Protein AF-0000000070208301 (afdb_homodimer)

Foldseek 3Di:
DDAAEEEEFADFDPLLVVVVVVCVVRHDYHYDYHRDGDDPVVLLQRLDCHQEYEEEPVDAADPSSDVSNDLNHFEYFYLAQDPPRHPVVNCVVSNHWYHADNPLLLLLLLVVQVVLQVCLQQLVLQVVVCVVVVNVVVQDDDPCGSHGDQQAQFEEEEADCDSSNLSNVVVCVVSNYAEYEYEDPQAQDDDPDPPPCCCVVPPHYYGYHRDLLRRQQRGLEYEYADADDPVQFQVAALVSLQRHQLRHEYEYLYEARSHDVVRVLVSLVVSSYRAYGYAYHPPPPPDDCVHSQSVRSSYDYHPNCSRVDPSSSSVSSNLSSQQRVCSSVVHDRPGIDDD/DDAAEEEEFADFDPLLVVVVVVCVVRHDYHYDYHRDGDDPVVLLQRLDCHQEYEEEPVDAADPSSDVSNDLNHFEYFYLAQDPPRHPPVNCVVSNHWYHADNPLLLLLLLVVQVVLQVCLQQLVLQVVVCVVVVNVVVQDDDPCGSHGDQQAQFEEEEADCDSSNLSNVVVCVVSNYAEYEYEDPQAFDDDPDPPPCCCVVPPHYYGYHNDLLRRQQRGLEYEYADADDPVQFQVAALVSLQRHQLRHEYEYLYEARSHDVVRVLVSLVVSSYRAYGYAYHPPPPPDDCVHSQSVRSSYDYHPNCSRVDPSSSSVSSNLSSQQRVCSSVVHDRPGIDDD

InterPro domains:
  IPR006139 D-isomer specific 2-hydroxyacid dehydrogenase, catalytic domain [PF00389] (6-336)
  IPR006140 D-isomer specific 2-hydroxyacid dehydrogenase, NAD-binding domain [PF02826] (114-306)
  IPR036291 NAD(P)-binding domain superfamily [SSF51735] (108-306)
  IPR050223 D-isomer specific 2-hydroxyacid dehydrogenase [PTHR10996] (5-333)

Structure (mmCIF, N/CA/C/O backbone):
data_AF-0000000070208301-model_v1
#
loop_
_entity.id
_entity.type
_entity.pdbx_description
1 polymer 'Glyoxylate reductase'
#
loop_
_atom_site.group_PDB
_atom_site.id
_atom_site.type_symbol
_atom_site.label_atom_id
_atom_site.label_alt_id
_atom_site.label_comp_id
_atom_site.label_asym_id
_atom_site.label_entity_id
_atom_site.label_seq_id
_atom_site.pdbx_PDB_ins_code
_atom_site.Cartn_x
_atom_site.Cartn_y
_atom_site.Cartn_z
_atom_site.occupancy
_atom_site.B_iso_or_equiv
_atom_site.auth_seq_id
_atom_site.auth_comp_id
_atom_site.auth_asym_id
_atom_site.auth_atom_id
_atom_site.pdbx_PDB_model_num
ATOM 1 N N . MET A 1 1 ? 17.641 -48.469 -20.031 1 59.97 1 MET A N 1
ATOM 2 C CA . MET A 1 1 ? 16.188 -48.469 -19.938 1 59.97 1 MET A CA 1
ATOM 3 C C . MET A 1 1 ? 15.594 -47.25 -20.641 1 59.97 1 MET A C 1
ATOM 5 O O . MET A 1 1 ? 16.266 -46.219 -20.766 1 59.97 1 MET A O 1
ATOM 9 N N . ALA A 1 2 ? 14.477 -47.25 -21.203 1 83.38 2 ALA A N 1
ATOM 10 C CA . ALA A 1 2 ? 13.906 -46.156 -22 1 83.38 2 ALA A CA 1
ATOM 11 C C . ALA A 1 2 ? 13.547 -44.969 -21.109 1 83.38 2 ALA A C 1
ATOM 13 O O . ALA A 1 2 ? 13.023 -45.156 -20.016 1 83.38 2 ALA A O 1
ATOM 14 N N . LYS A 1 3 ? 14.07 -43.875 -21.375 1 92.94 3 LYS A N 1
ATOM 15 C CA . LYS A 1 3 ? 13.82 -42.656 -20.609 1 92.94 3 LYS A CA 1
ATOM 16 C C . LYS A 1 3 ? 12.328 -42.344 -20.578 1 92.94 3 LYS A C 1
ATOM 18 O O . LYS A 1 3 ? 11.602 -42.625 -21.531 1 92.94 3 LYS A O 1
ATOM 23 N N . THR A 1 4 ? 11.953 -41.938 -19.438 1 96.88 4 THR A N 1
ATOM 24 C CA . THR A 1 4 ? 10.57 -41.5 -19.266 1 96.88 4 THR A CA 1
ATOM 25 C C . THR A 1 4 ? 10.375 -40.125 -19.906 1 96.88 4 THR A C 1
ATOM 27 O O . THR A 1 4 ? 11.094 -39.188 -19.578 1 96.88 4 THR A O 1
ATOM 30 N N . LYS A 1 5 ? 9.398 -39.969 -20.75 1 98.25 5 LYS A N 1
ATOM 31 C CA . LYS A 1 5 ? 9.172 -38.719 -21.469 1 98.25 5 LYS A CA 1
ATOM 32 C C . LYS A 1 5 ? 8.336 -37.75 -20.656 1 98.25 5 LYS A C 1
ATOM 34 O O . LYS A 1 5 ? 7.273 -38.125 -20.141 1 98.25 5 LYS A O 1
ATOM 39 N N . VAL A 1 6 ? 8.859 -36.531 -20.516 1 98.69 6 VAL A N 1
ATOM 40 C CA . VAL A 1 6 ? 8.086 -35.469 -19.891 1 98.69 6 VAL A CA 1
ATOM 41 C C . VAL A 1 6 ? 8.062 -34.25 -20.781 1 98.69 6 VAL A C 1
ATOM 43 O O . VAL A 1 6 ? 9.023 -34 -21.516 1 98.69 6 VAL A O 1
ATOM 46 N N . VAL A 1 7 ? 6.961 -33.5 -20.734 1 98.81 7 VAL A N 1
ATOM 47 C CA . VAL A 1 7 ? 6.797 -32.312 -21.516 1 98.81 7 VAL A CA 1
ATOM 48 C C . VAL A 1 7 ? 6.676 -31.094 -20.594 1 98.81 7 VAL A C 1
ATOM 50 O O . VAL A 1 7 ? 5.938 -31.125 -19.609 1 98.81 7 VAL A O 1
ATOM 53 N N . VAL A 1 8 ? 7.41 -30.078 -20.828 1 98.69 8 VAL A N 1
ATOM 54 C CA . VAL A 1 8 ? 7.355 -28.812 -20.109 1 98.69 8 VAL A CA 1
ATOM 55 C C . VAL A 1 8 ? 6.98 -27.688 -21.078 1 98.69 8 VAL A C 1
ATOM 57 O O . VAL A 1 8 ? 7.699 -27.422 -22.047 1 98.69 8 VAL A O 1
ATOM 60 N N . THR A 1 9 ? 5.961 -26.938 -20.734 1 98.31 9 THR A N 1
ATOM 61 C CA . THR A 1 9 ? 5.312 -26.125 -21.75 1 98.31 9 THR A CA 1
ATOM 62 C C . THR A 1 9 ? 5.898 -24.719 -21.766 1 98.31 9 THR A C 1
ATOM 64 O O . THR A 1 9 ? 5.402 -23.844 -22.484 1 98.31 9 THR A O 1
ATOM 67 N N . ARG A 1 10 ? 6.922 -24.484 -20.969 1 97.44 10 ARG A N 1
ATOM 68 C CA . ARG A 1 10 ? 7.496 -23.156 -20.844 1 97.44 10 ARG A CA 1
ATOM 69 C C . ARG A 1 10 ? 8.977 -23.219 -20.484 1 97.44 10 ARG A C 1
ATOM 71 O O . ARG A 1 10 ? 9.453 -24.234 -19.969 1 97.44 10 ARG A O 1
ATOM 78 N N . GLN A 1 11 ? 9.594 -22.172 -20.844 1 96.06 11 GLN A N 1
ATOM 79 C CA . GLN A 1 11 ? 10.891 -21.969 -20.203 1 96.06 11 GLN A CA 1
ATOM 80 C C . GLN A 1 11 ? 10.742 -21.812 -18.688 1 96.06 11 GLN A C 1
ATOM 82 O O . GLN A 1 11 ? 9.883 -21.062 -18.219 1 96.06 11 GLN A O 1
ATOM 87 N N . LEU A 1 12 ? 11.555 -22.547 -17.938 1 95.94 12 LEU A N 1
ATOM 88 C CA . LEU A 1 12 ? 11.461 -22.516 -16.469 1 95.94 12 LEU A CA 1
ATOM 89 C C . LEU A 1 12 ? 12.453 -21.516 -15.891 1 95.94 12 LEU A C 1
ATOM 91 O O . LEU A 1 12 ? 13.422 -21.141 -16.547 1 95.94 12 LEU A O 1
ATOM 95 N N . ILE A 1 13 ? 12.133 -21.094 -14.719 1 95.88 13 ILE A N 1
ATOM 96 C CA . ILE A 1 13 ? 13.109 -20.344 -13.93 1 95.88 13 ILE A CA 1
ATOM 97 C C . ILE A 1 13 ? 14.312 -21.234 -13.625 1 95.88 13 ILE A C 1
ATOM 99 O O . ILE A 1 13 ? 14.164 -22.453 -13.477 1 95.88 13 ILE A O 1
ATOM 103 N N . ASP A 1 14 ? 15.422 -20.641 -13.5 1 95.94 14 ASP A N 1
ATOM 104 C CA . ASP A 1 14 ? 16.688 -21.359 -13.406 1 95.94 14 ASP A CA 1
ATOM 105 C C . ASP A 1 14 ? 16.641 -22.375 -12.266 1 95.94 14 ASP A C 1
ATOM 107 O O . ASP A 1 14 ? 17.109 -23.516 -12.422 1 95.94 14 ASP A O 1
ATOM 111 N N . GLU A 1 15 ? 16.109 -22 -11.188 1 96.25 15 GLU A N 1
ATOM 112 C CA . GLU A 1 15 ? 16.062 -22.875 -10.016 1 96.25 15 GLU A CA 1
ATOM 113 C C . GLU A 1 15 ? 15.273 -24.141 -10.297 1 96.25 15 GLU A C 1
ATOM 115 O O . GLU A 1 15 ? 15.688 -25.25 -9.922 1 96.25 15 GLU A O 1
ATOM 120 N N . ALA A 1 16 ? 14.195 -23.984 -10.93 1 97.62 16 ALA A N 1
ATOM 121 C CA . ALA A 1 16 ? 13.344 -25.125 -11.281 1 97.62 16 ALA A CA 1
ATOM 122 C C . ALA A 1 16 ? 13.977 -25.953 -12.391 1 97.62 16 ALA A C 1
ATOM 124 O O . ALA A 1 16 ? 13.914 -27.188 -12.359 1 97.62 16 ALA A O 1
ATOM 125 N N . GLN A 1 17 ? 14.57 -25.281 -13.359 1 97.56 17 GLN A N 1
ATOM 126 C CA . GLN A 1 17 ? 15.219 -25.984 -14.469 1 97.56 17 GLN A CA 1
ATOM 127 C C . GLN A 1 17 ? 16.344 -26.891 -13.977 1 97.56 17 GLN A C 1
ATOM 129 O O . GLN A 1 17 ? 16.516 -28 -14.492 1 97.56 17 GLN A O 1
ATOM 134 N N . ARG A 1 18 ? 17.078 -26.469 -13.016 1 97.75 18 ARG A N 1
ATOM 135 C CA . ARG A 1 18 ? 18.172 -27.25 -12.453 1 97.75 18 ARG A CA 1
ATOM 136 C C . ARG A 1 18 ? 17.672 -28.562 -11.859 1 97.75 18 ARG A C 1
ATOM 138 O O . ARG A 1 18 ? 18.328 -29.594 -11.969 1 97.75 18 ARG A O 1
ATOM 145 N N . ILE A 1 19 ? 16.516 -28.469 -11.203 1 97.94 19 ILE A N 1
ATOM 146 C CA . ILE A 1 19 ? 15.922 -29.656 -10.609 1 97.94 19 ILE A CA 1
ATOM 147 C C . ILE A 1 19 ? 15.562 -30.656 -11.711 1 97.94 19 ILE A C 1
ATOM 149 O O . ILE A 1 19 ? 15.844 -31.859 -11.594 1 97.94 19 ILE A O 1
ATOM 153 N N . LEU A 1 20 ? 15.023 -30.156 -12.773 1 97.06 20 LEU A N 1
ATOM 154 C CA . LEU A 1 20 ? 14.641 -31 -13.898 1 97.06 20 LEU A CA 1
ATOM 155 C C . LEU A 1 20 ? 15.875 -31.578 -14.586 1 97.06 20 LEU A C 1
ATOM 157 O O . LEU A 1 20 ? 15.898 -32.781 -14.914 1 97.06 20 LEU A O 1
ATOM 161 N N . ASP A 1 21 ? 16.859 -30.781 -14.711 1 97 21 ASP A N 1
ATOM 162 C CA . ASP A 1 21 ? 18.094 -31.188 -15.391 1 97 21 ASP A CA 1
ATOM 163 C C . ASP A 1 21 ? 18.828 -32.281 -14.602 1 97 21 ASP A C 1
ATOM 165 O O . ASP A 1 21 ? 19.516 -33.094 -15.188 1 97 21 ASP A O 1
ATOM 169 N N . ALA A 1 22 ? 18.672 -32.219 -13.367 1 97.06 22 ALA A N 1
ATOM 170 C CA . ALA A 1 22 ? 19.312 -33.219 -12.516 1 97.06 22 ALA A CA 1
ATOM 171 C C . ALA A 1 22 ? 18.781 -34.625 -12.789 1 97.06 22 ALA A C 1
ATOM 173 O O . ALA A 1 22 ? 19.391 -35.625 -12.391 1 97.06 22 ALA A O 1
ATOM 174 N N . LYS A 1 23 ? 17.672 -34.719 -13.453 1 96.38 23 LYS A N 1
ATOM 175 C CA . LYS A 1 23 ? 17.062 -36 -13.742 1 96.38 23 LYS A CA 1
ATOM 176 C C . LYS A 1 23 ? 17.203 -36.375 -15.219 1 96.38 23 LYS A C 1
ATOM 178 O O . LYS A 1 23 ? 16.453 -37.188 -15.734 1 96.38 23 LYS A O 1
ATOM 183 N N . LYS A 1 24 ? 18.156 -35.812 -15.914 1 92.56 24 LYS A N 1
ATOM 184 C CA . LYS A 1 24 ? 18.312 -35.938 -17.359 1 92.56 24 LYS A CA 1
ATOM 185 C C . LYS A 1 24 ? 18.641 -37.375 -17.766 1 92.56 24 LYS A C 1
ATOM 187 O O . LYS A 1 24 ? 18.391 -37.781 -18.906 1 92.56 24 LYS A O 1
ATOM 192 N N . GLU A 1 25 ? 19.188 -38.125 -16.922 1 94.25 25 GLU A N 1
ATOM 193 C CA . GLU A 1 25 ? 19.531 -39.5 -17.234 1 94.25 25 GLU A CA 1
ATOM 194 C C . GLU A 1 25 ? 18.297 -40.375 -17.25 1 94.25 25 GLU A C 1
ATOM 196 O O . GLU A 1 25 ? 18.281 -41.406 -17.922 1 94.25 25 GLU A O 1
ATOM 201 N N . ASP A 1 26 ? 17.328 -39.938 -16.547 1 95.06 26 ASP A N 1
ATOM 202 C CA . ASP A 1 26 ? 16.141 -40.781 -16.406 1 95.06 26 ASP A CA 1
ATOM 203 C C . ASP A 1 26 ? 14.992 -40.25 -17.266 1 95.06 26 ASP A C 1
ATOM 205 O O . ASP A 1 26 ? 14.047 -40.969 -17.562 1 95.06 26 ASP A O 1
ATOM 209 N N . LEU A 1 27 ? 15.188 -38.969 -17.703 1 97.31 27 LEU A N 1
ATOM 210 C CA . LEU A 1 27 ? 14.047 -38.344 -18.359 1 97.31 27 LEU A CA 1
ATOM 211 C C . LEU A 1 27 ? 14.414 -37.906 -19.766 1 97.31 27 LEU A C 1
ATOM 213 O O . LEU A 1 27 ? 15.547 -37.469 -20.031 1 97.31 27 LEU A O 1
ATOM 217 N N . GLU A 1 28 ? 13.492 -38.062 -20.656 1 97.94 28 GLU A N 1
ATOM 218 C CA . GLU A 1 28 ? 13.461 -37.312 -21.906 1 97.94 28 GLU A CA 1
ATOM 219 C C . GLU A 1 28 ? 12.602 -36.062 -21.812 1 97.94 28 GLU A C 1
ATOM 221 O O . GLU A 1 28 ? 11.367 -36.156 -21.906 1 97.94 28 GLU A O 1
ATOM 226 N N . VAL A 1 29 ? 13.266 -35 -21.672 1 98 29 VAL A N 1
ATOM 227 C CA . VAL A 1 29 ? 12.547 -33.75 -21.438 1 98 29 VAL A CA 1
ATOM 228 C C . VAL A 1 29 ? 12.328 -33.031 -22.766 1 98 29 VAL A C 1
ATOM 230 O O . VAL A 1 29 ? 13.289 -32.656 -23.453 1 98 29 VAL A O 1
ATOM 233 N N . VAL A 1 30 ? 11.117 -32.906 -23.156 1 98.44 30 VAL A N 1
ATOM 234 C CA . VAL A 1 30 ? 10.727 -32.062 -24.266 1 98.44 30 VAL A CA 1
ATOM 235 C C . VAL A 1 30 ? 10.188 -30.734 -23.719 1 98.44 30 VAL A C 1
ATOM 237 O O . VAL A 1 30 ? 9.117 -30.688 -23.109 1 98.44 30 VAL A O 1
ATOM 240 N N . GLN A 1 31 ? 10.852 -29.672 -23.938 1 98.38 31 GLN A N 1
ATOM 241 C CA . GLN A 1 31 ? 10.523 -28.406 -23.297 1 98.38 31 GLN A CA 1
ATOM 242 C C . GLN A 1 31 ? 10.375 -27.281 -24.312 1 98.38 31 GLN A C 1
ATOM 244 O O . GLN A 1 31 ? 11.188 -27.172 -25.234 1 98.38 31 GLN A O 1
ATOM 249 N N . TRP A 1 32 ? 9.32 -26.531 -24.172 1 97.94 32 TRP A N 1
ATOM 250 C CA . TRP A 1 32 ? 9.164 -25.297 -24.938 1 97.94 32 TRP A CA 1
ATOM 251 C C . TRP A 1 32 ? 10.141 -24.219 -24.453 1 97.94 32 TRP A C 1
ATOM 253 O O . TRP A 1 32 ? 10.133 -23.844 -23.281 1 97.94 32 TRP A O 1
ATOM 263 N N . GLN A 1 33 ? 10.984 -23.719 -25.328 1 95.44 33 GLN A N 1
ATOM 264 C CA . GLN A 1 33 ? 12.078 -22.828 -24.938 1 95.44 33 GLN A CA 1
ATOM 265 C C . GLN A 1 33 ? 11.695 -21.359 -25.156 1 95.44 33 GLN A C 1
ATOM 267 O O . GLN A 1 33 ? 12.367 -20.641 -25.906 1 95.44 33 GLN A O 1
ATOM 272 N N . SER A 1 34 ? 10.602 -20.969 -24.531 1 95.56 34 SER A N 1
ATOM 273 C CA . SER A 1 34 ? 10.133 -19.594 -24.625 1 95.56 34 SER A CA 1
ATOM 274 C C . SER A 1 34 ? 9.344 -19.188 -23.375 1 95.56 34 SER A C 1
ATOM 276 O O . SER A 1 34 ? 8.711 -20.031 -22.75 1 95.56 34 SER A O 1
ATOM 278 N N . GLU A 1 35 ? 9.414 -17.906 -23.031 1 91.31 35 GLU A N 1
ATOM 279 C CA . GLU A 1 35 ? 8.602 -17.391 -21.938 1 91.31 35 GLU A CA 1
ATOM 280 C C . GLU A 1 35 ? 7.141 -17.25 -22.359 1 91.31 35 GLU A C 1
ATOM 282 O O . GLU A 1 35 ? 6.258 -17.141 -21.5 1 91.31 35 GLU A O 1
ATOM 287 N N . LYS A 1 36 ? 6.945 -17.203 -23.609 1 92.06 36 LYS A N 1
ATOM 288 C CA . LYS A 1 36 ? 5.59 -17.125 -24.141 1 92.06 36 LYS A CA 1
ATOM 289 C C . LYS A 1 36 ? 4.934 -18.5 -24.188 1 92.06 36 LYS A C 1
ATOM 291 O O . LYS A 1 36 ? 5.625 -19.516 -24.234 1 92.06 36 LYS A O 1
ATOM 296 N N . PRO A 1 37 ? 3.668 -18.516 -24.172 1 94.19 37 PRO A N 1
ATOM 297 C CA . PRO A 1 37 ? 2.986 -19.812 -24.219 1 94.19 37 PRO A CA 1
ATOM 298 C C . PRO A 1 37 ? 3.279 -20.594 -25.5 1 94.19 37 PRO A C 1
ATOM 300 O O . PRO A 1 37 ? 3.375 -20 -26.578 1 94.19 37 PRO A O 1
ATOM 303 N N . CYS A 1 38 ? 3.451 -21.906 -25.359 1 96.25 38 CYS A N 1
ATOM 304 C CA . CYS A 1 38 ? 3.582 -22.75 -26.547 1 96.25 38 CYS A CA 1
ATOM 305 C C . CYS A 1 38 ? 2.252 -22.859 -27.281 1 96.25 38 CYS A C 1
ATOM 307 O O . CYS A 1 38 ? 1.188 -22.797 -26.672 1 96.25 38 CYS A O 1
ATOM 309 N N . PRO A 1 39 ? 2.322 -23.016 -28.578 1 96.81 39 PRO A N 1
ATOM 310 C CA . PRO A 1 39 ? 1.08 -23.266 -29.312 1 96.81 39 PRO A CA 1
ATOM 311 C C . PRO A 1 39 ? 0.408 -24.578 -28.906 1 96.81 39 PRO A C 1
ATOM 313 O O . PRO A 1 39 ? 1.092 -25.562 -28.609 1 96.81 39 PRO A O 1
ATOM 316 N N . ARG A 1 40 ? -0.898 -24.578 -28.984 1 98.12 40 ARG A N 1
ATOM 317 C CA . ARG A 1 40 ? -1.662 -25.781 -28.672 1 98.12 40 ARG A CA 1
ATOM 318 C C . ARG A 1 40 ? -1.198 -26.953 -29.531 1 98.12 40 ARG A C 1
ATOM 320 O O . ARG A 1 40 ? -1.095 -28.078 -29.031 1 98.12 40 ARG A O 1
ATOM 327 N N . SER A 1 41 ? -0.93 -26.688 -30.828 1 98.44 41 SER A N 1
ATOM 328 C CA . SER A 1 41 ? -0.482 -27.734 -31.734 1 98.44 41 SER A CA 1
ATOM 329 C C . SER A 1 41 ? 0.841 -28.328 -31.281 1 98.44 41 SER A C 1
ATOM 331 O O . SER A 1 41 ? 1.039 -29.547 -31.359 1 98.44 41 SER A O 1
ATOM 333 N N . TRP A 1 42 ? 1.706 -27.5 -30.812 1 98.62 42 TRP A N 1
ATOM 334 C CA . TRP A 1 42 ? 2.979 -28 -30.297 1 98.62 42 TRP A CA 1
ATOM 335 C C . TRP A 1 42 ? 2.762 -28.906 -29.094 1 98.62 42 TRP A C 1
ATOM 337 O O . TRP A 1 42 ? 3.381 -29.969 -29 1 98.62 42 TRP A O 1
ATOM 347 N N . LEU A 1 43 ? 1.925 -28.469 -28.172 1 98.75 43 LEU A N 1
ATOM 348 C CA . LEU A 1 43 ? 1.653 -29.234 -26.953 1 98.75 43 LEU A CA 1
ATOM 349 C C . LEU A 1 43 ? 1.051 -30.594 -27.297 1 98.75 43 LEU A C 1
ATOM 351 O O . LEU A 1 43 ? 1.493 -31.625 -26.766 1 98.75 43 LEU A O 1
ATOM 355 N N . LEU A 1 44 ? 0.09 -30.609 -28.203 1 98.69 44 LEU A N 1
ATOM 356 C CA . LEU A 1 44 ? -0.58 -31.844 -28.578 1 98.69 44 LEU A CA 1
ATOM 357 C C . LEU A 1 44 ? 0.396 -32.812 -29.25 1 98.69 44 LEU A C 1
ATOM 359 O O . LEU A 1 44 ? 0.383 -34 -28.969 1 98.69 44 LEU A O 1
ATOM 363 N N . GLU A 1 45 ? 1.2 -32.281 -30.109 1 98.69 45 GLU A N 1
ATOM 364 C CA . GLU A 1 45 ? 2.166 -33.094 -30.828 1 98.69 45 GLU A CA 1
ATOM 365 C C . GLU A 1 45 ? 3.195 -33.719 -29.875 1 98.69 45 GLU A C 1
ATOM 367 O O . GLU A 1 45 ? 3.518 -34.906 -29.984 1 98.69 45 GLU A O 1
ATOM 372 N N . ASN A 1 46 ? 3.691 -32.969 -28.938 1 98.69 46 ASN A N 1
ATOM 373 C CA . ASN A 1 46 ? 4.793 -33.406 -28.094 1 98.69 46 ASN A CA 1
ATOM 374 C C . ASN A 1 46 ? 4.289 -34.188 -26.875 1 98.69 46 ASN A C 1
ATOM 376 O O . ASN A 1 46 ? 5.059 -34.875 -26.203 1 98.69 46 ASN A O 1
ATOM 380 N N . ALA A 1 47 ? 3.014 -34.062 -26.594 1 98.75 47 ALA A N 1
ATOM 381 C CA . ALA A 1 47 ? 2.422 -34.781 -25.453 1 98.75 47 ALA A CA 1
ATOM 382 C C . ALA A 1 47 ? 2.355 -36.281 -25.719 1 98.75 47 ALA A C 1
ATOM 384 O O . ALA A 1 47 ? 2.213 -37.062 -24.797 1 98.75 47 ALA A O 1
ATOM 385 N N . LYS A 1 48 ? 2.389 -36.656 -27.016 1 98.62 48 LYS A N 1
ATOM 386 C CA . LYS A 1 48 ? 2.26 -38.062 -27.375 1 98.62 48 LYS A CA 1
ATOM 387 C C . LYS A 1 48 ? 3.316 -38.938 -26.688 1 98.62 48 LYS A C 1
ATOM 389 O O . LYS A 1 48 ? 4.516 -38.688 -26.844 1 98.62 48 LYS A O 1
ATOM 394 N N . GLY A 1 49 ? 2.82 -39.844 -25.906 1 98.25 49 GLY A N 1
ATOM 395 C CA . GLY A 1 49 ? 3.721 -40.781 -25.25 1 98.25 49 GLY A CA 1
ATOM 396 C C . GLY A 1 49 ? 4.297 -40.25 -23.953 1 98.25 49 GLY A C 1
ATOM 397 O O . GLY A 1 49 ? 5.113 -40.938 -23.312 1 98.25 49 GLY A O 1
ATOM 398 N N . ALA A 1 50 ? 3.895 -39.094 -23.531 1 98.62 50 ALA A N 1
ATOM 399 C CA . ALA A 1 50 ? 4.434 -38.5 -22.312 1 98.62 50 ALA A CA 1
ATOM 400 C C . ALA A 1 50 ? 3.881 -39.188 -21.078 1 98.62 50 ALA A C 1
ATOM 402 O O . ALA A 1 50 ? 2.705 -39.531 -21.031 1 98.62 50 ALA A O 1
ATOM 403 N N . SER A 1 51 ? 4.699 -39.312 -20.109 1 98.56 51 SER A N 1
ATOM 404 C CA . SER A 1 51 ? 4.277 -39.844 -18.812 1 98.56 51 SER A CA 1
ATOM 405 C C . SER A 1 51 ? 3.91 -38.719 -17.844 1 98.56 51 SER A C 1
ATOM 407 O O . SER A 1 51 ? 3.215 -38.938 -16.859 1 98.56 51 SER A O 1
ATOM 409 N N . GLY A 1 52 ? 4.422 -37.5 -18.062 1 98.75 52 GLY A N 1
ATOM 410 C CA . GLY A 1 52 ? 4.129 -36.344 -17.281 1 98.75 52 GLY A CA 1
ATOM 411 C C . GLY A 1 52 ? 4.18 -35.031 -18.094 1 98.75 52 GLY A C 1
ATOM 412 O O . GLY A 1 52 ? 4.945 -34.938 -19.047 1 98.75 52 GLY A O 1
ATOM 413 N N . ILE A 1 53 ? 3.441 -34.094 -17.719 1 98.88 53 ILE A N 1
ATOM 414 C CA . ILE A 1 53 ? 3.422 -32.781 -18.375 1 98.88 53 ILE A CA 1
ATOM 415 C C . ILE A 1 53 ? 3.379 -31.672 -17.328 1 98.88 53 ILE A C 1
ATOM 417 O O . ILE A 1 53 ? 2.582 -31.734 -16.391 1 98.88 53 ILE A O 1
ATOM 421 N N . LEU A 1 54 ? 4.246 -30.75 -17.406 1 98.75 54 LEU A N 1
ATOM 422 C CA . LEU A 1 54 ? 4.215 -29.531 -16.609 1 98.75 54 LEU A CA 1
ATOM 423 C C . LEU A 1 54 ? 3.605 -28.391 -17.406 1 98.75 54 LEU A C 1
ATOM 425 O O . LEU A 1 54 ? 4.137 -28 -18.453 1 98.75 54 LEU A O 1
ATOM 429 N N . VAL A 1 55 ? 2.516 -27.844 -16.906 1 98.31 55 VAL A N 1
ATOM 430 C CA . VAL A 1 55 ? 1.757 -26.844 -17.656 1 98.31 55 VAL A CA 1
ATOM 431 C C . VAL A 1 55 ? 1.708 -25.531 -16.875 1 98.31 55 VAL A C 1
ATOM 433 O O . VAL A 1 55 ? 1.997 -25.516 -15.672 1 98.31 55 VAL A O 1
ATOM 436 N N . MET A 1 56 ? 1.397 -24.453 -17.562 1 96.25 56 MET A N 1
ATOM 437 C CA . MET A 1 56 ? 1.074 -23.156 -17 1 96.25 56 MET A CA 1
ATOM 438 C C . MET A 1 56 ? -0.431 -22.906 -17.016 1 96.25 56 MET A C 1
ATOM 440 O O . MET A 1 56 ? -1.185 -23.703 -17.594 1 96.25 56 MET A O 1
ATOM 444 N N . LEU A 1 57 ? -0.805 -21.781 -16.391 1 91.75 57 LEU A N 1
ATOM 445 C CA . LEU A 1 57 ? -2.221 -21.453 -16.281 1 91.75 57 LEU A CA 1
ATOM 446 C C . LEU A 1 57 ? -2.838 -21.266 -17.672 1 91.75 57 LEU A C 1
ATOM 448 O O . LEU A 1 57 ? -4.031 -21.5 -17.859 1 91.75 57 LEU A O 1
ATOM 452 N N . THR A 1 58 ? -2.031 -20.984 -18.625 1 91.38 58 THR A N 1
ATOM 453 C CA . THR A 1 58 ? -2.518 -20.688 -19.969 1 91.38 58 THR A CA 1
ATOM 454 C C . THR A 1 58 ? -2.705 -21.969 -20.766 1 91.38 58 THR A C 1
ATOM 456 O O . THR A 1 58 ? -3.32 -21.969 -21.844 1 91.38 58 THR A O 1
ATOM 459 N N . ASP A 1 59 ? -2.182 -23.078 -20.312 1 96 59 ASP A N 1
ATOM 460 C CA . ASP A 1 59 ? -2.279 -24.359 -20.984 1 96 59 ASP A CA 1
ATOM 461 C C . ASP A 1 59 ? -3.553 -25.094 -20.578 1 96 59 ASP A C 1
ATOM 463 O O . ASP A 1 59 ? -3.73 -25.438 -19.422 1 96 59 ASP A O 1
ATOM 467 N N . LYS A 1 60 ? -4.344 -25.406 -21.594 1 97.31 60 LYS A N 1
ATOM 468 C CA . LYS A 1 60 ? -5.598 -26.109 -21.312 1 97.31 60 LYS A CA 1
ATOM 469 C C . LYS A 1 60 ? -5.375 -27.609 -21.203 1 97.31 60 LYS A C 1
ATOM 471 O O . LYS A 1 60 ? -4.824 -28.234 -22.109 1 97.31 60 LYS A O 1
ATOM 476 N N . VAL A 1 61 ? -5.73 -28.172 -20.109 1 98.5 61 VAL A N 1
ATOM 477 C CA . VAL A 1 61 ? -5.695 -29.625 -19.906 1 98.5 61 VAL A CA 1
ATOM 478 C C . VAL A 1 61 ? -7.102 -30.203 -20.047 1 98.5 61 VAL A C 1
ATOM 480 O O . VAL A 1 61 ? -7.859 -30.234 -19.062 1 98.5 61 VAL A O 1
ATOM 483 N N . ASP A 1 62 ? -7.367 -30.625 -21.203 1 98.44 62 ASP A N 1
ATOM 484 C CA . ASP A 1 62 ? -8.695 -31.141 -21.531 1 98.44 62 ASP A CA 1
ATOM 485 C C . ASP A 1 62 ? -8.609 -32.531 -22.125 1 98.44 62 ASP A C 1
ATOM 487 O O . ASP A 1 62 ? -7.531 -33.156 -22.172 1 98.44 62 ASP A O 1
ATOM 491 N N . GLU A 1 63 ? -9.742 -33.062 -22.562 1 98.25 63 GLU A N 1
ATOM 492 C CA . GLU A 1 63 ? -9.82 -34.406 -23.156 1 98.25 63 GLU A CA 1
ATOM 493 C C . GLU A 1 63 ? -8.891 -34.531 -24.359 1 98.25 63 GLU A C 1
ATOM 495 O O . GLU A 1 63 ? -8.25 -35.562 -24.547 1 98.25 63 GLU A O 1
ATOM 500 N N . GLU A 1 64 ? -8.852 -33.5 -25.125 1 98.56 64 GLU A N 1
ATOM 501 C CA . GLU A 1 64 ? -8.031 -33.5 -26.328 1 98.56 64 GLU A CA 1
ATOM 502 C C . GLU A 1 64 ? -6.562 -33.75 -25.984 1 98.56 64 GLU A C 1
ATOM 504 O O . GLU A 1 64 ? -5.902 -34.594 -26.609 1 98.56 64 GLU A O 1
ATOM 509 N N . LEU A 1 65 ? -6.043 -33.031 -25 1 98.75 65 LEU A N 1
ATOM 510 C CA . LEU A 1 65 ? -4.652 -33.188 -24.594 1 98.75 65 LEU A CA 1
ATOM 511 C C . LEU A 1 65 ? -4.406 -34.562 -23.984 1 98.75 65 LEU A C 1
ATOM 513 O O . LEU A 1 65 ? -3.385 -35.188 -24.266 1 98.75 65 LEU A O 1
ATOM 517 N N . LEU A 1 66 ? -5.297 -35 -23.172 1 98.69 66 LEU A N 1
ATOM 518 C CA . LEU A 1 66 ? -5.133 -36.281 -22.469 1 98.69 66 LEU A CA 1
ATOM 519 C C . LEU A 1 66 ? -5.172 -37.438 -23.438 1 98.69 66 LEU A C 1
ATOM 521 O O . LEU A 1 66 ? -4.434 -38.406 -23.281 1 98.69 66 LEU A O 1
ATOM 525 N N . GLU A 1 67 ? -6.043 -37.312 -24.422 1 98.31 67 GLU A N 1
ATOM 526 C CA . GLU A 1 67 ? -6.086 -38.312 -25.469 1 98.31 67 GLU A CA 1
ATOM 527 C C . GLU A 1 67 ? -4.789 -38.344 -26.266 1 98.31 67 GLU A C 1
ATOM 529 O O . GLU A 1 67 ? -4.27 -39.406 -26.594 1 98.31 67 GLU A O 1
ATOM 534 N N . ALA A 1 68 ? -4.359 -37.188 -26.578 1 98.44 68 ALA A N 1
ATOM 535 C CA . ALA A 1 68 ? -3.117 -37.094 -27.344 1 98.44 68 ALA A CA 1
ATOM 536 C C . ALA A 1 68 ? -1.951 -37.688 -26.578 1 98.44 68 ALA A C 1
ATOM 538 O O . ALA A 1 68 ? -1.081 -38.344 -27.172 1 98.44 68 ALA A O 1
ATOM 539 N N . ALA A 1 69 ? -1.853 -37.5 -25.297 1 98.31 69 ALA A N 1
ATOM 540 C CA . ALA A 1 69 ? -0.762 -38 -24.484 1 98.31 69 ALA A CA 1
ATOM 541 C C . ALA A 1 69 ? -0.768 -39.531 -24.438 1 98.31 69 ALA A C 1
ATOM 543 O O . ALA A 1 69 ? 0.278 -40.156 -24.594 1 98.31 69 ALA A O 1
ATOM 544 N N . GLY A 1 70 ? -1.979 -40.094 -24.25 1 97.88 70 GLY A N 1
ATOM 545 C CA . GLY A 1 70 ? -2.086 -41.562 -24.188 1 97.88 70 GLY A CA 1
ATOM 546 C C . GLY A 1 70 ? -2.256 -42.094 -22.781 1 97.88 70 GLY A C 1
ATOM 547 O O . GLY A 1 70 ? -2.207 -41.344 -21.812 1 97.88 70 GLY A O 1
ATOM 548 N N . SER A 1 71 ? -2.379 -43.375 -22.656 1 97.62 71 SER A N 1
ATOM 549 C CA . SER A 1 71 ? -2.785 -44 -21.406 1 97.62 71 SER A CA 1
ATOM 550 C C . SER A 1 71 ? -1.616 -44.125 -20.438 1 97.62 71 SER A C 1
ATOM 552 O O . SER A 1 71 ? -1.811 -44.438 -19.25 1 97.62 71 SER A O 1
ATOM 554 N N . GLN A 1 72 ? -0.463 -43.875 -20.953 1 97.12 72 GLN A N 1
ATOM 555 C CA . GLN A 1 72 ? 0.703 -44 -20.078 1 97.12 72 GLN A CA 1
ATOM 556 C C . GLN A 1 72 ? 0.9 -42.75 -19.234 1 97.12 72 GLN A C 1
ATOM 558 O O . GLN A 1 72 ? 1.726 -42.75 -18.312 1 97.12 72 GLN A O 1
ATOM 563 N N . LEU A 1 73 ? 0.168 -41.656 -19.531 1 98.56 73 LEU A N 1
ATOM 564 C CA . LEU A 1 73 ? 0.284 -40.438 -18.766 1 98.56 73 LEU A CA 1
ATOM 565 C C . LEU A 1 73 ? -0.041 -40.656 -17.297 1 98.56 73 LEU A C 1
ATOM 567 O O . LEU A 1 73 ? -1.099 -41.219 -16.969 1 98.56 73 LEU A O 1
ATOM 571 N N . LYS A 1 74 ? 0.838 -40.156 -16.438 1 98.44 74 LYS A N 1
ATOM 572 C CA . LYS A 1 74 ? 0.682 -40.438 -15.008 1 98.44 74 LYS A CA 1
ATOM 573 C C . LYS A 1 74 ? 0.359 -39.156 -14.234 1 98.44 74 LYS A C 1
ATOM 575 O O . LYS A 1 74 ? -0.334 -39.219 -13.219 1 98.44 74 LYS A O 1
ATOM 580 N N . ALA A 1 75 ? 0.925 -38.031 -14.711 1 98.62 75 ALA A N 1
ATOM 581 C CA . ALA A 1 75 ? 0.84 -36.875 -13.844 1 98.62 75 ALA A CA 1
ATOM 582 C C . ALA A 1 75 ? 0.803 -35.594 -14.664 1 98.62 75 ALA A C 1
ATOM 584 O O . ALA A 1 75 ? 1.471 -35.469 -15.703 1 98.62 75 ALA A O 1
ATOM 585 N N . ILE A 1 76 ? 0.042 -34.656 -14.227 1 98.81 76 ILE A N 1
ATOM 586 C CA . ILE A 1 76 ? 0.061 -33.25 -14.625 1 98.81 76 ILE A CA 1
ATOM 587 C C . ILE A 1 76 ? 0.511 -32.375 -13.445 1 98.81 76 ILE A C 1
ATOM 589 O O . ILE A 1 76 ? 0.012 -32.531 -12.328 1 98.81 76 ILE A O 1
ATOM 593 N N . ALA A 1 77 ? 1.493 -31.594 -13.617 1 98.69 77 ALA A N 1
ATOM 594 C CA . ALA A 1 77 ? 1.867 -30.562 -12.648 1 98.69 77 ALA A CA 1
ATOM 595 C C . ALA A 1 77 ? 1.564 -29.172 -13.195 1 98.69 77 ALA A C 1
ATOM 597 O O . ALA A 1 77 ? 1.967 -28.844 -14.312 1 98.69 77 ALA A O 1
ATOM 598 N N . SER A 1 78 ? 0.867 -28.422 -12.445 1 98.06 78 SER A N 1
ATOM 599 C CA . SER A 1 78 ? 0.488 -27.078 -12.891 1 98.06 78 SER A CA 1
ATOM 600 C C . SER A 1 78 ? 1.188 -26 -12.062 1 98.06 78 SER A C 1
ATOM 602 O O . SER A 1 78 ? 1.146 -26.031 -10.828 1 98.06 78 SER A O 1
ATOM 604 N N . PHE A 1 79 ? 1.85 -25.062 -12.75 1 97 79 PHE A N 1
ATOM 605 C CA . PHE A 1 79 ? 2.379 -23.844 -12.164 1 97 79 PHE A CA 1
ATOM 606 C C . PHE A 1 79 ? 1.263 -22.828 -11.914 1 97 79 PHE A C 1
ATOM 608 O O . PHE A 1 79 ? 1.198 -21.797 -12.586 1 97 79 PHE A O 1
ATOM 615 N N . SER A 1 80 ? 0.328 -23.172 -10.969 1 93.94 80 SER A N 1
ATOM 616 C CA . SER A 1 80 ? -0.82 -22.312 -10.68 1 93.94 80 SER A CA 1
ATOM 617 C C . SER A 1 80 ? -1.527 -22.75 -9.406 1 93.94 80 SER A C 1
ATOM 619 O O . SER A 1 80 ? -1.393 -23.906 -8.977 1 93.94 80 SER A O 1
ATOM 621 N N . VAL A 1 81 ? -2.18 -21.812 -8.781 1 91.38 81 VAL A N 1
ATOM 622 C CA . VAL A 1 81 ? -3.066 -22.125 -7.668 1 91.38 81 VAL A CA 1
ATOM 623 C C . VAL A 1 81 ? -4.434 -22.547 -8.195 1 91.38 81 VAL A C 1
ATOM 625 O O . VAL A 1 81 ? -4.98 -23.562 -7.773 1 91.38 81 VAL A O 1
ATOM 628 N N . GLY A 1 82 ? -4.957 -21.688 -9.078 1 88.44 82 GLY A N 1
ATOM 629 C CA . GLY A 1 82 ? -6.195 -22.062 -9.742 1 88.44 82 GLY A CA 1
ATOM 630 C C . GLY A 1 82 ? -6.043 -23.234 -10.68 1 88.44 82 GLY A C 1
ATOM 631 O O . GLY A 1 82 ? -4.98 -23.438 -11.266 1 88.44 82 GLY A O 1
ATOM 632 N N . THR A 1 83 ? -7.098 -24.031 -10.797 1 92.38 83 THR A N 1
ATOM 633 C CA . THR A 1 83 ? -7.066 -25.203 -11.68 1 92.38 83 THR A CA 1
ATOM 634 C C . THR A 1 83 ? -8.219 -25.141 -12.68 1 92.38 83 THR A C 1
ATOM 636 O O . THR A 1 83 ? -8.703 -26.188 -13.133 1 92.38 83 THR A O 1
ATOM 639 N N . ASP A 1 84 ? -8.633 -23.906 -12.938 1 88.75 84 ASP A N 1
ATOM 640 C CA . ASP A 1 84 ? -9.758 -23.688 -13.844 1 88.75 84 ASP A CA 1
ATOM 641 C C . ASP A 1 84 ? -9.43 -24.188 -15.25 1 88.75 84 ASP A C 1
ATOM 643 O O . ASP A 1 84 ? -10.328 -24.594 -15.992 1 88.75 84 ASP A O 1
ATOM 647 N N . HIS A 1 85 ? -8.195 -24.312 -15.633 1 93.56 85 HIS A N 1
ATOM 648 C CA . HIS A 1 85 ? -7.762 -24.703 -16.969 1 93.56 85 HIS A CA 1
ATOM 649 C C . HIS A 1 85 ? -7.582 -26.203 -17.078 1 93.56 85 HIS A C 1
ATOM 651 O O . HIS A 1 85 ? -7.203 -26.719 -18.125 1 93.56 85 HIS A O 1
ATOM 657 N N . VAL A 1 86 ? -7.902 -26.938 -16.031 1 97.62 86 VAL A N 1
ATOM 658 C CA . VAL A 1 86 ? -7.699 -28.391 -15.977 1 97.62 86 VAL A CA 1
ATOM 659 C C . VAL A 1 86 ? -9.047 -29.094 -15.844 1 97.62 86 VAL A C 1
ATOM 661 O O . VAL A 1 86 ? -9.836 -28.781 -14.953 1 97.62 86 VAL A O 1
ATOM 664 N N . ASP A 1 87 ? -9.328 -29.984 -16.734 1 97.88 87 ASP A N 1
ATOM 665 C CA . ASP A 1 87 ? -10.492 -30.859 -16.609 1 97.88 87 ASP A CA 1
ATOM 666 C C . ASP A 1 87 ? -10.242 -31.938 -15.555 1 97.88 87 ASP A C 1
ATOM 668 O O . ASP A 1 87 ? -9.797 -33.031 -15.883 1 97.88 87 ASP A O 1
ATOM 672 N N . ARG A 1 88 ? -10.609 -31.641 -14.375 1 97.44 88 ARG A N 1
ATOM 673 C CA . ARG A 1 88 ? -10.305 -32.5 -13.242 1 97.44 88 ARG A CA 1
ATOM 674 C C . ARG A 1 88 ? -11.023 -33.844 -13.359 1 97.44 88 ARG A C 1
ATOM 676 O O . ARG A 1 88 ? -10.484 -34.875 -12.969 1 97.44 88 ARG A O 1
ATOM 683 N N . ASN A 1 89 ? -12.188 -33.844 -13.859 1 97.44 89 ASN A N 1
ATOM 684 C CA . ASN A 1 89 ? -12.93 -35.094 -14.055 1 97.44 89 ASN A CA 1
ATOM 685 C C . ASN A 1 89 ? -12.227 -36 -15.062 1 97.44 89 ASN A C 1
ATOM 687 O O . ASN A 1 89 ? -12.141 -37.188 -14.852 1 97.44 89 ASN A O 1
ATOM 691 N N . ALA A 1 90 ? -11.781 -35.438 -16.094 1 98.06 90 ALA A N 1
ATOM 692 C CA . ALA A 1 90 ? -11.062 -36.219 -17.094 1 98.06 90 ALA A CA 1
ATOM 693 C C . ALA A 1 90 ? -9.797 -36.844 -16.516 1 98.06 90 ALA A C 1
ATOM 695 O O . ALA A 1 90 ? -9.445 -37.969 -16.859 1 98.06 90 ALA A O 1
ATOM 696 N N . LEU A 1 91 ? -9.086 -36.125 -15.68 1 98.56 91 LEU A N 1
ATOM 697 C CA . LEU A 1 91 ? -7.906 -36.656 -15.008 1 98.56 91 LEU A CA 1
ATOM 698 C C . LEU A 1 91 ? -8.281 -37.812 -14.109 1 98.56 91 LEU A C 1
ATOM 700 O O . LEU A 1 91 ? -7.605 -38.875 -14.109 1 98.56 91 LEU A O 1
ATOM 704 N N . LYS A 1 92 ? -9.305 -37.625 -13.352 1 98 92 LYS A N 1
ATOM 705 C CA . LYS A 1 92 ? -9.773 -38.656 -12.43 1 98 92 LYS A CA 1
ATOM 706 C C . LYS A 1 92 ? -10.102 -39.938 -13.164 1 98 92 LYS A C 1
ATOM 708 O O . LYS A 1 92 ? -9.703 -41.031 -12.742 1 98 92 LYS A O 1
ATOM 713 N N . GLU A 1 93 ? -10.789 -39.812 -14.242 1 97.69 93 GLU A N 1
ATOM 714 C CA . GLU A 1 93 ? -11.219 -40.938 -15.031 1 97.69 93 GLU A CA 1
ATOM 715 C C . GLU A 1 93 ? -10.023 -41.719 -15.578 1 97.69 93 GLU A C 1
ATOM 717 O O . GLU A 1 93 ? -10.102 -42.938 -15.781 1 97.69 93 GLU A O 1
ATOM 722 N N . ARG A 1 94 ? -8.977 -41.094 -15.773 1 97.81 94 ARG A N 1
ATOM 723 C CA . ARG A 1 94 ? -7.793 -41.688 -16.375 1 97.81 94 ARG A CA 1
ATOM 724 C C . ARG A 1 94 ? -6.754 -42.031 -15.32 1 97.81 94 ARG A C 1
ATOM 726 O O . ARG A 1 94 ? -5.684 -42.562 -15.641 1 97.81 94 ARG A O 1
ATOM 733 N N . ASN A 1 95 ? -7.055 -41.688 -14.086 1 97.62 95 ASN A N 1
ATOM 734 C CA . ASN A 1 95 ? -6.152 -41.906 -12.961 1 97.62 95 ASN A CA 1
ATOM 735 C C . ASN A 1 95 ? -4.84 -41.156 -13.133 1 97.62 95 ASN A C 1
ATOM 737 O O . ASN A 1 95 ? -3.76 -41.719 -12.953 1 97.62 95 ASN A O 1
ATOM 741 N N . VAL A 1 96 ? -4.93 -40 -13.641 1 98.5 96 VAL A N 1
ATOM 742 C CA . VAL A 1 96 ? -3.797 -39.094 -13.766 1 98.5 96 VAL A CA 1
ATOM 743 C C . VAL A 1 96 ? -3.734 -38.156 -12.555 1 98.5 96 VAL A C 1
ATOM 745 O O . VAL A 1 96 ? -4.73 -37.531 -12.195 1 98.5 96 VAL A O 1
ATOM 748 N N . ARG A 1 97 ? -2.596 -38.031 -11.922 1 98.5 97 ARG A N 1
ATOM 749 C CA . ARG A 1 97 ? -2.416 -37.219 -10.719 1 98.5 97 ARG A CA 1
ATOM 750 C C . ARG A 1 97 ? -2.199 -35.75 -11.078 1 98.5 97 ARG A C 1
ATOM 752 O O . ARG A 1 97 ? -1.614 -35.438 -12.117 1 98.5 97 ARG A O 1
ATOM 759 N N . LEU A 1 98 ? -2.707 -34.875 -10.273 1 98.69 98 LEU A N 1
ATOM 760 C CA . LEU A 1 98 ? -2.562 -33.438 -10.508 1 98.69 98 LEU A CA 1
ATOM 761 C C . LEU A 1 98 ? -1.847 -32.75 -9.344 1 98.69 98 LEU A C 1
ATOM 763 O O . LEU A 1 98 ? -2.334 -32.781 -8.211 1 98.69 98 LEU A O 1
ATOM 767 N N . GLY A 1 99 ? -0.662 -32.281 -9.57 1 98.38 99 GLY A N 1
ATOM 768 C CA . GLY A 1 99 ? 0.019 -31.406 -8.641 1 98.38 99 GLY A CA 1
ATOM 769 C C . GLY A 1 99 ? -0.176 -29.938 -8.969 1 98.38 99 GLY A C 1
ATOM 770 O O . GLY A 1 99 ? -0.229 -29.562 -10.141 1 98.38 99 GLY A O 1
ATOM 771 N N . TYR A 1 100 ? -0.31 -29.047 -7.961 1 97.62 100 TYR A N 1
ATOM 772 C CA . TYR A 1 100 ? -0.454 -27.609 -8.133 1 97.62 100 TYR A CA 1
ATOM 773 C C . TYR A 1 100 ? 0.215 -26.859 -6.988 1 97.62 100 TYR A C 1
ATOM 775 O O . TYR A 1 100 ? 0.95 -27.453 -6.191 1 97.62 100 TYR A O 1
ATOM 783 N N . THR A 1 101 ? 0.146 -25.516 -6.949 1 96.31 101 THR A N 1
ATOM 784 C CA . THR A 1 101 ? 0.971 -24.734 -6.039 1 96.31 101 THR A CA 1
ATOM 785 C C . THR A 1 101 ? 0.105 -23.828 -5.168 1 96.31 101 THR A C 1
ATOM 787 O O . THR A 1 101 ? 0.239 -22.594 -5.211 1 96.31 101 THR A O 1
ATOM 790 N N . PRO A 1 102 ? -0.685 -24.328 -4.234 1 93.31 102 PRO A N 1
ATOM 791 C CA . PRO A 1 102 ? -1.733 -23.578 -3.535 1 93.31 102 PRO A CA 1
ATOM 792 C C . PRO A 1 102 ? -1.196 -22.766 -2.357 1 93.31 102 PRO A C 1
ATOM 794 O O . PRO A 1 102 ? -1.842 -21.812 -1.911 1 93.31 102 PRO A O 1
ATOM 797 N N . THR A 1 103 ? -0.016 -22.953 -1.771 1 92.94 103 THR A N 1
ATOM 798 C CA . THR A 1 103 ? 0.317 -22.391 -0.465 1 92.94 103 THR A CA 1
ATOM 799 C C . THR A 1 103 ? 1.455 -21.391 -0.581 1 92.94 103 THR A C 1
ATOM 801 O O . THR A 1 103 ? 1.562 -20.469 0.233 1 92.94 103 THR A O 1
ATOM 804 N N . CYS A 1 104 ? 2.234 -21.516 -1.566 1 94.56 104 CYS A N 1
ATOM 805 C CA . CYS A 1 104 ? 3.488 -20.781 -1.608 1 94.56 104 CYS A CA 1
ATOM 806 C C . CYS A 1 104 ? 3.238 -19.297 -1.898 1 94.56 104 CYS A C 1
ATOM 808 O O . CYS A 1 104 ? 4.121 -18.469 -1.691 1 94.56 104 CYS A O 1
ATOM 810 N N . LEU A 1 105 ? 2 -18.953 -2.35 1 96.81 105 LEU A N 1
ATOM 811 C CA . LEU A 1 105 ? 1.754 -17.562 -2.748 1 96.81 105 LEU A CA 1
ATOM 812 C C . LEU A 1 105 ? 1.028 -16.797 -1.646 1 96.81 105 LEU A C 1
ATOM 814 O O . LEU A 1 105 ? 0.661 -15.641 -1.829 1 96.81 105 LEU A O 1
ATOM 818 N N . THR A 1 106 ? 0.826 -17.406 -0.507 1 97.25 106 THR A N 1
ATOM 819 C CA . THR A 1 106 ? 0.003 -16.844 0.556 1 97.25 106 THR A CA 1
ATOM 820 C C . THR A 1 106 ? 0.529 -15.469 0.974 1 97.25 106 THR A C 1
ATOM 822 O O . THR A 1 106 ? -0.223 -14.492 1.001 1 97.25 106 THR A O 1
ATOM 825 N N . ASP A 1 107 ? 1.812 -15.367 1.242 1 98.12 107 ASP A N 1
ATOM 826 C CA . ASP A 1 107 ? 2.393 -14.117 1.716 1 98.12 107 ASP A CA 1
ATOM 827 C C . ASP A 1 107 ? 2.293 -13.023 0.651 1 98.12 107 ASP A C 1
ATOM 829 O O . ASP A 1 107 ? 1.938 -11.883 0.955 1 98.12 107 ASP A O 1
ATOM 833 N N . ALA A 1 108 ? 2.6 -13.414 -0.565 1 98.56 108 ALA A N 1
ATOM 834 C CA . ALA A 1 108 ? 2.578 -12.438 -1.655 1 98.56 108 ALA A CA 1
ATOM 835 C C . ALA A 1 108 ? 1.19 -11.828 -1.817 1 98.56 108 ALA A C 1
ATOM 837 O O . ALA A 1 108 ? 1.053 -10.609 -1.94 1 98.56 108 ALA A O 1
ATOM 838 N N . VAL A 1 109 ? 0.176 -12.625 -1.793 1 98.62 109 VAL A N 1
ATOM 839 C CA . VAL A 1 109 ? -1.183 -12.148 -2.02 1 98.62 109 VAL A CA 1
ATOM 840 C C . VAL A 1 109 ? -1.663 -11.359 -0.802 1 98.62 109 VAL A C 1
ATOM 842 O O . VAL A 1 109 ? -2.385 -10.367 -0.939 1 98.62 109 VAL A O 1
ATOM 845 N N . ALA A 1 110 ? -1.271 -11.789 0.408 1 98.81 110 ALA A N 1
ATOM 846 C CA . ALA A 1 110 ? -1.631 -11.07 1.626 1 98.81 110 ALA A CA 1
ATOM 847 C C . ALA A 1 110 ? -1.037 -9.664 1.628 1 98.81 110 ALA A C 1
ATOM 849 O O . ALA A 1 110 ? -1.723 -8.695 1.96 1 98.81 110 ALA A O 1
ATOM 850 N N . ASP A 1 111 ? 0.262 -9.594 1.261 1 98.88 111 ASP A N 1
ATOM 851 C CA . ASP A 1 111 ? 0.91 -8.289 1.141 1 98.88 111 ASP A CA 1
ATOM 852 C C . ASP A 1 111 ? 0.163 -7.395 0.156 1 98.88 111 ASP A C 1
ATOM 854 O O . ASP A 1 111 ? -0.086 -6.223 0.443 1 98.88 111 ASP A O 1
ATOM 858 N N . LEU A 1 112 ? -0.219 -7.941 -0.958 1 98.88 112 LEU A N 1
ATOM 859 C CA . LEU A 1 112 ? -0.92 -7.199 -1.999 1 98.88 112 LEU A CA 1
ATOM 860 C C . LEU A 1 112 ? -2.291 -6.742 -1.512 1 98.88 112 LEU A C 1
ATOM 862 O O . LEU A 1 112 ? -2.746 -5.652 -1.861 1 98.88 112 LEU A O 1
ATOM 866 N N . THR A 1 113 ? -2.918 -7.551 -0.704 1 98.94 113 THR A N 1
ATOM 867 C CA . THR A 1 113 ? -4.223 -7.199 -0.155 1 98.94 113 THR A CA 1
ATOM 868 C C . THR A 1 113 ? -4.137 -5.918 0.67 1 98.94 113 THR A C 1
ATOM 870 O O . THR A 1 113 ? -4.93 -4.996 0.48 1 98.94 113 THR A O 1
ATOM 873 N N . VAL A 1 114 ? -3.125 -5.855 1.542 1 98.94 114 VAL A N 1
ATOM 874 C CA . VAL A 1 114 ? -2.912 -4.664 2.355 1 98.94 114 VAL A CA 1
ATOM 875 C C . VAL A 1 114 ? -2.617 -3.467 1.45 1 98.94 114 VAL A C 1
ATOM 877 O O . VAL A 1 114 ? -3.168 -2.383 1.647 1 98.94 114 VAL A O 1
ATOM 880 N N . MET A 1 115 ? -1.807 -3.693 0.451 1 98.94 115 MET A N 1
ATOM 881 C CA . MET A 1 115 ? -1.437 -2.652 -0.504 1 98.94 115 MET A CA 1
ATOM 882 C C . MET A 1 115 ? -2.672 -2.08 -1.192 1 98.94 115 MET A C 1
ATOM 884 O O . MET A 1 115 ? -2.855 -0.863 -1.234 1 98.94 115 MET A O 1
ATOM 888 N N . LEU A 1 116 ? -3.557 -2.949 -1.665 1 98.94 116 LEU A N 1
ATOM 889 C CA . LEU A 1 116 ? -4.734 -2.529 -2.414 1 98.94 116 LEU A CA 1
ATOM 890 C C . LEU A 1 116 ? -5.707 -1.767 -1.519 1 98.94 116 LEU A C 1
ATOM 892 O O . LEU A 1 116 ? -6.328 -0.794 -1.954 1 98.94 116 LEU A O 1
ATOM 896 N N . ILE A 1 117 ? -5.855 -2.205 -0.275 1 98.94 117 ILE A N 1
ATOM 897 C CA . ILE A 1 117 ? -6.715 -1.51 0.677 1 98.94 117 ILE A CA 1
ATOM 898 C C . ILE A 1 117 ? -6.23 -0.073 0.854 1 98.94 117 ILE A C 1
ATOM 900 O O . ILE A 1 117 ? -7.004 0.874 0.701 1 98.94 117 ILE A O 1
ATOM 904 N N . LEU A 1 118 ? -4.961 0.069 1.095 1 98.94 118 LEU A N 1
ATOM 905 C CA . LEU A 1 118 ? -4.395 1.387 1.358 1 98.94 118 LEU A CA 1
ATOM 906 C C . LEU A 1 118 ? -4.441 2.26 0.109 1 98.94 118 LEU A C 1
ATOM 908 O O . LEU A 1 118 ? -4.738 3.453 0.192 1 98.94 118 LEU A O 1
ATOM 912 N N . MET A 1 119 ? -4.16 1.662 -1.034 1 98.88 119 MET A N 1
ATOM 913 C CA . MET A 1 119 ? -4.207 2.41 -2.287 1 98.88 119 MET A CA 1
ATOM 914 C C . MET A 1 119 ? -5.605 2.965 -2.539 1 98.88 119 MET A C 1
ATOM 916 O O . MET A 1 119 ? -5.758 4.105 -2.975 1 98.88 119 MET A O 1
ATOM 920 N N . ALA A 1 120 ? -6.605 2.154 -2.295 1 98.88 120 ALA A N 1
ATOM 921 C CA . ALA A 1 120 ? -7.984 2.588 -2.49 1 98.88 120 ALA A CA 1
ATOM 922 C C . ALA A 1 120 ? -8.352 3.701 -1.512 1 98.88 120 ALA A C 1
ATOM 924 O O . ALA A 1 120 ? -8.945 4.707 -1.903 1 98.88 120 ALA A O 1
ATOM 925 N N . GLN A 1 121 ? -7.973 3.559 -0.288 1 98.81 121 GLN A N 1
ATOM 926 C CA . GLN A 1 121 ? -8.312 4.52 0.756 1 98.81 121 GLN A CA 1
ATOM 927 C C . GLN A 1 121 ? -7.574 5.84 0.546 1 98.81 121 GLN A C 1
ATOM 929 O O . GLN A 1 121 ? -8.102 6.91 0.862 1 98.81 121 GLN A O 1
ATOM 934 N N . ARG A 1 122 ? -6.367 5.758 -0.056 1 98.69 122 ARG A N 1
ATOM 935 C CA . ARG A 1 122 ? -5.52 6.938 -0.16 1 98.69 122 ARG A CA 1
ATOM 936 C C . ARG A 1 122 ? -5.613 7.562 -1.549 1 98.69 122 ARG A C 1
ATOM 938 O O . ARG A 1 122 ? -4.77 8.375 -1.93 1 98.69 122 ARG A O 1
ATOM 945 N N . ARG A 1 123 ? -6.594 7.121 -2.342 1 98.25 123 ARG A N 1
ATOM 946 C CA . ARG A 1 123 ? -6.891 7.711 -3.643 1 98.25 123 ARG A CA 1
ATOM 947 C C . ARG A 1 123 ? -5.672 7.652 -4.559 1 98.25 123 ARG A C 1
ATOM 949 O O . ARG A 1 123 ? -5.395 8.609 -5.289 1 98.25 123 ARG A O 1
ATOM 956 N N . VAL A 1 124 ? -4.953 6.555 -4.5 1 98.12 124 VAL A N 1
ATOM 957 C CA . VAL A 1 124 ? -3.693 6.43 -5.227 1 98.12 124 VAL A CA 1
ATOM 958 C C . VAL A 1 124 ? -3.943 6.582 -6.727 1 98.12 124 VAL A C 1
ATOM 960 O O . VAL A 1 124 ? -3.16 7.223 -7.43 1 98.12 124 VAL A O 1
ATOM 963 N N . GLY A 1 125 ? -5.039 6 -7.246 1 96.69 125 GLY A N 1
ATOM 964 C CA . GLY A 1 125 ? -5.344 6.137 -8.664 1 96.69 125 GLY A CA 1
ATOM 965 C C . GLY A 1 125 ? -5.406 7.582 -9.117 1 96.69 125 GLY A C 1
ATOM 966 O O . GLY A 1 125 ? -4.727 7.965 -10.078 1 96.69 125 GLY A O 1
ATOM 967 N N . GLU A 1 126 ? -6.156 8.375 -8.414 1 97.12 126 GLU A N 1
ATOM 968 C CA . GLU A 1 126 ? -6.328 9.789 -8.742 1 97.12 126 GLU A CA 1
ATOM 969 C C . GLU A 1 126 ? -5.031 10.562 -8.531 1 97.12 126 GLU A C 1
ATOM 971 O O . GLU A 1 126 ? -4.633 11.359 -9.391 1 97.12 126 GLU A O 1
ATOM 976 N N . SER A 1 127 ? -4.398 10.352 -7.43 1 96.94 127 SER A N 1
ATOM 977 C CA . SER A 1 127 ? -3.217 11.117 -7.051 1 96.94 127 SER A CA 1
ATOM 978 C C . SER A 1 127 ? -2.068 10.883 -8.031 1 96.94 127 SER A C 1
ATOM 980 O O . SER A 1 127 ? -1.472 11.844 -8.531 1 96.94 127 SER A O 1
ATOM 982 N N . MET A 1 128 ? -1.791 9.633 -8.312 1 96.56 128 MET A N 1
ATOM 983 C CA . MET A 1 128 ? -0.695 9.312 -9.227 1 96.56 128 MET A CA 1
ATOM 984 C C . MET A 1 128 ? -0.994 9.82 -10.633 1 96.56 128 MET A C 1
ATOM 986 O O . MET A 1 128 ? -0.089 10.258 -11.344 1 96.56 128 MET A O 1
ATOM 990 N N . THR A 1 129 ? -2.26 9.734 -11.055 1 95.75 129 THR A N 1
ATOM 991 C CA . THR A 1 129 ? -2.654 10.211 -12.375 1 95.75 129 THR A CA 1
ATOM 992 C C . THR A 1 129 ? -2.426 11.719 -12.5 1 95.75 129 THR A C 1
ATOM 994 O O . THR A 1 129 ? -1.885 12.188 -13.5 1 95.75 129 THR A O 1
ATOM 997 N N . LYS A 1 130 ? -2.818 12.484 -11.484 1 96.69 130 LYS A N 1
ATOM 998 C CA . LYS A 1 130 ? -2.637 13.938 -11.5 1 96.69 130 LYS A CA 1
ATOM 999 C C . LYS A 1 130 ? -1.157 14.305 -11.562 1 96.69 130 LYS A C 1
ATOM 1001 O O . LYS A 1 130 ? -0.77 15.227 -12.289 1 96.69 130 LYS A O 1
ATOM 1006 N N . VAL A 1 131 ? -0.336 13.586 -10.828 1 97.12 131 VAL A N 1
ATOM 1007 C CA . VAL A 1 131 ? 1.103 13.828 -10.836 1 97.12 131 VAL A CA 1
ATOM 1008 C C . VAL A 1 131 ? 1.674 13.5 -12.211 1 97.12 131 VAL A C 1
ATOM 1010 O O . VAL A 1 131 ? 2.447 14.281 -12.773 1 97.12 131 VAL A O 1
ATOM 1013 N N . ALA A 1 132 ? 1.277 12.336 -12.758 1 95.19 132 ALA A N 1
ATOM 1014 C CA . ALA A 1 132 ? 1.776 11.891 -14.055 1 95.19 132 ALA A CA 1
ATOM 1015 C C . ALA A 1 132 ? 1.419 12.883 -15.156 1 95.19 132 ALA A C 1
ATOM 1017 O O . ALA A 1 132 ? 2.188 13.07 -16.094 1 95.19 132 ALA A O 1
ATOM 1018 N N . LYS A 1 133 ? 0.302 13.562 -15.016 1 95.38 133 LYS A N 1
ATOM 1019 C CA . LYS A 1 133 ? -0.176 14.516 -16.016 1 95.38 133 LYS A CA 1
ATOM 1020 C C . LYS A 1 133 ? 0.442 15.891 -15.797 1 95.38 133 LYS A C 1
ATOM 1022 O O . LYS A 1 133 ? 0.175 16.828 -16.562 1 95.38 133 LYS A O 1
ATOM 1027 N N . GLY A 1 134 ? 1.264 16.062 -14.719 1 96.75 134 GLY A N 1
ATOM 1028 C CA . GLY A 1 134 ? 1.883 17.344 -14.422 1 96.75 134 GLY A CA 1
ATOM 1029 C C . GLY A 1 134 ? 0.933 18.328 -13.766 1 96.75 134 GLY A C 1
ATOM 1030 O O . GLY A 1 134 ? 1.133 19.547 -13.844 1 96.75 134 GLY A O 1
ATOM 1031 N N . GLU A 1 135 ? -0.108 17.844 -13.102 1 97.19 135 GLU A N 1
ATOM 1032 C CA . GLU A 1 135 ? -1.146 18.719 -12.555 1 97.19 135 GLU A CA 1
ATOM 1033 C C . GLU A 1 135 ? -0.888 19.016 -11.078 1 97.19 135 GLU A C 1
ATOM 1035 O O . GLU A 1 135 ? -1.659 19.75 -10.445 1 97.19 135 GLU A O 1
ATOM 1040 N N . TRP A 1 136 ? 0.167 18.531 -10.539 1 96.81 136 TRP A N 1
ATOM 1041 C CA . TRP A 1 136 ? 0.473 18.703 -9.125 1 96.81 136 TRP A CA 1
ATOM 1042 C C . TRP A 1 136 ? 0.491 20.172 -8.742 1 96.81 136 TRP A C 1
ATOM 1044 O O . TRP A 1 136 ? -0.075 20.578 -7.719 1 96.81 136 TRP A O 1
ATOM 1054 N N . PRO A 1 137 ? 1.05 21.094 -9.547 1 94.62 137 PRO A N 1
ATOM 1055 C CA . PRO A 1 137 ? 1.054 22.516 -9.195 1 94.62 137 PRO A CA 1
ATOM 1056 C C . PRO A 1 137 ? -0.349 23.109 -9.156 1 94.62 137 PRO A C 1
ATOM 1058 O O . PRO A 1 137 ? -0.552 24.172 -8.562 1 94.62 137 PRO A O 1
ATOM 1061 N N . GLN A 1 138 ? -1.277 22.469 -9.773 1 94.25 138 GLN A N 1
ATOM 1062 C CA . GLN A 1 138 ? -2.637 22.984 -9.867 1 94.25 138 GLN A CA 1
ATOM 1063 C C . GLN A 1 138 ? -3.496 22.5 -8.711 1 94.25 138 GLN A C 1
ATOM 1065 O O . GLN A 1 138 ? -4.703 22.75 -8.68 1 94.25 138 GLN A O 1
ATOM 1070 N N . MET A 1 139 ? -2.891 21.844 -7.777 1 93.06 139 MET A N 1
ATOM 1071 C CA . MET A 1 139 ? -3.584 21.328 -6.602 1 93.06 139 MET A CA 1
ATOM 1072 C C . MET A 1 139 ? -3.117 22.047 -5.34 1 93.06 139 MET A C 1
ATOM 1074 O O . MET A 1 139 ? -2.443 21.453 -4.496 1 93.06 139 MET A O 1
ATOM 1078 N N . PRO A 1 140 ? -3.564 23.234 -5.234 1 87.88 140 PRO A N 1
ATOM 1079 C CA . PRO A 1 140 ? -3.16 23.938 -4.016 1 87.88 140 PRO A CA 1
ATOM 1080 C C . PRO A 1 140 ? -3.605 23.219 -2.742 1 87.88 140 PRO A C 1
ATOM 1082 O O . PRO A 1 140 ? -4.723 22.703 -2.682 1 87.88 140 PRO A O 1
ATOM 1085 N N . TRP A 1 141 ? -2.729 23.234 -1.836 1 88.5 141 TRP A N 1
ATOM 1086 C CA . TRP A 1 141 ? -2.986 22.547 -0.58 1 88.5 141 TRP A CA 1
ATOM 1087 C C . TRP A 1 141 ? -4.199 23.141 0.131 1 88.5 141 TRP A C 1
ATOM 1089 O O . TRP A 1 141 ? -4.363 24.359 0.173 1 88.5 141 TRP A O 1
ATOM 1099 N N . HIS A 1 142 ? -5.043 22.328 0.66 1 91.62 142 HIS A N 1
ATOM 1100 C CA . HIS A 1 142 ? -6.129 22.672 1.571 1 91.62 142 HIS A CA 1
ATOM 1101 C C . HIS A 1 142 ? -6.43 21.531 2.529 1 91.62 142 HIS A C 1
ATOM 1103 O O . HIS A 1 142 ? -6.035 20.391 2.281 1 91.62 142 HIS A O 1
ATOM 1109 N N . PRO A 1 143 ? -7.094 21.75 3.588 1 92.94 143 PRO A N 1
ATOM 1110 C CA . PRO A 1 143 ? -7.238 20.766 4.672 1 92.94 143 PRO A CA 1
ATOM 1111 C C . PRO A 1 143 ? -7.828 19.453 4.199 1 92.94 143 PRO A C 1
ATOM 1113 O O . PRO A 1 143 ? -7.465 18.391 4.715 1 92.94 143 PRO A O 1
ATOM 1116 N N . LEU A 1 144 ? -8.633 19.5 3.17 1 94.69 144 LEU A N 1
ATOM 1117 C CA . LEU A 1 144 ? -9.297 18.266 2.768 1 94.69 144 LEU A CA 1
ATOM 1118 C C . LEU A 1 144 ? -8.773 17.781 1.418 1 94.69 144 LEU A C 1
ATOM 1120 O O . LEU A 1 144 ? -9.352 16.875 0.81 1 94.69 144 LEU A O 1
ATOM 1124 N N . LEU A 1 145 ? -7.711 18.344 0.976 1 94.62 145 LEU A N 1
ATOM 1125 C CA . LEU A 1 145 ? -7.148 17.969 -0.316 1 94.62 145 LEU A CA 1
ATOM 1126 C C . LEU A 1 145 ? -6.77 16.5 -0.332 1 94.62 145 LEU A C 1
ATOM 1128 O O . LEU A 1 145 ? -6 16.031 0.517 1 94.62 145 LEU A O 1
ATOM 1132 N N . MET A 1 146 ? -7.375 15.672 -1.224 1 96.75 146 MET A N 1
ATOM 1133 C CA . MET A 1 146 ? -7.047 14.289 -1.569 1 96.75 146 MET A CA 1
ATOM 1134 C C . MET A 1 146 ? -7.207 13.375 -0.361 1 96.75 146 MET A C 1
ATOM 1136 O O . MET A 1 146 ? -6.512 12.367 -0.245 1 96.75 146 MET A O 1
ATOM 1140 N N . THR A 1 147 ? -8.055 13.711 0.585 1 97.75 147 THR A N 1
ATOM 1141 C CA . THR A 1 147 ? -8.242 12.891 1.78 1 97.75 147 THR A CA 1
ATOM 1142 C C . THR A 1 147 ? -9.07 11.648 1.465 1 97.75 147 THR A C 1
ATOM 1144 O O . THR A 1 147 ? -9.922 11.68 0.574 1 97.75 147 THR A O 1
ATOM 1147 N N . GLY A 1 148 ? -8.797 10.57 2.115 1 98.44 148 GLY A N 1
ATOM 1148 C CA . GLY A 1 148 ? -9.594 9.352 2.156 1 98.44 148 GLY A CA 1
ATOM 1149 C C . GLY A 1 148 ? -9.766 8.797 3.557 1 98.44 148 GLY A C 1
ATOM 1150 O O . GLY A 1 148 ? -9.203 9.328 4.516 1 98.44 148 GLY A O 1
ATOM 1151 N N . PRO A 1 149 ? -10.57 7.789 3.711 1 98.56 149 PRO A N 1
ATOM 1152 C CA . PRO A 1 149 ? -10.805 7.227 5.043 1 98.56 149 PRO A CA 1
ATOM 1153 C C . PRO A 1 149 ? -9.562 6.543 5.617 1 98.56 149 PRO A C 1
ATOM 1155 O O . PRO A 1 149 ? -8.781 5.949 4.871 1 98.56 149 PRO A O 1
ATOM 1158 N N . GLN A 1 150 ? -9.398 6.641 6.867 1 97.88 150 GLN A N 1
ATOM 1159 C CA . GLN A 1 150 ? -8.297 5.984 7.57 1 97.88 150 GLN A CA 1
ATOM 1160 C C . GLN A 1 150 ? -8.664 4.555 7.953 1 97.88 150 GLN A C 1
ATOM 1162 O O . GLN A 1 150 ? -9.812 4.273 8.312 1 97.88 150 GLN A O 1
ATOM 1167 N N . ILE A 1 151 ? -7.719 3.646 7.965 1 98.56 151 ILE A N 1
ATOM 1168 C CA . ILE A 1 151 ? -7.953 2.24 8.266 1 98.56 151 ILE A CA 1
ATOM 1169 C C . ILE A 1 151 ? -8.109 2.059 9.773 1 98.56 151 ILE A C 1
ATOM 1171 O O . ILE A 1 151 ? -8.836 1.167 10.227 1 98.56 151 ILE A O 1
ATOM 1175 N N . ARG A 1 152 ? -7.41 2.887 10.617 1 98 152 ARG A N 1
ATOM 1176 C CA . ARG A 1 152 ? -7.547 2.807 12.07 1 98 152 ARG A CA 1
ATOM 1177 C C . ARG A 1 152 ? -9.008 2.871 12.484 1 98 152 ARG A C 1
ATOM 1179 O O . ARG A 1 152 ? -9.766 3.707 11.984 1 98 152 ARG A O 1
ATOM 1186 N N . GLY A 1 153 ? -9.398 1.962 13.32 1 98.19 153 GLY A N 1
ATOM 1187 C CA . GLY A 1 153 ? -10.758 1.952 13.844 1 98.19 153 GLY A CA 1
ATOM 1188 C C . GLY A 1 153 ? -11.758 1.33 12.891 1 98.19 153 GLY A C 1
ATOM 1189 O O . GLY A 1 153 ? -12.961 1.32 13.172 1 98.19 153 GLY A O 1
ATOM 1190 N N . SER A 1 154 ? -11.32 0.771 11.797 1 98.69 154 SER A N 1
ATOM 1191 C CA . SER A 1 154 ? -12.219 0.249 10.773 1 98.69 154 SER A CA 1
ATOM 1192 C C . SER A 1 154 ? -12.656 -1.174 11.094 1 98.69 154 SER A C 1
ATOM 1194 O O . SER A 1 154 ? -11.984 -1.884 11.844 1 98.69 154 SER A O 1
ATOM 1196 N N . THR A 1 155 ? -13.781 -1.528 10.594 1 98.88 155 THR A N 1
ATOM 1197 C CA . THR A 1 155 ? -14.234 -2.912 10.516 1 98.88 155 THR A CA 1
ATOM 1198 C C . THR A 1 155 ? -13.859 -3.529 9.172 1 98.88 155 THR A C 1
ATOM 1200 O O . THR A 1 155 ? -14.234 -3.014 8.117 1 98.88 155 THR A O 1
ATOM 1203 N N . ILE A 1 156 ? -13.156 -4.621 9.258 1 98.94 156 ILE A N 1
ATOM 1204 C CA . ILE A 1 156 ? -12.758 -5.312 8.039 1 98.94 156 ILE A CA 1
ATOM 1205 C C . ILE A 1 156 ? -13.664 -6.523 7.809 1 98.94 156 ILE A C 1
ATOM 1207 O O . ILE A 1 156 ? -13.797 -7.379 8.688 1 98.94 156 ILE A O 1
ATOM 1211 N N . GLY A 1 157 ? -14.312 -6.555 6.672 1 98.94 157 GLY A N 1
ATOM 1212 C CA . GLY A 1 157 ? -15.125 -7.688 6.258 1 98.94 157 GLY A CA 1
ATOM 1213 C C . GLY A 1 157 ? -14.445 -8.555 5.215 1 98.94 157 GLY A C 1
ATOM 1214 O O . GLY A 1 157 ? -13.953 -8.055 4.203 1 98.94 157 GLY A O 1
ATOM 1215 N N . PHE A 1 158 ? -14.414 -9.875 5.477 1 98.88 158 PHE A N 1
ATOM 1216 C CA . PHE A 1 158 ? -13.844 -10.82 4.527 1 98.88 158 PHE A CA 1
ATOM 1217 C C . PHE A 1 158 ? -14.922 -11.703 3.916 1 98.88 158 PHE A C 1
ATOM 1219 O O . PHE A 1 158 ? -15.641 -12.406 4.633 1 98.88 158 PHE A O 1
ATOM 1226 N N . LEU A 1 159 ? -15.109 -11.609 2.586 1 98.56 159 LEU A N 1
ATOM 1227 C CA . LEU A 1 159 ? -15.844 -12.625 1.848 1 98.56 159 LEU A CA 1
ATOM 1228 C C . LEU A 1 159 ? -14.953 -13.82 1.521 1 98.56 159 LEU A C 1
ATOM 1230 O O . LEU A 1 159 ? -14.312 -13.852 0.467 1 98.56 159 LEU A O 1
ATOM 1234 N N . GLY A 1 160 ? -15 -14.812 2.279 1 97.5 160 GLY A N 1
ATOM 1235 C CA . GLY A 1 160 ? -13.992 -15.859 2.322 1 97.5 160 GLY A CA 1
ATOM 1236 C C . GLY A 1 160 ? -12.922 -15.609 3.365 1 97.5 160 GLY A C 1
ATOM 1237 O O . GLY A 1 160 ? -12.297 -14.547 3.381 1 97.5 160 GLY A O 1
ATOM 1238 N N . PHE A 1 161 ? -12.711 -16.547 4.246 1 97.81 161 PHE A N 1
ATOM 1239 C CA . PHE A 1 161 ? -11.766 -16.359 5.344 1 97.81 161 PHE A CA 1
ATOM 1240 C C . PHE A 1 161 ? -10.805 -17.531 5.441 1 97.81 161 PHE A C 1
ATOM 1242 O O . PHE A 1 161 ? -10.648 -18.125 6.512 1 97.81 161 PHE A O 1
ATOM 1249 N N . GLY A 1 162 ? -10.25 -17.875 4.289 1 95.94 162 GLY A N 1
ATOM 1250 C CA . GLY A 1 162 ? -9.242 -18.922 4.215 1 95.94 162 GLY A CA 1
ATOM 1251 C C . GLY A 1 162 ? -7.852 -18.438 4.566 1 95.94 162 GLY A C 1
ATOM 1252 O O . GLY A 1 162 ? -7.695 -17.438 5.281 1 95.94 162 GLY A O 1
ATOM 1253 N N . ARG A 1 163 ? -6.836 -19.156 4.184 1 95.56 163 ARG A N 1
ATOM 1254 C CA . ARG A 1 163 ? -5.438 -18.938 4.547 1 95.56 163 ARG A CA 1
ATOM 1255 C C . ARG A 1 163 ? -4.98 -17.547 4.16 1 95.56 163 ARG A C 1
ATOM 1257 O O . ARG A 1 163 ? -4.371 -16.844 4.969 1 95.56 163 ARG A O 1
ATOM 1264 N N . ILE A 1 164 ? -5.254 -17.078 2.916 1 97.5 164 ILE A N 1
ATOM 1265 C CA . ILE A 1 164 ? -4.809 -15.773 2.424 1 97.5 164 ILE A CA 1
ATOM 1266 C C . ILE A 1 164 ? -5.5 -14.664 3.211 1 97.5 164 ILE A C 1
ATOM 1268 O O . ILE A 1 164 ? -4.859 -13.68 3.602 1 97.5 164 ILE A O 1
ATOM 1272 N N . ALA A 1 165 ? -6.805 -14.781 3.453 1 98.31 165 ALA A N 1
ATOM 1273 C CA . ALA A 1 165 ? -7.539 -13.789 4.234 1 98.31 165 ALA A CA 1
ATOM 1274 C C . ALA A 1 165 ? -6.961 -13.656 5.641 1 98.31 165 ALA A C 1
ATOM 1276 O O . ALA A 1 165 ? -6.777 -12.547 6.145 1 98.31 165 ALA A O 1
ATOM 1277 N N . GLN A 1 166 ? -6.703 -14.781 6.246 1 98.31 166 GLN A N 1
ATOM 1278 C CA . GLN A 1 166 ? -6.164 -14.773 7.602 1 98.31 166 GLN A CA 1
ATOM 1279 C C . GLN A 1 166 ? -4.754 -14.195 7.629 1 98.31 166 GLN A C 1
ATOM 1281 O O . GLN A 1 166 ? -4.395 -13.469 8.555 1 98.31 166 GLN A O 1
ATOM 1286 N N . ALA A 1 167 ? -3.939 -14.539 6.617 1 98.5 167 ALA A N 1
ATOM 1287 C CA . ALA A 1 167 ? -2.613 -13.938 6.512 1 98.5 167 ALA A CA 1
ATOM 1288 C C . ALA A 1 167 ? -2.713 -12.422 6.332 1 98.5 167 ALA A C 1
ATOM 1290 O O . ALA A 1 167 ? -1.9 -11.672 6.879 1 98.5 167 ALA A O 1
ATOM 1291 N N . SER A 1 168 ? -3.684 -11.969 5.555 1 98.81 168 SER A N 1
ATOM 1292 C CA . SER A 1 168 ? -3.922 -10.539 5.379 1 98.81 168 SER A CA 1
ATOM 1293 C C . SER A 1 168 ? -4.312 -9.875 6.695 1 98.81 168 SER A C 1
ATOM 1295 O O . SER A 1 168 ? -3.838 -8.781 7.012 1 98.81 168 SER A O 1
ATOM 1297 N N . LEU A 1 169 ? -5.18 -10.57 7.441 1 98.81 169 LEU A N 1
ATOM 1298 C CA . LEU A 1 169 ? -5.605 -10.055 8.734 1 98.81 169 LEU A CA 1
ATOM 1299 C C . LEU A 1 169 ? -4.418 -9.898 9.68 1 98.81 169 LEU A C 1
ATOM 1301 O O . LEU A 1 169 ? -4.305 -8.898 10.383 1 98.81 169 LEU A O 1
ATOM 1305 N N . GLN A 1 170 ? -3.533 -10.891 9.688 1 98.44 170 GLN A N 1
ATOM 1306 C CA . GLN A 1 170 ? -2.326 -10.805 10.5 1 98.44 170 GLN A CA 1
ATOM 1307 C C . GLN A 1 170 ? -1.574 -9.5 10.234 1 98.44 170 GLN A C 1
ATOM 1309 O O . GLN A 1 170 ? -1.087 -8.859 11.164 1 98.44 170 GLN A O 1
ATOM 1314 N N . ARG A 1 171 ? -1.481 -9.109 9.039 1 98.69 171 ARG A N 1
ATOM 1315 C CA . ARG A 1 171 ? -0.763 -7.914 8.617 1 98.69 171 ARG A CA 1
ATOM 1316 C C . ARG A 1 171 ? -1.552 -6.652 8.953 1 98.69 171 ARG A C 1
ATOM 1318 O O . ARG A 1 171 ? -0.968 -5.59 9.164 1 98.69 171 ARG A O 1
ATOM 1325 N N . LEU A 1 172 ? -2.873 -6.754 9.031 1 98.81 172 LEU A N 1
ATOM 1326 C CA . LEU A 1 172 ? -3.734 -5.59 9.203 1 98.8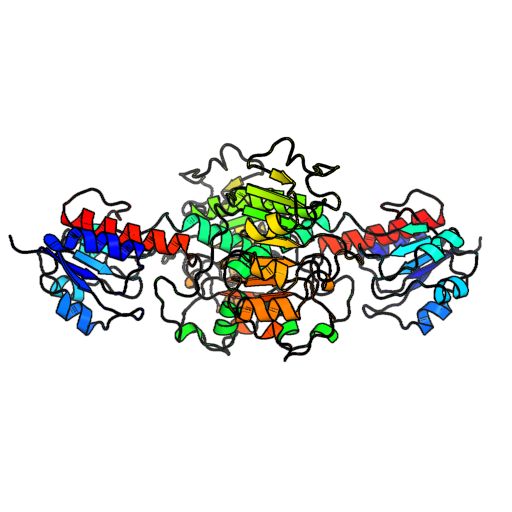1 172 LEU A CA 1
ATOM 1327 C C . LEU A 1 172 ? -3.887 -5.238 10.68 1 98.81 172 LEU A C 1
ATOM 1329 O O . LEU A 1 172 ? -4.258 -4.113 11.023 1 98.81 172 LEU A O 1
ATOM 1333 N N . LEU A 1 173 ? -3.621 -6.164 11.586 1 98.44 173 LEU A N 1
ATOM 1334 C CA . LEU A 1 173 ? -3.883 -5.988 13.008 1 98.44 173 LEU A CA 1
ATOM 1335 C C . LEU A 1 173 ? -3.111 -4.793 13.555 1 98.44 173 LEU A C 1
ATOM 1337 O O . LEU A 1 173 ? -3.678 -3.957 14.266 1 98.44 173 LEU A O 1
ATOM 1341 N N . PRO A 1 174 ? -1.833 -4.531 13.133 1 98.12 174 PRO A N 1
ATOM 1342 C CA . PRO A 1 174 ? -1.093 -3.404 13.703 1 98.12 174 PRO A CA 1
ATOM 1343 C C . PRO A 1 174 ? -1.562 -2.055 13.164 1 98.12 174 PRO A C 1
ATOM 1345 O O . PRO A 1 174 ? -1.061 -1.01 13.586 1 98.12 174 PRO A O 1
ATOM 1348 N N . PHE A 1 175 ? -2.488 -2.045 12.258 1 98.62 175 PHE A N 1
ATOM 1349 C CA . PHE A 1 175 ? -3.047 -0.797 11.75 1 98.62 175 PHE A CA 1
ATOM 1350 C C . PHE A 1 175 ? -4.168 -0.297 12.656 1 98.62 175 PHE A C 1
ATOM 1352 O O . PHE A 1 175 ? -4.836 0.687 12.336 1 98.62 175 PHE A O 1
ATOM 1359 N N . SER A 1 176 ? -4.438 -0.978 13.75 1 98 176 SER A N 1
ATOM 1360 C CA . SER A 1 176 ? -5.398 -0.604 14.789 1 98 176 SER A CA 1
ATOM 1361 C C . SER A 1 176 ? -6.828 -0.681 14.266 1 98 176 SER A C 1
ATOM 1363 O O . SER A 1 176 ? -7.613 0.249 14.453 1 98 176 SER A O 1
ATOM 1365 N N . ILE A 1 177 ? -7.141 -1.716 13.555 1 98.62 177 ILE A N 1
ATOM 1366 C CA . ILE A 1 177 ? -8.516 -1.961 13.125 1 98.62 177 ILE A CA 1
ATOM 1367 C C . ILE A 1 177 ? -9.391 -2.271 14.336 1 98.62 177 ILE A C 1
ATOM 1369 O O . ILE A 1 177 ? -8.875 -2.615 15.406 1 98.62 177 ILE A O 1
ATOM 1373 N N . LYS A 1 178 ? -10.68 -2.139 14.172 1 98.5 178 LYS A N 1
ATOM 1374 C CA . LYS A 1 178 ? -11.602 -2.244 15.297 1 98.5 178 LYS A CA 1
ATOM 1375 C C . LYS A 1 178 ? -12.148 -3.664 15.438 1 98.5 178 LYS A C 1
ATOM 1377 O O . LYS A 1 178 ? -12.273 -4.18 16.547 1 98.5 178 LYS A O 1
ATOM 1382 N N . LYS A 1 179 ? -12.547 -4.188 14.328 1 98.38 179 LYS A N 1
ATOM 1383 C CA . LYS A 1 179 ? -13.266 -5.457 14.336 1 98.38 179 LYS A CA 1
ATOM 1384 C C . LYS A 1 179 ? -13.164 -6.156 12.977 1 98.38 179 LYS A C 1
ATOM 1386 O O . LYS A 1 179 ? -12.875 -5.516 11.969 1 98.38 179 LYS A O 1
ATOM 1391 N N . VAL A 1 180 ? -13.305 -7.504 13.023 1 98.81 180 VAL A N 1
ATOM 1392 C CA . VAL A 1 180 ? -13.328 -8.312 11.805 1 98.81 180 VAL A CA 1
ATOM 1393 C C . VAL A 1 180 ? -14.633 -9.102 11.734 1 98.81 180 VAL A C 1
ATOM 1395 O O . VAL A 1 180 ? -15.078 -9.664 12.742 1 98.81 180 VAL A O 1
ATOM 1398 N N . ILE A 1 181 ? -15.27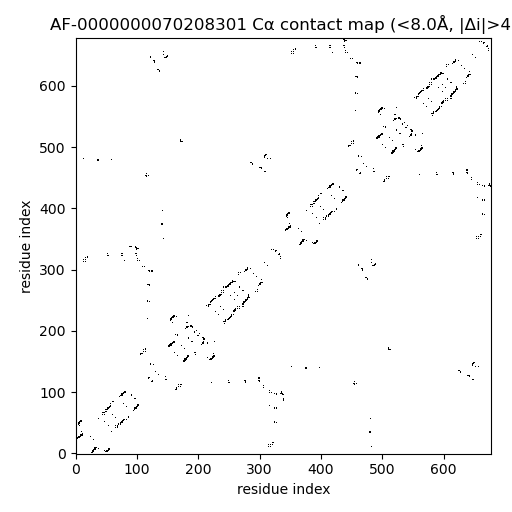3 -9.086 10.656 1 98.69 181 ILE A N 1
ATOM 1399 C CA . ILE A 1 181 ? -16.391 -9.984 10.352 1 98.69 181 ILE A CA 1
ATOM 1400 C C . ILE A 1 181 ? -16.109 -10.742 9.062 1 98.69 181 ILE A C 1
ATOM 1402 O O . ILE A 1 181 ? -15.453 -10.219 8.156 1 98.69 181 ILE A O 1
ATOM 1406 N N . TYR A 1 182 ? -16.484 -11.977 9.016 1 98.69 182 TYR A N 1
ATOM 1407 C CA . TYR A 1 182 ? -16.172 -12.766 7.828 1 98.69 182 TYR A CA 1
ATOM 1408 C C . TYR A 1 182 ? -17.344 -13.688 7.477 1 98.69 182 TYR A C 1
ATOM 1410 O O . TYR A 1 182 ? -18.156 -14.016 8.336 1 98.69 182 TYR A O 1
ATOM 1418 N N . LEU A 1 183 ? -17.406 -13.977 6.234 1 97.69 183 LEU A N 1
ATOM 1419 C CA . LEU A 1 183 ? -18.391 -14.914 5.711 1 97.69 183 LEU A CA 1
ATOM 1420 C C . LEU A 1 183 ? -17.719 -16.109 5.043 1 97.69 183 LEU A C 1
ATOM 1422 O O . LEU A 1 183 ? -16.75 -15.938 4.293 1 97.69 183 LEU A O 1
ATOM 1426 N N . THR A 1 184 ? -18.141 -17.297 5.367 1 95.12 184 THR A N 1
ATOM 1427 C CA . THR A 1 184 ? -17.719 -18.516 4.684 1 95.12 184 THR A CA 1
ATOM 1428 C C . THR A 1 184 ? -18.891 -19.109 3.893 1 95.12 184 THR A C 1
ATOM 1430 O O . THR A 1 184 ? -19.938 -18.469 3.738 1 95.12 184 THR A O 1
ATOM 1433 N N . SER A 1 185 ? -18.703 -20.297 3.293 1 92.5 185 SER A N 1
ATOM 1434 C CA . SER A 1 185 ? -19.781 -20.953 2.562 1 92.5 185 SER A CA 1
ATOM 1435 C C . SER A 1 185 ? -20.922 -21.359 3.496 1 92.5 185 SER A C 1
ATOM 1437 O O . SER A 1 185 ? -22.016 -21.703 3.041 1 92.5 185 SER A O 1
ATOM 1439 N N . LYS A 1 186 ? -20.703 -21.297 4.832 1 93.69 186 LYS A N 1
ATOM 1440 C CA . LYS A 1 186 ? -21.703 -21.547 5.863 1 93.69 186 LYS A CA 1
ATOM 1441 C C . LYS A 1 186 ? -21.906 -20.312 6.742 1 93.69 186 LYS A C 1
ATOM 1443 O O . LYS A 1 186 ? -21.312 -20.203 7.816 1 93.69 186 LYS A O 1
ATOM 1448 N N . PRO A 1 187 ? -22.766 -19.438 6.352 1 94.25 187 PRO A N 1
ATOM 1449 C CA . PRO A 1 187 ? -22.969 -18.188 7.098 1 94.25 187 PRO A CA 1
ATOM 1450 C C . PRO A 1 187 ? -23.172 -18.422 8.594 1 94.25 187 PRO A C 1
ATOM 1452 O O . PRO A 1 187 ? -23.859 -19.359 8.984 1 94.25 187 PRO A O 1
ATOM 1455 N N . GLY A 1 188 ? -22.531 -17.578 9.336 1 95.56 188 GLY A N 1
ATOM 1456 C CA . GLY A 1 188 ? -22.719 -17.609 10.781 1 95.56 188 GLY A CA 1
ATOM 1457 C C . GLY A 1 188 ? -21.828 -18.609 11.477 1 95.56 188 GLY A C 1
ATOM 1458 O O . GLY A 1 188 ? -21.688 -18.578 12.703 1 95.56 188 GLY A O 1
ATOM 1459 N N . LYS A 1 189 ? -21.203 -19.484 10.758 1 95.44 189 LYS A N 1
ATOM 1460 C CA . LYS A 1 189 ? -20.359 -20.516 11.352 1 95.44 189 LYS A CA 1
ATOM 1461 C C . LYS A 1 189 ? -18.891 -20.109 11.328 1 95.44 189 LYS A C 1
ATOM 1463 O O . LYS A 1 189 ? -18.438 -19.469 10.375 1 95.44 189 LYS A O 1
ATOM 1468 N N . PRO A 1 190 ? -18.188 -20.469 12.336 1 94.5 190 PRO A N 1
ATOM 1469 C CA . PRO A 1 190 ? -16.75 -20.156 12.352 1 94.5 190 PRO A CA 1
ATOM 1470 C C . PRO A 1 190 ? -15.969 -20.953 11.297 1 94.5 190 PRO A C 1
ATOM 1472 O O . PRO A 1 190 ? -16.438 -21.984 10.82 1 94.5 190 PRO A O 1
ATOM 1475 N N . VAL A 1 191 ? -14.883 -20.422 10.898 1 94.75 191 VAL A N 1
ATOM 1476 C CA . VAL A 1 191 ? -14 -21.125 9.969 1 94.75 191 VAL A CA 1
ATOM 1477 C C . VAL A 1 191 ? -13.531 -22.438 10.586 1 94.75 191 VAL A C 1
ATOM 1479 O O . VAL A 1 191 ? -13.406 -22.547 11.812 1 94.75 191 VAL A O 1
ATOM 1482 N N . LYS A 1 192 ? -13.219 -23.328 9.75 1 92 192 LYS A N 1
ATOM 1483 C CA . LYS A 1 192 ? -12.758 -24.641 10.211 1 92 192 LYS A CA 1
ATOM 1484 C C . LYS A 1 192 ? -11.312 -24.562 10.688 1 92 192 LYS A C 1
ATOM 1486 O O . LYS A 1 192 ? -10.953 -25.219 11.68 1 92 192 LYS A O 1
ATOM 1491 N N . GLU A 1 193 ? -10.539 -23.797 9.961 1 94.25 193 GLU A N 1
ATOM 1492 C CA . GLU A 1 193 ? -9.109 -23.75 10.242 1 94.25 193 GLU A CA 1
ATOM 1493 C C . GLU A 1 193 ? -8.68 -22.344 10.656 1 94.25 193 GLU A C 1
ATOM 1495 O O . GLU A 1 193 ? -8.961 -21.359 9.953 1 94.25 193 GLU A O 1
ATOM 1500 N N . ASP A 1 194 ? -8.008 -22.203 11.773 1 95.94 194 ASP A N 1
ATOM 1501 C CA . ASP A 1 194 ? -7.312 -21 12.242 1 95.94 194 ASP A CA 1
ATOM 1502 C C . ASP A 1 194 ? -5.824 -21.062 11.922 1 95.94 194 ASP A C 1
ATOM 1504 O O . ASP A 1 194 ? -5 -21.312 12.805 1 95.94 194 ASP A O 1
ATOM 1508 N N . HIS A 1 195 ? -5.445 -20.75 10.727 1 94.06 195 HIS A N 1
ATOM 1509 C CA . HIS A 1 195 ? -4.148 -21.047 10.125 1 94.06 195 HIS A CA 1
ATOM 1510 C C . HIS A 1 195 ? -3.025 -20.328 10.875 1 94.06 195 HIS A C 1
ATOM 1512 O O . HIS A 1 195 ? -1.886 -20.812 10.883 1 94.06 195 HIS A O 1
ATOM 1518 N N . PHE A 1 196 ? -3.307 -19.203 11.516 1 95.38 196 PHE A N 1
ATOM 1519 C CA . PHE A 1 196 ? -2.256 -18.391 12.117 1 95.38 196 PHE A CA 1
ATOM 1520 C C . PHE A 1 196 ? -2.57 -18.094 13.578 1 95.38 196 PHE A C 1
ATOM 1522 O O . PHE A 1 196 ? -2.047 -17.141 14.148 1 95.38 196 PHE A O 1
ATOM 1529 N N . ASP A 1 197 ? -3.574 -18.797 14.188 1 96.06 197 ASP A N 1
ATOM 1530 C CA . ASP A 1 197 ? -3.977 -18.672 15.586 1 96.06 197 ASP A CA 1
ATOM 1531 C C . ASP A 1 197 ? -4.504 -17.266 15.875 1 96.06 197 ASP A C 1
ATOM 1533 O O . ASP A 1 197 ? -4.211 -16.688 16.922 1 96.06 197 ASP A O 1
ATOM 1537 N N . LEU A 1 198 ? -5.184 -16.703 14.93 1 96.25 198 LEU A N 1
ATOM 1538 C CA . LEU A 1 198 ? -5.68 -15.344 15.062 1 96.25 198 LEU A CA 1
ATOM 1539 C C . LEU A 1 198 ? -6.973 -15.305 15.875 1 96.25 198 LEU A C 1
ATOM 1541 O O . LEU A 1 198 ? -7.227 -14.352 16.609 1 96.25 198 LEU A O 1
ATOM 1545 N N . ILE A 1 199 ? -7.734 -16.344 15.641 1 93.25 199 ILE A N 1
ATOM 1546 C CA . ILE A 1 199 ? -9.031 -16.391 16.312 1 93.25 199 ILE A CA 1
ATOM 1547 C C . ILE A 1 199 ? -8.828 -16.797 17.781 1 93.25 199 ILE A C 1
ATOM 1549 O O . ILE A 1 199 ? -9.375 -16.141 18.672 1 93.25 199 ILE A O 1
ATOM 1553 N N . ARG A 1 200 ? -7.957 -17.766 17.969 1 92.38 200 ARG A N 1
ATOM 1554 C CA . ARG A 1 200 ? -7.672 -18.234 19.312 1 92.38 200 ARG A CA 1
ATOM 1555 C C . ARG A 1 200 ? -7.031 -17.141 20.156 1 92.38 200 ARG A C 1
ATOM 1557 O O . ARG A 1 200 ? -7.32 -17.016 21.359 1 92.38 200 ARG A O 1
ATOM 1564 N N . ASN A 1 201 ? -6.16 -16.266 19.594 1 92.81 201 ASN A N 1
ATOM 1565 C CA . ASN A 1 201 ? -5.441 -15.195 20.281 1 92.81 201 ASN A CA 1
ATOM 1566 C C . ASN A 1 201 ? -5.891 -13.82 19.797 1 92.81 201 ASN A C 1
ATOM 1568 O O . ASN A 1 201 ? -5.074 -12.906 19.672 1 92.81 201 ASN A O 1
ATOM 1572 N N . ALA A 1 202 ? -7.113 -13.734 19.641 1 91.25 202 ALA A N 1
ATOM 1573 C CA . ALA A 1 202 ? -7.68 -12.547 19.016 1 91.25 202 ALA A CA 1
ATOM 1574 C C . ALA A 1 202 ? -7.367 -11.297 19.828 1 91.25 202 ALA A C 1
ATOM 1576 O O . ALA A 1 202 ? -7.566 -11.273 21.047 1 91.25 202 ALA A O 1
ATOM 1577 N N . THR A 1 203 ? -6.824 -10.25 19.172 1 94.38 203 THR A N 1
ATOM 1578 C CA . THR A 1 203 ? -6.535 -8.961 19.797 1 94.38 203 THR A CA 1
ATOM 1579 C C . THR A 1 203 ? -7.648 -7.957 19.5 1 94.38 203 THR A C 1
ATOM 1581 O O . THR A 1 203 ? -7.664 -6.859 20.062 1 94.38 203 THR A O 1
ATOM 1584 N N . VAL A 1 204 ? -8.555 -8.273 18.516 1 97.94 204 VAL A N 1
ATOM 1585 C CA . VAL A 1 204 ? -9.789 -7.582 18.188 1 97.94 204 VAL A CA 1
ATOM 1586 C C . VAL A 1 204 ? -10.914 -8.602 17.969 1 97.94 204 VAL A C 1
ATOM 1588 O O . VAL A 1 204 ? -10.648 -9.781 17.734 1 97.94 204 VAL A O 1
ATOM 1591 N N . PRO A 1 205 ? -12.203 -8.133 18.078 1 98.31 205 PRO A N 1
ATOM 1592 C CA . PRO A 1 205 ? -13.281 -9.086 17.797 1 98.31 205 PRO A CA 1
ATOM 1593 C C . PRO A 1 205 ? -13.227 -9.633 16.359 1 98.31 205 PRO A C 1
ATOM 1595 O O . PRO A 1 205 ? -13.102 -8.859 15.406 1 98.31 205 PRO A O 1
ATOM 1598 N N . ILE A 1 206 ? -13.234 -10.922 16.203 1 98.44 206 ILE A N 1
ATOM 1599 C CA . ILE A 1 206 ? -13.305 -11.641 14.93 1 98.44 206 ILE A CA 1
ATOM 1600 C C . ILE A 1 206 ? -14.523 -12.555 14.922 1 98.44 206 ILE A C 1
ATOM 1602 O O . ILE A 1 206 ? -14.57 -13.547 15.664 1 98.44 206 ILE A O 1
ATOM 1606 N N . GLU A 1 207 ? -15.523 -12.266 14.086 1 97.69 207 GLU A N 1
ATOM 1607 C CA . GLU A 1 207 ? -16.797 -12.961 14.203 1 97.69 207 GLU A CA 1
ATOM 1608 C C . GLU A 1 207 ? -17.344 -13.359 12.836 1 97.69 207 GLU A C 1
ATOM 1610 O O . GLU A 1 207 ? -17.203 -12.602 11.867 1 97.69 207 GLU A O 1
ATOM 1615 N N . PRO A 1 208 ? -17.938 -14.555 12.734 1 98.19 208 PRO A N 1
ATOM 1616 C CA . PRO A 1 208 ? -18.641 -14.875 11.492 1 98.19 208 PRO A CA 1
ATOM 1617 C C . PRO A 1 208 ? -19.891 -14.023 11.289 1 98.19 208 PRO A C 1
ATOM 1619 O O . PRO A 1 208 ? -20.625 -13.758 12.242 1 98.19 208 PRO A O 1
ATOM 1622 N N . ALA A 1 209 ? -20.062 -13.547 10.078 1 98.19 209 ALA A N 1
ATOM 1623 C CA . ALA A 1 209 ? -21.281 -12.828 9.734 1 98.19 209 ALA A CA 1
ATOM 1624 C C . ALA A 1 209 ? -22.438 -13.797 9.477 1 98.19 209 ALA A C 1
ATOM 1626 O O . ALA A 1 209 ? -22.234 -14.875 8.914 1 98.19 209 ALA A O 1
ATOM 1627 N N . GLY A 1 210 ? -23.609 -13.305 9.781 1 97.62 210 GLY A N 1
ATOM 1628 C CA . GLY A 1 210 ? -24.781 -14.133 9.578 1 97.62 210 GLY A CA 1
ATOM 1629 C C . GLY A 1 210 ? -25.297 -14.102 8.148 1 97.62 210 GLY A C 1
ATOM 1630 O O . GLY A 1 210 ? -26.062 -14.977 7.742 1 97.62 210 GLY A O 1
ATOM 1631 N N . SER A 1 211 ? -24.906 -13.109 7.434 1 97.81 211 SER A N 1
ATOM 1632 C CA . SER A 1 211 ? -25.375 -12.945 6.059 1 97.81 211 SER A CA 1
ATOM 1633 C C . SER A 1 211 ? -24.438 -12.039 5.27 1 97.81 211 SER A C 1
ATOM 1635 O O . SER A 1 211 ? -23.609 -11.32 5.852 1 97.81 211 SER A O 1
ATOM 1637 N N . ILE A 1 212 ? -24.641 -12.133 4.008 1 97.81 212 ILE A N 1
ATOM 1638 C CA . ILE A 1 212 ? -23.859 -11.273 3.121 1 97.81 212 ILE A CA 1
ATOM 1639 C C . ILE A 1 212 ? -24.266 -9.812 3.338 1 97.81 212 ILE A C 1
ATOM 1641 O O . ILE A 1 212 ? -23.422 -8.914 3.242 1 97.81 212 ILE A O 1
ATOM 1645 N N . ASP A 1 213 ? -25.484 -9.547 3.684 1 98.25 213 ASP A N 1
ATOM 1646 C CA . ASP A 1 213 ? -25.984 -8.195 3.961 1 98.25 213 ASP A CA 1
ATOM 1647 C C . ASP A 1 213 ? -25.297 -7.602 5.188 1 98.25 213 ASP A C 1
ATOM 1649 O O . ASP A 1 213 ? -24.922 -6.426 5.191 1 98.25 213 ASP A O 1
ATOM 1653 N N . GLN A 1 214 ? -25.203 -8.414 6.164 1 98.56 214 GLN A N 1
ATOM 1654 C CA . GLN A 1 214 ? -24.531 -7.953 7.371 1 98.56 214 GLN A CA 1
ATOM 1655 C C . GLN A 1 214 ? -23.094 -7.539 7.07 1 98.56 214 GLN A C 1
ATOM 1657 O O . GLN A 1 214 ? -22.625 -6.512 7.559 1 98.56 214 GLN A O 1
ATOM 1662 N N . LEU A 1 215 ? -22.422 -8.336 6.309 1 98.69 215 LEU A N 1
ATOM 1663 C CA . LEU A 1 215 ? -21.047 -8.039 5.941 1 98.69 215 LEU A CA 1
ATOM 1664 C C . LEU A 1 215 ? -20.969 -6.711 5.188 1 98.69 215 LEU A C 1
ATOM 1666 O O . LEU A 1 215 ? -20.125 -5.867 5.504 1 98.69 215 LEU A O 1
ATOM 1670 N N . ALA A 1 216 ? -21.844 -6.508 4.207 1 98.81 216 ALA A N 1
ATOM 1671 C CA . ALA A 1 216 ? -21.859 -5.277 3.418 1 98.81 216 ALA A CA 1
ATOM 1672 C C . ALA A 1 216 ? -22.109 -4.062 4.301 1 98.81 216 ALA A C 1
ATOM 1674 O O . ALA A 1 216 ? -21.391 -3.062 4.219 1 98.81 216 ALA A O 1
ATOM 1675 N N . LYS A 1 217 ? -23.047 -4.129 5.223 1 98.75 217 LYS A N 1
ATOM 1676 C CA . LYS A 1 217 ? -23.531 -3.008 6.02 1 98.75 217 LYS A CA 1
ATOM 1677 C C . LYS A 1 217 ? -22.5 -2.592 7.066 1 98.75 217 LYS A C 1
ATOM 1679 O O . LYS A 1 217 ? -22.359 -1.407 7.375 1 98.75 217 LYS A O 1
ATOM 1684 N N . GLU A 1 218 ? -21.797 -3.533 7.559 1 98.75 218 GLU A N 1
ATOM 1685 C CA . GLU A 1 218 ? -21 -3.25 8.742 1 98.75 218 GLU A CA 1
ATOM 1686 C C . GLU A 1 218 ? -19.547 -2.938 8.367 1 98.75 218 GLU A C 1
ATOM 1688 O O . GLU A 1 218 ? -18.812 -2.342 9.156 1 98.75 218 GLU A O 1
ATOM 1693 N N . SER A 1 219 ? -19.125 -3.324 7.203 1 98.88 219 SER A N 1
ATOM 1694 C CA . SER A 1 219 ? -17.703 -3.26 6.852 1 98.88 219 SER A CA 1
ATOM 1695 C C . SER A 1 219 ? -17.328 -1.867 6.359 1 98.88 219 SER A C 1
ATOM 1697 O O . SER A 1 219 ? -18.094 -1.226 5.637 1 98.88 219 SER A O 1
ATOM 1699 N N . ASP A 1 220 ? -16.156 -1.376 6.7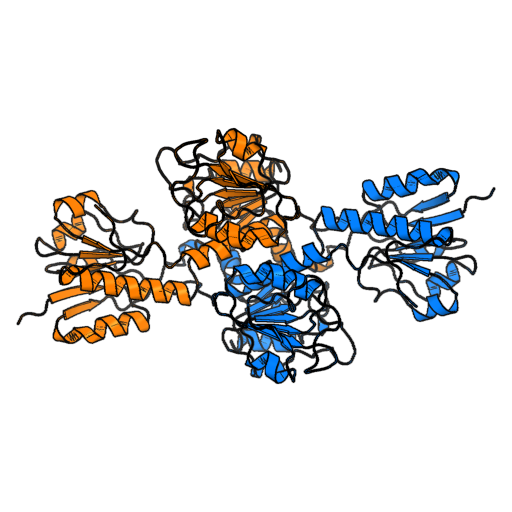81 1 98.94 220 ASP A N 1
ATOM 1700 C CA . ASP A 1 220 ? -15.516 -0.202 6.199 1 98.94 220 ASP A CA 1
ATOM 1701 C C . ASP A 1 220 ? -14.594 -0.596 5.047 1 98.94 220 ASP A C 1
ATOM 1703 O O . ASP A 1 220 ? -14.281 0.227 4.184 1 98.94 220 ASP A O 1
ATOM 1707 N N . VAL A 1 221 ? -14.102 -1.824 5.098 1 98.94 221 VAL A N 1
ATOM 1708 C CA . VAL A 1 221 ? -13.312 -2.469 4.055 1 98.94 221 VAL A CA 1
ATOM 1709 C C . VAL A 1 221 ? -13.867 -3.865 3.775 1 98.94 221 VAL A C 1
ATOM 1711 O O . VAL A 1 221 ? -14.094 -4.645 4.703 1 98.94 221 VAL A O 1
ATOM 1714 N N . VAL A 1 222 ? -14.094 -4.156 2.553 1 98.94 222 VAL A N 1
ATOM 1715 C CA . VAL A 1 222 ? -14.5 -5.5 2.162 1 98.94 222 VAL A CA 1
ATOM 1716 C C . VAL A 1 222 ? -13.414 -6.141 1.3 1 98.94 222 VAL A C 1
ATOM 1718 O O . VAL A 1 222 ? -12.992 -5.566 0.291 1 98.94 222 VAL A O 1
ATOM 1721 N N . VAL A 1 223 ? -12.961 -7.289 1.686 1 98.94 223 VAL A N 1
ATOM 1722 C CA . VAL A 1 223 ? -11.984 -8.055 0.918 1 98.94 223 VAL A CA 1
ATOM 1723 C C . VAL A 1 223 ? -12.641 -9.297 0.333 1 98.94 223 VAL A C 1
ATOM 1725 O O . VAL A 1 223 ? -13.117 -10.164 1.074 1 98.94 223 VAL A O 1
ATOM 1728 N N . VAL A 1 224 ? -12.664 -9.352 -0.957 1 98.88 224 VAL A N 1
ATOM 1729 C CA . VAL A 1 224 ? -13.203 -10.508 -1.667 1 98.88 224 VAL A CA 1
ATOM 1730 C C . VAL A 1 224 ? -12.102 -11.547 -1.873 1 98.88 224 VAL A C 1
ATOM 1732 O O . VAL A 1 224 ? -11.141 -11.305 -2.605 1 98.88 224 VAL A O 1
ATOM 1735 N N . GLY A 1 225 ? -12.266 -12.703 -1.241 1 97.62 225 GLY A N 1
ATOM 1736 C CA . GLY A 1 225 ? -11.266 -13.758 -1.303 1 97.62 225 GLY A CA 1
ATOM 1737 C C . GLY A 1 225 ? -11.875 -15.148 -1.432 1 97.62 225 GLY A C 1
ATOM 1738 O O . GLY A 1 225 ? -11.195 -16.156 -1.197 1 97.62 225 GLY A O 1
ATOM 1739 N N . CYS A 1 226 ? -13.148 -15.227 -1.758 1 96.31 226 CYS A N 1
ATOM 1740 C CA . CYS A 1 226 ? -13.812 -16.516 -1.865 1 96.31 226 CYS A CA 1
ATOM 1741 C C . CYS A 1 226 ? -13.633 -17.109 -3.26 1 96.31 226 CYS A C 1
ATOM 1743 O O . CYS A 1 226 ? -13.266 -16.406 -4.195 1 96.31 226 CYS A O 1
ATOM 1745 N N . ALA A 1 227 ? -13.945 -18.375 -3.391 1 92.69 227 ALA A N 1
ATOM 1746 C CA . ALA A 1 227 ? -13.852 -19.062 -4.676 1 92.69 227 ALA A CA 1
ATOM 1747 C C . ALA A 1 227 ? -14.961 -18.609 -5.621 1 92.69 227 ALA A C 1
ATOM 1749 O O . ALA A 1 227 ? -16.062 -18.266 -5.184 1 92.69 227 ALA A O 1
ATOM 1750 N N . LEU A 1 228 ? -14.68 -18.578 -6.859 1 94.31 228 LEU A N 1
ATOM 1751 C CA . LEU A 1 228 ? -15.711 -18.359 -7.867 1 94.31 228 LEU A CA 1
ATOM 1752 C C . LEU A 1 228 ? -16.5 -19.625 -8.141 1 94.31 228 LEU A C 1
ATOM 1754 O O . LEU A 1 228 ? -15.922 -20.656 -8.508 1 94.31 228 LEU A O 1
ATOM 1758 N N . THR A 1 229 ? -17.672 -19.688 -7.871 1 93.12 229 THR A N 1
ATOM 1759 C CA . THR A 1 229 ? -18.656 -20.719 -8.148 1 93.12 229 THR A CA 1
ATOM 1760 C C . THR A 1 229 ? -19.922 -20.125 -8.766 1 93.12 229 THR A C 1
ATOM 1762 O O . THR A 1 229 ? -20.062 -18.906 -8.844 1 93.12 229 THR A O 1
ATOM 1765 N N . PRO A 1 230 ? -20.766 -20.953 -9.242 1 94.44 230 PRO A N 1
ATOM 1766 C CA . PRO A 1 230 ? -22.031 -20.391 -9.719 1 94.44 230 PRO A CA 1
ATOM 1767 C C . PRO A 1 230 ? -22.75 -19.562 -8.648 1 94.44 230 PRO A C 1
ATOM 1769 O O . PRO A 1 230 ? -23.375 -18.547 -8.969 1 94.44 230 PRO A O 1
ATOM 1772 N N . ASP A 1 231 ? -22.562 -19.891 -7.414 1 94.81 231 ASP A N 1
ATOM 1773 C CA . ASP A 1 231 ? -23.234 -19.219 -6.305 1 94.81 231 ASP A CA 1
ATOM 1774 C C . ASP A 1 231 ? -22.531 -17.906 -5.949 1 94.81 231 ASP A C 1
ATOM 1776 O O . ASP A 1 231 ? -23.141 -17.016 -5.359 1 94.81 231 ASP A O 1
ATOM 1780 N N . THR A 1 232 ? -21.266 -17.75 -6.293 1 96.94 232 THR A N 1
ATOM 1781 C CA . THR A 1 232 ? -20.531 -16.562 -5.875 1 96.94 232 THR A CA 1
ATOM 1782 C C . THR A 1 232 ? -20.328 -15.617 -7.055 1 96.94 232 THR A C 1
ATOM 1784 O O . THR A 1 232 ? -19.812 -14.508 -6.879 1 96.94 232 THR A O 1
ATOM 1787 N N . LYS A 1 233 ? -20.703 -16.094 -8.25 1 98 233 LYS A N 1
ATOM 1788 C CA . LYS A 1 233 ? -20.656 -15.18 -9.391 1 98 233 LYS A CA 1
ATOM 1789 C C . LYS A 1 233 ? -21.578 -13.984 -9.18 1 98 233 LYS A C 1
ATOM 1791 O O . LYS A 1 233 ? -22.781 -14.156 -8.906 1 98 233 LYS A O 1
ATOM 1796 N N . HIS A 1 234 ? -21.078 -12.773 -9.25 1 98.56 234 HIS A N 1
ATOM 1797 C CA . HIS A 1 234 ? -21.812 -11.516 -9.086 1 98.56 234 HIS A CA 1
ATOM 1798 C C . HIS A 1 234 ? -22.469 -11.43 -7.707 1 98.56 234 HIS A C 1
ATOM 1800 O O . HIS A 1 234 ? -23.547 -10.859 -7.562 1 98.56 234 HIS A O 1
ATOM 1806 N N . LEU A 1 235 ? -21.781 -12.18 -6.801 1 98.12 235 LEU A N 1
ATOM 1807 C CA . LEU A 1 235 ? -22.203 -12.047 -5.414 1 98.12 235 LEU A CA 1
ATOM 1808 C C . LEU A 1 235 ? -22.172 -10.586 -4.973 1 98.12 235 LEU A C 1
ATOM 1810 O O . LEU A 1 235 ? -23.031 -10.141 -4.211 1 98.12 235 LEU A O 1
ATOM 1814 N N . VAL A 1 236 ? -21.156 -9.844 -5.34 1 98.75 236 VAL A N 1
ATOM 1815 C CA . VAL A 1 236 ? -21.031 -8.406 -5.121 1 98.75 236 VAL A CA 1
ATOM 1816 C C . VAL A 1 236 ? -21.656 -7.648 -6.293 1 98.75 236 VAL A C 1
ATOM 1818 O O . VAL A 1 236 ? -21.016 -7.469 -7.328 1 98.75 236 VAL A O 1
ATOM 1821 N N . SER A 1 237 ? -22.797 -7.273 -6.121 1 98.44 237 SER A N 1
ATOM 1822 C CA . SER A 1 237 ? -23.594 -6.641 -7.164 1 98.44 237 SER A CA 1
ATOM 1823 C C . SER A 1 237 ? -24.188 -5.324 -6.68 1 98.44 237 SER A C 1
ATOM 1825 O O . SER A 1 237 ? -23.766 -4.781 -5.66 1 98.44 237 SER A O 1
ATOM 1827 N N . THR A 1 238 ? -25.125 -4.766 -7.453 1 98.62 238 THR A N 1
ATOM 1828 C CA . THR A 1 238 ? -25.781 -3.49 -7.152 1 98.62 238 THR A CA 1
ATOM 1829 C C . THR A 1 238 ? -26.359 -3.504 -5.746 1 98.62 238 THR A C 1
ATOM 1831 O O . THR A 1 238 ? -26.203 -2.543 -4.988 1 98.62 238 THR A O 1
ATOM 1834 N N . ASP A 1 239 ? -27 -4.613 -5.434 1 98.5 239 ASP A N 1
ATOM 1835 C CA . ASP A 1 239 ? -27.641 -4.73 -4.121 1 98.5 239 ASP A CA 1
ATOM 1836 C C . ASP A 1 239 ? -26.594 -4.691 -3.004 1 98.5 239 ASP A C 1
ATOM 1838 O O . ASP A 1 239 ? -26.812 -4.051 -1.974 1 98.5 239 ASP A O 1
ATOM 1842 N N . PHE A 1 240 ? -25.562 -5.355 -3.178 1 98.81 240 PHE A N 1
ATOM 1843 C CA . PHE A 1 240 ? -24.484 -5.367 -2.199 1 98.81 240 PHE A CA 1
ATOM 1844 C C . PHE A 1 240 ? -23.938 -3.965 -1.987 1 98.81 240 PHE A C 1
ATOM 1846 O O . PHE A 1 240 ? -23.828 -3.5 -0.851 1 98.81 240 PHE A O 1
ATOM 1853 N N . PHE A 1 241 ? -23.625 -3.25 -3.072 1 98.88 241 PHE A N 1
ATOM 1854 C CA . PHE A 1 241 ? -23.031 -1.914 -3.02 1 98.88 241 PHE A CA 1
ATOM 1855 C C . PHE A 1 241 ? -23.984 -0.935 -2.348 1 98.88 241 PHE A C 1
ATOM 1857 O O . PHE A 1 241 ? -23.562 -0.027 -1.635 1 98.88 241 PHE A O 1
ATOM 1864 N N . ALA A 1 242 ? -25.266 -1.136 -2.545 1 98.62 242 ALA A N 1
ATOM 1865 C CA . ALA A 1 242 ? -26.281 -0.247 -1.969 1 98.62 242 ALA A CA 1
ATOM 1866 C C . ALA A 1 242 ? -26.281 -0.333 -0.446 1 98.62 242 ALA A C 1
ATOM 1868 O O . ALA A 1 242 ? -26.719 0.595 0.235 1 98.62 242 ALA A O 1
ATOM 1869 N N . LYS A 1 243 ? -25.781 -1.407 0.065 1 98.75 243 LYS A N 1
ATOM 1870 C CA . LYS A 1 243 ? -25.812 -1.646 1.506 1 98.75 243 LYS A CA 1
ATOM 1871 C C . LYS A 1 243 ? -24.484 -1.234 2.156 1 98.75 243 LYS A C 1
ATOM 1873 O O . LYS A 1 243 ? -24.406 -1.103 3.379 1 98.75 243 LYS A O 1
ATOM 1878 N N . MET A 1 244 ? -23.422 -1.013 1.389 1 98.88 244 MET A N 1
ATOM 1879 C CA . MET A 1 244 ? -22.125 -0.642 1.93 1 98.88 244 MET A CA 1
ATOM 1880 C C . MET A 1 244 ? -22.141 0.795 2.441 1 98.88 244 MET A C 1
ATOM 1882 O O . MET A 1 244 ? -22.984 1.592 2.047 1 98.88 244 MET A O 1
ATOM 1886 N N . LYS A 1 245 ? -21.234 1.104 3.293 1 98.69 245 LYS A N 1
ATOM 1887 C CA . LYS A 1 245 ? -21.047 2.465 3.787 1 98.69 245 LYS A CA 1
ATOM 1888 C C . LYS A 1 245 ? -20.484 3.371 2.697 1 98.69 245 LYS A C 1
ATOM 1890 O O . LYS A 1 245 ? -19.672 2.936 1.876 1 98.69 245 LYS A O 1
ATOM 1895 N N . LYS A 1 246 ? -20.781 4.574 2.691 1 98.44 246 LYS A N 1
ATOM 1896 C CA . LYS A 1 246 ? -20.375 5.562 1.693 1 98.44 246 LYS A CA 1
ATOM 1897 C C . LYS A 1 246 ? -18.859 5.668 1.61 1 98.44 246 LYS A C 1
ATOM 1899 O O . LYS A 1 246 ? -18.297 5.844 0.525 1 98.44 246 LYS A O 1
ATOM 1904 N N . LEU A 1 247 ? -18.156 5.531 2.738 1 98.62 247 LEU A N 1
ATOM 1905 C CA . LEU A 1 247 ? -16.703 5.711 2.773 1 98.62 247 LEU A CA 1
ATOM 1906 C C . LEU A 1 247 ? -15.984 4.367 2.717 1 98.62 247 LEU A C 1
ATOM 1908 O O . LEU A 1 247 ? -14.766 4.301 2.895 1 98.62 247 LEU A O 1
ATOM 1912 N N . ALA A 1 248 ? -16.719 3.26 2.455 1 98.88 248 ALA A N 1
ATOM 1913 C CA . ALA A 1 248 ? -16.125 1.927 2.416 1 98.88 248 ALA A CA 1
ATOM 1914 C C . ALA A 1 248 ? -15.352 1.71 1.116 1 98.88 248 ALA A C 1
ATOM 1916 O O . ALA A 1 248 ? -15.648 2.342 0.1 1 98.88 248 ALA A O 1
ATOM 1917 N N . VAL A 1 249 ? -14.375 0.86 1.204 1 98.94 249 VAL A N 1
ATOM 1918 C CA . VAL A 1 249 ? -13.664 0.427 0.005 1 98.94 249 VAL A CA 1
ATOM 1919 C C . VAL A 1 249 ? -13.82 -1.082 -0.17 1 98.94 249 VAL A C 1
ATOM 1921 O O . VAL A 1 249 ? -14.094 -1.8 0.794 1 98.94 249 VAL A O 1
ATOM 1924 N N . ILE A 1 250 ? -13.672 -1.547 -1.408 1 98.94 250 ILE A N 1
ATOM 1925 C CA . ILE A 1 250 ? -13.742 -2.975 -1.701 1 98.94 250 ILE A CA 1
ATOM 1926 C C . ILE A 1 250 ? -12.484 -3.404 -2.455 1 98.94 250 ILE A C 1
ATOM 1928 O O . ILE A 1 250 ? -11.969 -2.662 -3.295 1 98.94 250 ILE A O 1
ATOM 1932 N N . VAL A 1 251 ? -11.969 -4.543 -2.088 1 98.94 251 VAL A N 1
ATOM 1933 C CA . VAL A 1 251 ? -10.766 -5.121 -2.674 1 98.94 251 VAL A CA 1
ATOM 1934 C C . VAL A 1 251 ? -11.07 -6.523 -3.197 1 98.94 251 VAL A C 1
ATOM 1936 O O . VAL A 1 251 ? -11.711 -7.32 -2.514 1 98.94 251 VAL A O 1
ATOM 1939 N N . ASN A 1 252 ? -10.609 -6.824 -4.441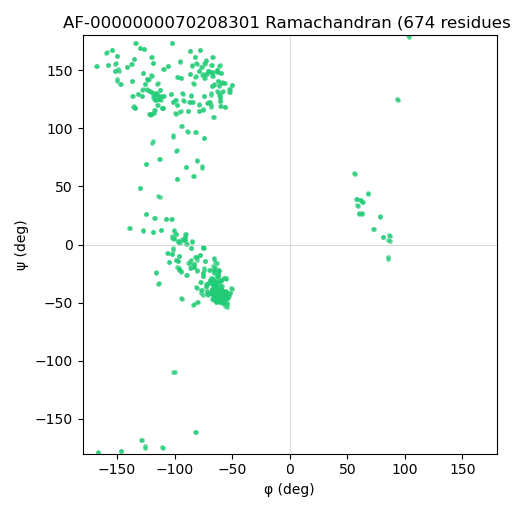 1 98.88 252 ASN A N 1
ATOM 1940 C CA . ASN A 1 252 ? -10.797 -8.156 -5 1 98.88 252 ASN A CA 1
ATOM 1941 C C . ASN A 1 252 ? -9.461 -8.836 -5.297 1 98.88 252 ASN A C 1
ATOM 1943 O O . ASN A 1 252 ? -8.719 -8.398 -6.18 1 98.88 252 ASN A O 1
ATOM 1947 N N . ILE A 1 253 ? -9.148 -9.875 -4.594 1 98.31 253 ILE A N 1
ATOM 1948 C CA . ILE A 1 253 ? -7.906 -10.617 -4.793 1 98.31 253 ILE A CA 1
ATOM 1949 C C . ILE A 1 253 ? -8.219 -12.055 -5.195 1 98.31 253 ILE A C 1
ATOM 1951 O O . ILE A 1 253 ? -7.352 -12.93 -5.141 1 98.31 253 ILE A O 1
ATOM 1955 N N . ALA A 1 254 ? -9.453 -12.328 -5.496 1 97.06 254 ALA A N 1
ATOM 1956 C CA . ALA A 1 254 ? -9.914 -13.664 -5.871 1 97.06 254 ALA A CA 1
ATOM 1957 C C . ALA A 1 254 ? -10.055 -13.797 -7.383 1 97.06 254 ALA A C 1
ATOM 1959 O O . ALA A 1 254 ? -9.062 -13.758 -8.109 1 97.06 254 ALA A O 1
ATOM 1960 N N . ARG A 1 255 ? -11.359 -13.883 -7.859 1 97.06 255 ARG A N 1
ATOM 1961 C CA . ARG A 1 255 ? -11.656 -13.93 -9.289 1 97.06 255 ARG A CA 1
ATOM 1962 C C . ARG A 1 255 ? -12.539 -12.758 -9.695 1 97.06 255 ARG A C 1
ATOM 1964 O O . ARG A 1 255 ? -13.406 -12.328 -8.938 1 97.06 255 ARG A O 1
ATOM 1971 N N . GLY A 1 256 ? -12.359 -12.25 -10.883 1 98 256 GLY A N 1
ATOM 1972 C CA . GLY A 1 256 ? -13.023 -11.055 -11.375 1 98 256 GLY A CA 1
ATOM 1973 C C . GLY A 1 256 ? -14.531 -11.117 -11.266 1 98 256 GLY A C 1
ATOM 1974 O O . GLY A 1 256 ? -15.156 -10.234 -10.672 1 98 256 GLY A O 1
ATOM 1975 N N . PRO A 1 257 ? -15.125 -12.227 -11.672 1 98.25 257 PRO A N 1
ATOM 1976 C CA . PRO A 1 257 ? -16.578 -12.273 -11.82 1 98.25 257 PRO A CA 1
ATOM 1977 C C . PRO A 1 257 ? -17.312 -12.344 -10.484 1 98.25 257 PRO A C 1
ATOM 1979 O O . PRO A 1 257 ? -18.547 -12.336 -10.453 1 98.25 257 PRO A O 1
ATOM 1982 N N . ILE A 1 258 ? -16.656 -12.414 -9.43 1 98.62 258 ILE A N 1
ATOM 1983 C CA . ILE A 1 258 ? -17.328 -12.352 -8.141 1 98.62 258 ILE A CA 1
ATOM 1984 C C . ILE A 1 258 ? -17.938 -10.969 -7.941 1 98.62 258 ILE A C 1
ATOM 1986 O O . ILE A 1 258 ? -19.016 -10.836 -7.355 1 98.62 258 ILE A O 1
ATOM 1990 N N . ILE A 1 259 ? -17.266 -9.969 -8.453 1 98.88 259 ILE A N 1
ATOM 1991 C CA . ILE A 1 259 ? -17.797 -8.609 -8.484 1 98.88 259 ILE A CA 1
ATOM 1992 C C . ILE A 1 259 ? -18.375 -8.312 -9.867 1 98.88 259 ILE A C 1
ATOM 1994 O O . ILE A 1 259 ? -17.719 -8.516 -10.883 1 98.88 259 ILE A O 1
ATOM 1998 N N . ASN A 1 260 ? -19.609 -7.926 -9.906 1 98.88 260 ASN A N 1
ATOM 1999 C CA . ASN A 1 260 ? -20.156 -7.359 -11.133 1 98.88 260 ASN A CA 1
ATOM 2000 C C . ASN A 1 260 ? -19.5 -6.023 -11.469 1 98.88 260 ASN A C 1
ATOM 2002 O O . ASN A 1 260 ? -19.766 -5.008 -10.828 1 98.88 260 ASN A O 1
ATOM 2006 N N . THR A 1 261 ? -18.719 -6.031 -12.492 1 98.56 261 THR A N 1
ATOM 2007 C CA . THR A 1 261 ? -17.875 -4.875 -12.797 1 98.56 261 THR A CA 1
ATOM 2008 C C . THR A 1 261 ? -18.734 -3.662 -13.141 1 98.56 261 THR A C 1
ATOM 2010 O O . THR A 1 261 ? -18.438 -2.543 -12.711 1 98.56 261 THR A O 1
ATOM 2013 N N . ASP A 1 262 ? -19.75 -3.896 -13.93 1 98.44 262 ASP A N 1
ATOM 2014 C CA . ASP A 1 262 ? -20.625 -2.783 -14.281 1 98.44 262 ASP A CA 1
ATOM 2015 C C . ASP A 1 262 ? -21.266 -2.18 -13.031 1 98.44 262 ASP A C 1
ATOM 2017 O O . ASP A 1 262 ? -21.406 -0.959 -12.922 1 98.44 262 ASP A O 1
ATOM 2021 N N . ALA A 1 263 ? -21.703 -3 -12.133 1 98.81 263 ALA A N 1
ATOM 2022 C CA . ALA A 1 263 ? -22.281 -2.527 -10.867 1 98.81 263 ALA A CA 1
ATOM 2023 C C . ALA A 1 263 ? -21.25 -1.739 -10.062 1 98.81 263 ALA A C 1
ATOM 2025 O O . ALA A 1 263 ? -21.594 -0.735 -9.43 1 98.81 263 ALA A O 1
ATOM 2026 N N . LEU A 1 264 ? -20.078 -2.219 -10.055 1 98.88 264 LEU A N 1
ATOM 2027 C CA . LEU A 1 264 ? -19 -1.524 -9.344 1 98.88 264 LEU A CA 1
ATOM 2028 C C . LEU A 1 264 ? -18.781 -0.135 -9.93 1 98.88 264 LEU A C 1
ATOM 2030 O O . LEU A 1 264 ? -18.656 0.844 -9.188 1 98.88 264 LEU A O 1
ATOM 2034 N N . VAL A 1 265 ? -18.656 -0.043 -11.25 1 98.69 265 VAL A N 1
ATOM 2035 C CA . VAL A 1 265 ? -18.453 1.234 -11.922 1 98.69 265 VAL A CA 1
ATOM 2036 C C . VAL A 1 265 ? -19.578 2.203 -11.531 1 98.69 265 VAL A C 1
ATOM 2038 O O . VAL A 1 265 ? -19.312 3.357 -11.188 1 98.69 265 VAL A O 1
ATOM 2041 N N . LYS A 1 266 ? -20.781 1.706 -11.586 1 98.62 266 LYS A N 1
ATOM 2042 C CA . LYS A 1 266 ? -21.922 2.533 -11.211 1 98.62 266 LYS A CA 1
ATOM 2043 C C . LYS A 1 266 ? -21.812 3.004 -9.766 1 98.62 266 LYS A C 1
ATOM 2045 O O . LYS A 1 266 ? -22.078 4.172 -9.469 1 98.62 266 LYS A O 1
ATOM 2050 N N . ALA A 1 267 ? -21.5 2.135 -8.844 1 98.81 267 ALA A N 1
ATOM 2051 C CA . ALA A 1 267 ? -21.375 2.459 -7.43 1 98.81 267 ALA A CA 1
ATOM 2052 C C . ALA A 1 267 ? -20.328 3.539 -7.203 1 98.81 267 ALA A C 1
ATOM 2054 O O . ALA A 1 267 ? -20.516 4.441 -6.387 1 98.81 267 ALA A O 1
ATOM 2055 N N . LEU A 1 268 ? -19.219 3.467 -7.922 1 98.56 268 LEU A N 1
ATOM 2056 C CA . LEU A 1 268 ? -18.141 4.449 -7.809 1 98.56 268 LEU A CA 1
ATOM 2057 C C . LEU A 1 268 ? -18.562 5.789 -8.406 1 98.56 268 LEU A C 1
ATOM 2059 O O . LEU A 1 268 ? -18.297 6.844 -7.82 1 98.56 268 LEU A O 1
ATOM 2063 N N . ASP A 1 269 ? -19.188 5.727 -9.516 1 97.56 269 ASP A N 1
ATOM 2064 C CA . ASP A 1 269 ? -19.656 6.934 -10.195 1 97.56 269 ASP A CA 1
ATOM 2065 C C . ASP A 1 269 ? -20.609 7.719 -9.312 1 97.56 269 ASP A C 1
ATOM 2067 O O . ASP A 1 269 ? -20.578 8.953 -9.281 1 97.56 269 ASP A O 1
ATOM 2071 N N . GLN A 1 270 ? -21.438 6.973 -8.633 1 97.75 270 GLN A N 1
ATOM 2072 C CA . GLN A 1 270 ? -22.453 7.59 -7.793 1 97.75 270 GLN A CA 1
ATOM 2073 C C . GLN A 1 270 ? -21.938 7.828 -6.379 1 97.75 270 GLN A C 1
ATOM 2075 O O . GLN A 1 270 ? -22.688 8.242 -5.496 1 97.75 270 GLN A O 1
ATOM 2080 N N . GLU A 1 271 ? -20.734 7.469 -6.145 1 97.19 271 GLU A N 1
ATOM 2081 C CA . GLU A 1 271 ? -20.094 7.637 -4.844 1 97.19 271 GLU A CA 1
ATOM 2082 C C . GLU A 1 271 ? -20.859 6.898 -3.75 1 97.19 271 GLU A C 1
ATOM 2084 O O . GLU A 1 271 ? -21.031 7.414 -2.645 1 97.19 271 GLU A O 1
ATOM 2089 N N . GLN A 1 272 ? -21.422 5.809 -4.172 1 98.19 272 GLN A N 1
ATOM 2090 C CA . GLN A 1 272 ? -22.062 4.938 -3.199 1 98.19 272 GLN A CA 1
ATOM 2091 C C . GLN A 1 272 ? -21.047 4.309 -2.258 1 98.19 272 GLN A C 1
ATOM 2093 O O . GLN A 1 272 ? -21.359 3.998 -1.107 1 98.19 272 GLN A O 1
ATOM 2098 N N . ILE A 1 273 ? -19.922 4.074 -2.738 1 98.81 273 ILE A N 1
ATOM 2099 C CA . ILE A 1 273 ? -18.766 3.668 -1.957 1 98.81 273 ILE A CA 1
ATOM 2100 C C . ILE A 1 273 ? -17.578 4.598 -2.256 1 98.81 273 ILE A C 1
ATOM 2102 O O . ILE A 1 273 ? -17.641 5.398 -3.191 1 98.81 273 ILE A O 1
ATOM 2106 N N . PHE A 1 274 ? -16.578 4.531 -1.499 1 98.81 274 PHE A N 1
ATOM 2107 C CA . PHE A 1 274 ? -15.477 5.48 -1.603 1 98.81 274 PHE A CA 1
ATOM 2108 C C . PHE A 1 274 ? -14.539 5.105 -2.748 1 98.81 274 PHE A C 1
ATOM 2110 O O . PHE A 1 274 ? -14.156 5.961 -3.547 1 98.81 274 PHE A O 1
ATOM 2117 N N . GLY A 1 275 ? -14.156 3.75 -2.725 1 98.75 275 GLY A N 1
ATOM 2118 C CA . GLY A 1 275 ? -13.156 3.35 -3.707 1 98.75 275 GLY A CA 1
ATOM 2119 C C . GLY A 1 275 ? -13.031 1.845 -3.848 1 98.75 275 GLY A C 1
ATOM 2120 O O . GLY A 1 275 ? -13.727 1.091 -3.162 1 98.75 275 GLY A O 1
ATOM 2121 N N . ALA A 1 276 ? -12.094 1.388 -4.746 1 98.94 276 ALA A N 1
ATOM 2122 C CA . ALA A 1 276 ? -11.883 -0.035 -5 1 98.94 276 ALA A CA 1
ATOM 2123 C C . ALA A 1 276 ? -10.422 -0.33 -5.316 1 98.94 276 ALA A C 1
ATOM 2125 O O . ALA A 1 276 ? -9.75 0.472 -5.969 1 98.94 276 ALA A O 1
ATOM 2126 N N . GLY A 1 277 ? -9.891 -1.393 -4.789 1 98.88 277 GLY A N 1
ATOM 2127 C CA . GLY A 1 277 ? -8.609 -1.983 -5.152 1 98.88 277 GLY A CA 1
ATOM 2128 C C . GLY A 1 277 ? -8.742 -3.365 -5.762 1 98.88 277 GLY A C 1
ATOM 2129 O O . GLY A 1 277 ? -9.211 -4.297 -5.105 1 98.88 277 GLY A O 1
ATOM 2130 N N . LEU A 1 278 ? -8.25 -3.506 -7.031 1 98.94 278 LEU A N 1
ATOM 2131 C CA . LEU A 1 278 ? -8.547 -4.719 -7.789 1 98.94 278 LEU A CA 1
ATOM 2132 C C . LEU A 1 278 ? -7.27 -5.344 -8.336 1 98.94 278 LEU A C 1
ATOM 2134 O O . LEU A 1 278 ? -6.484 -4.676 -9.008 1 98.94 278 LEU A O 1
ATOM 2138 N N . ASP A 1 279 ? -7.105 -6.605 -8.07 1 98.75 279 ASP A N 1
ATOM 2139 C CA . ASP A 1 279 ? -6.078 -7.406 -8.727 1 98.75 279 ASP A CA 1
ATOM 2140 C C . ASP A 1 279 ? -6.66 -8.172 -9.922 1 98.75 279 ASP A C 1
ATOM 2142 O O . ASP A 1 279 ? -5.918 -8.625 -10.797 1 98.75 279 ASP A O 1
ATOM 2146 N N . VAL A 1 280 ? -7.977 -8.336 -9.875 1 98.31 280 VAL A N 1
ATOM 2147 C CA . VAL A 1 280 ? -8.719 -9.094 -10.883 1 98.31 280 VAL A CA 1
ATOM 2148 C C . VAL A 1 280 ? -10 -8.352 -11.242 1 98.31 280 VAL A C 1
ATOM 2150 O O . VAL A 1 280 ? -10.531 -7.586 -10.438 1 98.31 280 VAL A O 1
ATOM 2153 N N . ILE A 1 281 ? -10.469 -8.609 -12.375 1 98.38 281 ILE A N 1
ATOM 2154 C CA . ILE A 1 281 ? -11.727 -8.031 -12.836 1 98.38 281 ILE A CA 1
ATOM 2155 C C . ILE A 1 281 ? -12.359 -8.945 -13.883 1 98.38 281 ILE A C 1
ATOM 2157 O O . ILE A 1 281 ? -11.695 -9.836 -14.422 1 98.38 281 ILE A O 1
ATOM 2161 N N . GLU A 1 282 ? -13.531 -8.695 -14.18 1 97.88 282 GLU A N 1
ATOM 2162 C CA . GLU A 1 282 ? -14.203 -9.477 -15.211 1 97.88 282 GLU A CA 1
ATOM 2163 C C . GLU A 1 282 ? -13.562 -9.242 -16.578 1 97.88 282 GLU A C 1
ATOM 2165 O O . GLU A 1 282 ? -13.188 -8.117 -16.906 1 97.88 282 GLU A O 1
ATOM 2170 N N . ASN A 1 283 ? -13.414 -10.375 -17.312 1 96.38 283 ASN A N 1
ATOM 2171 C CA . ASN A 1 283 ? -12.969 -10.367 -18.703 1 96.38 283 ASN A CA 1
ATOM 2172 C C . ASN A 1 283 ? -11.484 -10.031 -18.812 1 96.38 283 ASN A C 1
ATOM 2174 O O . ASN A 1 283 ? -11 -9.703 -19.891 1 96.38 283 ASN A O 1
ATOM 2178 N N . GLU A 1 284 ? -10.727 -10.062 -17.734 1 95.94 284 GLU A N 1
ATOM 2179 C CA . GLU A 1 284 ? -9.273 -9.906 -17.828 1 95.94 284 GLU A CA 1
ATOM 2180 C C . GLU A 1 284 ? -8.648 -10.992 -18.688 1 95.94 284 GLU A C 1
ATOM 2182 O O . GLU A 1 284 ? -9.188 -12.094 -18.797 1 95.94 284 GLU A O 1
ATOM 2187 N N . PRO A 1 285 ? -7.668 -10.711 -19.328 1 95.25 285 PRO A N 1
ATOM 2188 C CA . PRO A 1 285 ? -6.898 -9.461 -19.406 1 95.25 285 PRO A CA 1
ATOM 2189 C C . PRO A 1 285 ? -7.402 -8.531 -20.5 1 95.25 285 PRO A C 1
ATOM 2191 O O . PRO A 1 285 ? -6.734 -7.547 -20.828 1 95.25 285 PRO A O 1
ATOM 2194 N N . ASN A 1 286 ? -8.57 -8.883 -21.094 1 96.25 286 ASN A N 1
ATOM 2195 C CA . ASN A 1 286 ? -9.086 -8.133 -22.234 1 96.25 286 ASN A CA 1
ATOM 2196 C C . ASN A 1 286 ? -9.797 -6.855 -21.797 1 96.25 286 ASN A C 1
ATOM 2198 O O . ASN A 1 286 ? -11.008 -6.734 -21.938 1 96.25 286 ASN A O 1
ATOM 2202 N N . ILE A 1 287 ? -9.016 -5.898 -21.344 1 97.06 287 ILE A N 1
ATOM 2203 C CA . ILE A 1 287 ? -9.508 -4.605 -20.875 1 97.06 287 ILE A CA 1
ATOM 2204 C C . ILE A 1 287 ? -8.945 -3.492 -21.766 1 97.06 287 ILE A C 1
ATOM 2206 O O . ILE A 1 287 ? -7.73 -3.254 -21.766 1 97.06 287 ILE A O 1
ATOM 2210 N N . LYS A 1 288 ? -9.812 -2.842 -22.438 1 96 288 LYS A N 1
ATOM 2211 C CA . LYS A 1 288 ? -9.391 -1.765 -23.328 1 96 288 LYS A CA 1
ATOM 2212 C C . LYS A 1 288 ? -9.18 -0.464 -22.562 1 96 288 LYS A C 1
ATOM 2214 O O . LYS A 1 288 ? -9.719 -0.291 -21.469 1 96 288 LYS A O 1
ATOM 2219 N N . ALA A 1 289 ? -8.469 0.455 -23.109 1 96.12 289 ALA A N 1
ATOM 2220 C CA . ALA A 1 289 ? -8.094 1.711 -22.469 1 96.12 289 ALA A CA 1
ATOM 2221 C C . ALA A 1 289 ? -9.328 2.541 -22.125 1 96.12 289 ALA A C 1
ATOM 2223 O O . ALA A 1 289 ? -9.297 3.369 -21.203 1 96.12 289 ALA A O 1
ATOM 2224 N N . ASP A 1 290 ? -10.391 2.322 -22.844 1 97.38 290 ASP A N 1
ATOM 2225 C CA . ASP A 1 290 ? -11.578 3.145 -22.625 1 97.38 290 ASP A CA 1
ATOM 2226 C C . ASP A 1 290 ? -12.57 2.445 -21.703 1 97.38 290 ASP A C 1
ATOM 2228 O O . ASP A 1 290 ? -13.695 2.91 -21.531 1 97.38 290 ASP A O 1
ATOM 2232 N N . HIS A 1 291 ? -12.219 1.305 -21.219 1 97.19 291 HIS A N 1
ATOM 2233 C CA . HIS A 1 291 ? -13.102 0.628 -20.281 1 97.19 291 HIS A CA 1
ATOM 2234 C C . HIS A 1 291 ? -13.492 1.552 -19.125 1 97.19 291 HIS A C 1
ATOM 2236 O O . HIS A 1 291 ? -12.641 2.211 -18.531 1 97.19 291 HIS A O 1
ATOM 2242 N N . PRO A 1 292 ? -14.719 1.656 -18.719 1 97.81 292 PRO A N 1
ATOM 2243 C CA . PRO A 1 292 ? -15.211 2.619 -17.734 1 97.81 292 PRO A CA 1
ATOM 2244 C C . PRO A 1 292 ? -14.516 2.479 -16.375 1 97.81 292 PRO A C 1
ATOM 2246 O O . PRO A 1 292 ? -14.336 3.471 -15.664 1 97.81 292 PRO A O 1
ATOM 2249 N N . ILE A 1 293 ? -14.117 1.309 -16.047 1 97.94 293 ILE A N 1
ATOM 2250 C CA . ILE A 1 293 ? -13.5 1.075 -14.742 1 97.94 293 ILE A CA 1
ATOM 2251 C C . ILE A 1 293 ? -12.195 1.862 -14.641 1 97.94 293 ILE A C 1
ATOM 2253 O O . ILE A 1 293 ? -11.82 2.316 -13.555 1 97.94 293 ILE A O 1
ATOM 2257 N N . LEU A 1 294 ? -11.492 2.057 -15.797 1 96.44 294 LEU A N 1
ATOM 2258 C CA . LEU A 1 294 ? -10.195 2.727 -15.828 1 96.44 294 LEU A CA 1
ATOM 2259 C C . LEU A 1 294 ? -10.359 4.238 -15.727 1 96.44 294 LEU A C 1
ATOM 2261 O O . LEU A 1 294 ? -9.391 4.961 -15.484 1 96.44 294 LEU A O 1
ATOM 2265 N N . LYS A 1 295 ? -11.562 4.711 -15.812 1 95 295 LYS A N 1
ATOM 2266 C CA . LYS A 1 295 ? -11.859 6.137 -15.719 1 95 295 LYS A CA 1
ATOM 2267 C C . LYS A 1 295 ? -12.266 6.523 -14.305 1 95 295 LYS A C 1
ATOM 2269 O O . LYS A 1 295 ? -12.391 7.707 -13.984 1 95 295 LYS A O 1
ATOM 2274 N N . GLN A 1 296 ? -12.492 5.547 -13.461 1 96.25 296 GLN A N 1
ATOM 2275 C CA . GLN A 1 296 ? -12.867 5.812 -12.078 1 96.25 296 GLN A CA 1
ATOM 2276 C C . GLN A 1 296 ? -11.672 6.277 -11.258 1 96.25 296 GLN A C 1
ATOM 2278 O O . GLN A 1 296 ? -10.742 5.504 -11.016 1 96.25 296 GLN A O 1
ATOM 2283 N N . PRO A 1 297 ? -11.68 7.426 -10.781 1 94.12 297 PRO A N 1
ATOM 2284 C CA . PRO A 1 297 ? -10.492 7.98 -10.125 1 94.12 297 PRO A CA 1
ATOM 2285 C C . PRO A 1 297 ? -10.156 7.273 -8.82 1 94.12 297 PRO A C 1
ATOM 2287 O O . PRO A 1 297 ? -9 7.27 -8.391 1 94.12 297 PRO A O 1
ATOM 2290 N N . ARG A 1 298 ? -11.156 6.734 -8.148 1 95.88 298 ARG A N 1
ATOM 2291 C CA . ARG A 1 298 ? -10.906 6.125 -6.848 1 95.88 298 ARG A CA 1
ATOM 2292 C C . ARG A 1 298 ? -10.875 4.602 -6.953 1 95.88 298 ARG A C 1
ATOM 2294 O O . ARG A 1 298 ? -11.141 3.902 -5.973 1 95.88 298 ARG A O 1
ATOM 2301 N N . ALA A 1 299 ? -10.625 4.086 -8.141 1 97.62 299 ALA A N 1
ATOM 2302 C CA . ALA A 1 299 ? -10.352 2.67 -8.367 1 97.62 299 ALA A CA 1
ATOM 2303 C C . ALA A 1 299 ? -8.906 2.455 -8.812 1 97.62 299 ALA A C 1
ATOM 2305 O O . ALA A 1 299 ? -8.375 3.232 -9.609 1 97.62 299 ALA A O 1
ATOM 2306 N N . VAL A 1 300 ? -8.281 1.529 -8.227 1 98.5 300 VAL A N 1
ATOM 2307 C CA . VAL A 1 300 ? -6.965 1.095 -8.695 1 98.5 300 VAL A CA 1
ATOM 2308 C C . VAL A 1 300 ? -7.043 -0.35 -9.188 1 98.5 300 VAL A C 1
ATOM 2310 O O . VAL A 1 300 ? -7.762 -1.169 -8.609 1 98.5 300 VAL A O 1
ATOM 2313 N N . LEU A 1 301 ? -6.406 -0.65 -10.273 1 98.56 301 LEU A N 1
ATOM 2314 C CA . LEU A 1 301 ? -6.398 -1.975 -10.883 1 98.56 301 LEU A CA 1
ATOM 2315 C C . LEU A 1 301 ? -4.988 -2.381 -11.289 1 98.56 301 LEU A C 1
ATOM 2317 O O . LEU A 1 301 ? -4.336 -1.681 -12.07 1 98.56 301 LEU A O 1
ATOM 2321 N N . VAL A 1 302 ? -4.488 -3.443 -10.703 1 98.5 302 VAL A N 1
ATOM 2322 C CA . VAL A 1 302 ? -3.246 -4.074 -11.141 1 98.5 302 VAL A CA 1
ATOM 2323 C C . VAL A 1 302 ? -3.557 -5.379 -11.867 1 98.5 302 VAL A C 1
ATOM 2325 O O . VAL A 1 302 ? -4.629 -5.957 -11.688 1 98.5 302 VAL A O 1
ATOM 2328 N N . PRO A 1 303 ? -2.703 -5.82 -12.766 1 98.06 303 PRO A N 1
ATOM 2329 C CA . PRO A 1 303 ? -3.029 -6.875 -13.734 1 98.06 303 PRO A CA 1
ATOM 2330 C C . PRO A 1 303 ? -2.711 -8.273 -13.211 1 98.06 303 PRO A C 1
ATOM 2332 O O . PRO A 1 303 ? -1.864 -8.969 -13.773 1 98.06 303 PRO A O 1
ATOM 2335 N N . HIS A 1 304 ? -3.463 -8.688 -12.18 1 97.19 304 HIS A N 1
ATOM 2336 C CA . HIS A 1 304 ? -3.4 -10.047 -11.672 1 97.19 304 HIS A CA 1
ATOM 2337 C C . HIS A 1 304 ? -1.979 -10.422 -11.266 1 97.19 304 HIS A C 1
ATOM 2339 O O . HIS A 1 304 ? -1.44 -11.43 -11.734 1 97.19 304 HIS A O 1
ATOM 2345 N N . ILE A 1 305 ? -1.454 -9.664 -10.297 1 98 305 ILE A N 1
ATOM 2346 C CA . ILE A 1 305 ? -0.06 -9.836 -9.898 1 98 305 ILE A CA 1
ATOM 2347 C C . ILE A 1 305 ? 0.012 -10.289 -8.445 1 98 305 ILE A C 1
ATOM 2349 O O . ILE A 1 305 ? 0.995 -10.016 -7.75 1 98 305 ILE A O 1
ATOM 2353 N N . GLY A 1 306 ? -1.027 -10.875 -7.949 1 97.5 306 GLY A N 1
ATOM 2354 C CA . GLY A 1 306 ? -1.085 -11.312 -6.562 1 97.5 306 GLY A CA 1
ATOM 2355 C C . GLY A 1 306 ? 0.116 -12.141 -6.148 1 97.5 306 GLY A C 1
ATOM 2356 O O . GLY A 1 306 ? 0.649 -11.969 -5.051 1 97.5 306 GLY A O 1
ATOM 2357 N N . SER A 1 307 ? 0.582 -12.961 -7.016 1 97.12 307 SER A N 1
ATOM 2358 C CA . SER A 1 307 ? 1.684 -13.859 -6.688 1 97.12 307 SER A CA 1
ATOM 2359 C C . SER A 1 307 ? 3 -13.359 -7.27 1 97.12 307 SER A C 1
ATOM 2361 O O . SER A 1 307 ? 4.02 -14.047 -7.199 1 97.12 307 SER A O 1
ATOM 2363 N N . ALA A 1 308 ? 3.076 -12.195 -7.84 1 97.88 308 ALA A N 1
ATOM 2364 C CA . ALA A 1 308 ? 4.195 -11.75 -8.664 1 97.88 308 ALA A CA 1
ATOM 2365 C C . ALA A 1 308 ? 5.324 -11.188 -7.809 1 97.88 308 ALA A C 1
ATOM 2367 O O . ALA A 1 308 ? 5.73 -10.039 -7.977 1 97.88 308 ALA A O 1
ATOM 2368 N N . THR A 1 309 ? 5.824 -11.992 -6.945 1 98.31 309 THR A N 1
ATOM 2369 C CA . THR A 1 309 ? 7.125 -11.75 -6.336 1 98.31 309 THR A CA 1
ATOM 2370 C C . THR A 1 309 ? 8.148 -12.766 -6.828 1 98.31 309 THR A C 1
ATOM 2372 O O . THR A 1 309 ? 7.797 -13.898 -7.16 1 98.31 309 THR A O 1
ATOM 2375 N N . ILE A 1 310 ? 9.344 -12.367 -6.855 1 98 310 ILE A N 1
ATOM 2376 C CA . ILE A 1 310 ? 10.43 -13.219 -7.348 1 98 310 ILE A CA 1
ATOM 2377 C C . ILE A 1 310 ? 10.484 -14.508 -6.531 1 98 310 ILE A C 1
ATOM 2379 O O . ILE A 1 310 ? 10.484 -15.602 -7.09 1 98 310 ILE A O 1
ATOM 2383 N N . GLU A 1 311 ? 10.43 -14.367 -5.234 1 97.69 311 GLU A N 1
ATOM 2384 C CA . GLU A 1 311 ? 10.555 -15.5 -4.32 1 97.69 311 GLU A CA 1
ATOM 2385 C C . GLU A 1 311 ? 9.383 -16.469 -4.477 1 97.69 311 GLU A C 1
ATOM 2387 O O . GLU A 1 311 ? 9.578 -17.688 -4.508 1 97.69 311 GLU A O 1
ATOM 2392 N N . THR A 1 312 ? 8.234 -15.945 -4.605 1 98 312 THR A N 1
ATOM 2393 C CA . THR A 1 312 ? 7.039 -16.766 -4.73 1 98 312 THR A CA 1
ATOM 2394 C C . THR A 1 312 ? 7.055 -17.547 -6.043 1 98 312 THR A C 1
ATOM 2396 O O . THR A 1 312 ? 6.797 -18.75 -6.062 1 98 312 THR A O 1
ATOM 2399 N N . ARG A 1 313 ? 7.379 -16.844 -7.137 1 97.75 313 ARG A N 1
ATOM 2400 C CA . ARG A 1 313 ? 7.383 -17.5 -8.438 1 97.75 313 ARG A CA 1
ATOM 2401 C C . ARG A 1 313 ? 8.477 -18.547 -8.523 1 97.75 313 ARG A C 1
ATOM 2403 O O . ARG A 1 313 ? 8.297 -19.594 -9.156 1 97.75 313 ARG A O 1
ATOM 2410 N N . GLU A 1 314 ? 9.57 -18.297 -7.891 1 97.44 314 GLU A N 1
ATOM 2411 C CA . GLU A 1 314 ? 10.617 -19.312 -7.816 1 97.44 314 GLU A CA 1
ATOM 2412 C C . GLU A 1 314 ? 10.141 -20.547 -7.066 1 97.44 314 GLU A C 1
ATOM 2414 O O . GLU A 1 314 ? 10.383 -21.672 -7.5 1 97.44 314 GLU A O 1
ATOM 2419 N N . GLN A 1 315 ? 9.484 -20.312 -5.992 1 97.81 315 GLN A N 1
ATOM 2420 C CA . GLN A 1 315 ? 8.969 -21.422 -5.203 1 97.81 315 GLN A CA 1
ATOM 2421 C C . GLN A 1 315 ? 7.895 -22.188 -5.969 1 97.81 315 GLN A C 1
ATOM 2423 O O . GLN A 1 315 ? 7.867 -23.422 -5.949 1 97.81 315 GLN A O 1
ATOM 2428 N N . MET A 1 316 ? 7.016 -21.5 -6.602 1 97.81 316 MET A N 1
ATOM 2429 C CA . MET A 1 316 ? 5.992 -22.141 -7.422 1 97.81 316 MET A CA 1
ATOM 2430 C C . MET A 1 316 ? 6.625 -23.031 -8.492 1 97.81 316 MET A C 1
ATOM 2432 O O . MET A 1 316 ? 6.18 -24.156 -8.711 1 97.81 316 MET A O 1
ATOM 2436 N N . ALA A 1 317 ? 7.641 -22.484 -9.109 1 97.62 317 ALA A N 1
ATOM 2437 C CA . ALA A 1 317 ? 8.312 -23.203 -10.18 1 97.62 317 ALA A CA 1
ATOM 2438 C C . ALA A 1 317 ? 8.969 -24.484 -9.656 1 97.62 317 ALA A C 1
ATOM 2440 O O . ALA A 1 317 ? 8.805 -25.547 -10.227 1 97.62 317 ALA A O 1
ATOM 2441 N N . THR A 1 318 ? 9.625 -24.359 -8.562 1 98.12 318 THR A N 1
ATOM 2442 C CA . THR A 1 318 ? 10.32 -25.5 -7.98 1 98.12 318 THR A CA 1
ATOM 2443 C C . THR A 1 318 ? 9.32 -26.562 -7.516 1 98.12 318 THR A C 1
ATOM 2445 O O . THR A 1 318 ? 9.516 -27.75 -7.762 1 98.12 318 THR A O 1
ATOM 2448 N N . GLU A 1 319 ? 8.258 -26.094 -6.891 1 98.25 319 GLU A N 1
ATOM 2449 C CA . GLU A 1 319 ? 7.234 -27.031 -6.438 1 98.25 319 GLU A CA 1
ATOM 2450 C C . GLU A 1 319 ? 6.578 -27.75 -7.613 1 98.25 319 GLU A C 1
ATOM 2452 O O . GLU A 1 319 ? 6.254 -28.938 -7.523 1 98.25 319 GLU A O 1
ATOM 2457 N N . SER A 1 320 ? 6.371 -27.047 -8.68 1 98.12 320 SER A N 1
ATOM 2458 C CA . SER A 1 320 ? 5.727 -27.656 -9.844 1 98.12 320 SER A CA 1
ATOM 2459 C C . SER A 1 320 ? 6.582 -28.766 -10.43 1 98.12 320 SER A C 1
ATOM 2461 O O . SER A 1 320 ? 6.066 -29.828 -10.797 1 98.12 320 SER A O 1
ATOM 2463 N N . VAL A 1 321 ? 7.879 -28.562 -10.492 1 98.44 321 VAL A N 1
ATOM 2464 C CA . VAL A 1 321 ? 8.781 -29.594 -11.008 1 98.44 321 VAL A CA 1
ATOM 2465 C C . VAL A 1 321 ? 8.82 -30.766 -10.047 1 98.44 321 VAL A C 1
ATOM 2467 O O . VAL A 1 321 ? 8.773 -31.922 -10.477 1 98.44 321 VAL A O 1
ATOM 2470 N N . LYS A 1 322 ? 8.859 -30.469 -8.781 1 98.62 322 LYS A N 1
ATOM 2471 C CA . LYS A 1 322 ? 8.891 -31.531 -7.785 1 98.62 322 LYS A CA 1
ATOM 2472 C C . LYS A 1 322 ? 7.605 -32.344 -7.812 1 98.62 322 LYS A C 1
ATOM 2474 O O . LYS A 1 322 ? 7.637 -33.562 -7.648 1 98.62 322 LYS A O 1
ATOM 2479 N N . ASN A 1 323 ? 6.488 -31.672 -7.98 1 98.69 323 ASN A N 1
ATOM 2480 C CA . ASN A 1 323 ? 5.215 -32.375 -8.133 1 98.69 323 ASN A CA 1
ATOM 2481 C C . ASN A 1 323 ? 5.227 -33.281 -9.352 1 98.69 323 ASN A C 1
ATOM 2483 O O . ASN A 1 323 ? 4.754 -34.438 -9.281 1 98.69 323 ASN A O 1
ATOM 2487 N N . LEU A 1 324 ? 5.762 -32.812 -10.477 1 98.56 324 LEU A N 1
ATOM 2488 C CA . LEU A 1 324 ? 5.859 -33.625 -11.688 1 98.56 324 LEU A CA 1
ATOM 2489 C C . LEU A 1 324 ? 6.684 -34.875 -11.445 1 98.56 324 LEU A C 1
ATOM 2491 O O . LEU A 1 324 ? 6.242 -36 -11.766 1 98.56 324 LEU A O 1
ATOM 2495 N N . LEU A 1 325 ? 7.805 -34.719 -10.836 1 98.38 325 LEU A N 1
ATOM 2496 C CA . LEU A 1 325 ? 8.727 -35.844 -10.609 1 98.38 325 LEU A CA 1
ATOM 2497 C C . LEU A 1 325 ? 8.125 -36.844 -9.641 1 98.38 325 LEU A C 1
ATOM 2499 O O . LEU A 1 325 ? 8.219 -38.062 -9.867 1 98.38 325 LEU A O 1
ATOM 2503 N N . ALA A 1 326 ? 7.516 -36.312 -8.609 1 98.44 326 ALA A N 1
ATOM 2504 C CA . ALA A 1 326 ? 6.859 -37.219 -7.648 1 98.44 326 ALA A CA 1
ATOM 2505 C C . ALA A 1 326 ? 5.73 -38 -8.312 1 98.44 326 ALA A C 1
ATOM 2507 O O . ALA A 1 326 ? 5.543 -39.188 -8.023 1 98.44 326 ALA A O 1
ATOM 2508 N N . GLY A 1 327 ? 5.016 -37.375 -9.156 1 97.94 327 GLY A N 1
ATOM 2509 C CA . GLY A 1 327 ? 3.92 -38 -9.859 1 97.94 327 GLY A CA 1
ATOM 2510 C C . GLY A 1 327 ? 4.379 -39.125 -10.781 1 97.94 327 GLY A C 1
ATOM 2511 O O . GLY A 1 327 ? 3.674 -40.125 -10.945 1 97.94 327 GLY A O 1
ATOM 2512 N N . LEU A 1 328 ? 5.543 -39.031 -11.344 1 97.19 328 LEU A N 1
ATOM 2513 C CA . LEU A 1 328 ? 6.109 -40.031 -12.242 1 97.19 328 LEU A CA 1
ATOM 2514 C C . LEU A 1 328 ? 6.484 -41.312 -11.477 1 97.19 328 LEU A C 1
ATOM 2516 O O . LEU A 1 328 ? 6.363 -42.406 -12.008 1 97.19 328 LEU A O 1
ATOM 2520 N N . THR A 1 329 ? 6.898 -41.094 -10.242 1 95.88 329 THR A N 1
ATOM 2521 C CA . THR A 1 329 ? 7.449 -42.219 -9.492 1 95.88 329 THR A CA 1
ATOM 2522 C C . THR A 1 329 ? 6.43 -42.75 -8.5 1 95.88 329 THR A C 1
ATOM 2524 O O . THR A 1 329 ? 6.695 -43.719 -7.797 1 95.88 329 THR A O 1
ATOM 2527 N N . GLY A 1 330 ? 5.355 -42.062 -8.367 1 96.19 330 GLY A N 1
ATOM 2528 C CA . GLY A 1 330 ? 4.332 -42.5 -7.434 1 96.19 330 GLY A CA 1
ATOM 2529 C C . GLY A 1 330 ? 4.562 -42 -6.02 1 96.19 330 GLY A C 1
ATOM 2530 O O . GLY A 1 330 ? 3.818 -42.344 -5.102 1 96.19 330 GLY A O 1
ATOM 2531 N N . GLU A 1 331 ? 5.504 -41.156 -5.879 1 97.38 331 GLU A N 1
ATOM 2532 C CA . GLU A 1 331 ? 5.797 -40.562 -4.578 1 97.38 331 GLU A CA 1
ATOM 2533 C C . GLU A 1 331 ? 4.809 -39.469 -4.242 1 97.38 331 GLU A C 1
ATOM 2535 O O . GLU A 1 331 ? 4.027 -39.031 -5.098 1 97.38 331 GLU A O 1
ATOM 2540 N N . GLN A 1 332 ? 4.848 -39.094 -3.057 1 97.88 332 GLN A N 1
ATOM 2541 C CA . GLN A 1 332 ? 3.967 -38 -2.6 1 97.88 332 GLN A CA 1
ATOM 2542 C C . GLN A 1 332 ? 4.367 -36.656 -3.211 1 97.88 332 GLN A C 1
ATOM 2544 O O . GLN A 1 332 ? 5.543 -36.312 -3.191 1 97.88 332 GLN A O 1
ATOM 2549 N N . MET A 1 333 ? 3.428 -35.969 -3.789 1 98.19 333 MET A N 1
ATOM 2550 C CA . MET A 1 333 ? 3.664 -34.625 -4.312 1 98.19 333 MET A CA 1
ATOM 2551 C C . MET A 1 333 ? 3.783 -33.594 -3.18 1 98.19 333 MET A C 1
ATOM 2553 O O . MET A 1 333 ? 3.326 -33.844 -2.064 1 98.19 333 MET A O 1
ATOM 2557 N N . ILE A 1 334 ? 4.453 -32.5 -3.428 1 97.62 334 ILE A N 1
ATOM 2558 C CA . ILE A 1 334 ? 4.441 -31.391 -2.471 1 97.62 334 ILE A CA 1
ATOM 2559 C C . ILE A 1 334 ? 3.004 -30.984 -2.166 1 97.62 334 ILE A C 1
ATOM 2561 O O . ILE A 1 334 ? 2.625 -30.828 -1 1 97.62 334 ILE A O 1
ATOM 2565 N N . ASN A 1 335 ? 2.217 -30.688 -3.178 1 96.94 335 ASN A N 1
ATOM 2566 C CA . ASN A 1 335 ? 0.78 -30.453 -3.102 1 96.94 335 ASN A CA 1
ATOM 2567 C C . ASN A 1 335 ? 0.031 -31.172 -4.219 1 96.94 335 ASN A C 1
ATOM 2569 O O . ASN A 1 335 ? 0.255 -30.891 -5.398 1 96.94 335 ASN A O 1
ATOM 2573 N N . GLU A 1 336 ? -0.823 -32.031 -3.881 1 97.94 336 GLU A N 1
ATOM 2574 C CA . GLU A 1 336 ? -1.642 -32.781 -4.82 1 97.94 336 GLU A CA 1
ATOM 2575 C C . GLU A 1 336 ? -3.121 -32.438 -4.664 1 97.94 336 GLU A C 1
ATOM 2577 O O . GLU A 1 336 ? -3.627 -32.344 -3.543 1 97.94 336 GLU A O 1
ATOM 2582 N N . LEU A 1 337 ? -3.727 -32.125 -5.781 1 96.94 337 LEU A N 1
ATOM 2583 C CA . LEU A 1 337 ? -5.164 -31.891 -5.734 1 96.94 337 LEU A CA 1
ATOM 2584 C C . LEU A 1 337 ? -5.934 -33.188 -5.703 1 96.94 337 LEU A C 1
ATOM 2586 O O . LEU A 1 337 ? -5.738 -34.062 -6.566 1 96.94 337 LEU A O 1
ATOM 2590 N N . GLU A 1 338 ? -6.703 -33.375 -4.695 1 93.31 338 GLU A N 1
ATOM 2591 C CA . GLU A 1 338 ? -7.531 -34.594 -4.633 1 93.31 338 GLU A CA 1
ATOM 2592 C C . GLU A 1 338 ? -8.625 -34.562 -5.695 1 93.31 338 GLU A C 1
ATOM 2594 O O . GLU A 1 338 ? -9.469 -33.656 -5.703 1 93.31 338 GLU A O 1
ATOM 2599 N N . LEU A 1 339 ? -8.578 -35.531 -6.535 1 93.62 339 LEU A N 1
ATOM 2600 C CA . LEU A 1 339 ? -9.516 -35.562 -7.656 1 93.62 339 LEU A CA 1
ATOM 2601 C C . LEU A 1 339 ? -10.688 -36.5 -7.344 1 93.62 339 LEU A C 1
ATOM 2603 O O . LEU A 1 339 ? -10.547 -37.469 -6.598 1 93.62 339 LEU A O 1
ATOM 2607 N N . MET B 1 1 ? -16.75 44.156 26.969 1 59.69 1 MET B N 1
ATOM 2608 C CA . MET B 1 1 ? -15.297 44.188 26.812 1 59.69 1 MET B CA 1
ATOM 2609 C C . MET B 1 1 ? -14.906 44 25.359 1 59.69 1 MET B C 1
ATOM 2611 O O . MET B 1 1 ? -15.656 43.406 24.578 1 59.69 1 MET B O 1
ATOM 2615 N N . ALA B 1 2 ? -13.875 44.531 24.828 1 83.38 2 ALA B N 1
ATOM 2616 C CA . ALA B 1 2 ? -13.508 44.5 23.422 1 83.38 2 ALA B CA 1
ATOM 2617 C C . ALA B 1 2 ? -13.102 43.094 23 1 83.38 2 ALA B C 1
ATOM 2619 O O . ALA B 1 2 ? -12.398 42.375 23.734 1 83.38 2 ALA B O 1
ATOM 2620 N N . LYS B 1 3 ? -13.734 42.562 22.062 1 92.81 3 LYS B N 1
ATOM 2621 C CA . LYS B 1 3 ? -13.445 41.219 21.562 1 92.81 3 LYS B CA 1
ATOM 2622 C C . LYS B 1 3 ? -11.992 41.094 21.125 1 92.81 3 LYS B C 1
ATOM 2624 O O . LYS B 1 3 ? -11.406 42.031 20.625 1 92.81 3 LYS B O 1
ATOM 2629 N N . THR B 1 4 ? -11.484 40 21.469 1 96.81 4 THR B N 1
ATOM 2630 C CA . THR B 1 4 ? -10.125 39.688 21.031 1 96.81 4 THR B CA 1
ATOM 2631 C C . THR B 1 4 ? -10.125 39.312 19.547 1 96.81 4 THR B C 1
ATOM 2633 O O . THR B 1 4 ? -10.852 38.406 19.125 1 96.81 4 THR B O 1
ATOM 2636 N N . LYS B 1 5 ? -9.297 39.938 18.75 1 98.25 5 LYS B N 1
ATOM 2637 C CA . LYS B 1 5 ? -9.273 39.688 17.297 1 98.25 5 LYS B CA 1
ATOM 2638 C C . LYS B 1 5 ? -8.391 38.5 16.953 1 98.25 5 LYS B C 1
ATOM 2640 O O . LYS B 1 5 ? -7.242 38.438 17.391 1 98.25 5 LYS B O 1
ATOM 2645 N N . VAL B 1 6 ? -8.977 37.594 16.188 1 98.69 6 VAL B N 1
ATOM 2646 C CA . VAL B 1 6 ? -8.195 36.469 15.648 1 98.69 6 VAL B CA 1
ATOM 2647 C C . VAL B 1 6 ? -8.391 36.406 14.141 1 98.69 6 VAL B C 1
ATOM 2649 O O . VAL B 1 6 ? -9.469 36.719 13.625 1 98.69 6 VAL B O 1
ATOM 2652 N N . VAL B 1 7 ? -7.355 35.969 13.445 1 98.81 7 VAL B N 1
ATOM 2653 C CA . VAL B 1 7 ? -7.398 35.812 11.992 1 98.81 7 VAL B CA 1
ATOM 2654 C C . VAL B 1 7 ? -7.223 34.344 11.625 1 98.81 7 VAL B C 1
ATOM 2656 O O . VAL B 1 7 ? -6.336 33.656 12.156 1 98.81 7 VAL B O 1
ATOM 2659 N N . VAL B 1 8 ? -8.055 33.812 10.812 1 98.69 8 VAL B N 1
ATOM 2660 C CA . VAL B 1 8 ? -7.98 32.469 10.281 1 98.69 8 VAL B CA 1
ATOM 2661 C C . VAL B 1 8 ? -7.836 32.5 8.758 1 98.69 8 VAL B C 1
ATOM 2663 O O . VAL B 1 8 ? -8.711 33.031 8.062 1 98.69 8 VAL B O 1
ATOM 2666 N N . THR B 1 9 ? -6.832 31.859 8.234 1 98.31 9 THR B N 1
ATOM 2667 C CA . THR B 1 9 ? -6.402 32.156 6.879 1 98.31 9 THR B CA 1
ATOM 2668 C C . THR B 1 9 ? -7.082 31.234 5.875 1 98.31 9 THR B C 1
ATOM 2670 O O . THR B 1 9 ? -6.758 31.25 4.684 1 98.31 9 THR B O 1
ATOM 2673 N N . ARG B 1 10 ? -7.988 30.391 6.363 1 97.44 10 ARG B N 1
ATOM 2674 C CA . ARG B 1 10 ? -8.625 29.406 5.508 1 97.44 10 ARG B CA 1
ATOM 2675 C C . ARG B 1 10 ? -10.031 29.078 6.004 1 97.44 10 ARG B C 1
ATOM 2677 O O . ARG B 1 10 ? -10.344 29.281 7.176 1 97.44 10 ARG B O 1
ATOM 2684 N N . GLN B 1 11 ? -10.773 28.625 5.062 1 96.06 11 GLN B N 1
ATOM 2685 C CA . GLN B 1 11 ? -11.969 27.922 5.512 1 96.06 11 GLN B CA 1
ATOM 2686 C C . GLN B 1 11 ? -11.602 26.672 6.309 1 96.06 11 GLN B C 1
ATOM 2688 O O . GLN B 1 11 ? -10.734 25.891 5.898 1 96.06 11 GLN B O 1
ATOM 2693 N N . LEU B 1 12 ? -12.242 26.5 7.473 1 95.94 12 LEU B N 1
ATOM 2694 C CA . LEU B 1 12 ? -11.93 25.375 8.336 1 95.94 12 LEU B CA 1
ATOM 2695 C C . LEU B 1 12 ? -12.891 24.219 8.094 1 95.94 12 LEU B C 1
ATOM 2697 O O . LEU B 1 12 ? -13.977 24.406 7.539 1 95.94 12 LEU B O 1
ATOM 2701 N N . ILE B 1 13 ? -12.438 23.062 8.453 1 95.81 13 ILE B N 1
ATOM 2702 C CA . ILE B 1 13 ? -13.336 21.922 8.523 1 95.81 13 ILE B CA 1
ATOM 2703 C C . ILE B 1 13 ? -14.406 22.172 9.578 1 95.81 13 ILE B C 1
ATOM 2705 O O . ILE B 1 13 ? -14.156 22.844 10.578 1 95.81 13 ILE B O 1
ATOM 2709 N N . ASP B 1 14 ? -15.516 21.609 9.367 1 95.94 14 ASP B N 1
ATOM 2710 C CA . ASP B 1 14 ? -16.703 21.906 10.172 1 95.94 14 ASP B CA 1
ATOM 2711 C C . ASP B 1 14 ? -16.406 21.672 11.656 1 95.94 14 ASP B C 1
ATOM 2713 O O . ASP B 1 14 ? -16.812 22.484 12.5 1 95.94 14 ASP B O 1
ATOM 2717 N N . GLU B 1 15 ? -15.75 20.656 11.953 1 96.38 15 GLU B N 1
ATOM 2718 C CA . GLU B 1 15 ? -15.469 20.312 13.344 1 96.38 15 GLU B CA 1
ATOM 2719 C C . GLU B 1 15 ? -14.633 21.391 14.023 1 96.38 15 GLU B C 1
ATOM 2721 O O . GLU B 1 15 ? -14.906 21.781 15.164 1 96.38 15 GLU B O 1
ATOM 2726 N N . ALA B 1 16 ? -13.68 21.859 13.344 1 97.69 16 ALA B N 1
ATOM 2727 C CA . ALA B 1 16 ? -12.812 22.922 13.867 1 97.69 16 ALA B CA 1
ATOM 2728 C C . ALA B 1 16 ? -13.547 24.25 13.914 1 97.69 16 ALA B C 1
ATOM 2730 O O . ALA B 1 16 ? -13.391 25.016 14.875 1 97.69 16 ALA B O 1
ATOM 2731 N N . GLN B 1 17 ? -14.328 24.516 12.883 1 97.62 17 GLN B N 1
ATOM 2732 C CA . GLN B 1 17 ? -15.086 25.766 12.82 1 97.62 17 GLN B CA 1
ATOM 2733 C C . GLN B 1 17 ? -16.047 25.875 14 1 97.62 17 GLN B C 1
ATOM 2735 O O . GLN B 1 17 ? -16.234 26.969 14.547 1 97.62 17 GLN B O 1
ATOM 2740 N N . ARG B 1 18 ? -16.656 24.812 14.383 1 97.88 18 ARG B N 1
ATOM 2741 C CA . ARG B 1 18 ? -17.594 24.797 15.5 1 97.88 18 ARG B CA 1
ATOM 2742 C C . ARG B 1 18 ? -16.906 25.219 16.797 1 97.88 18 ARG B C 1
ATOM 2744 O O . ARG B 1 18 ? -17.484 25.922 17.625 1 97.88 18 ARG B O 1
ATOM 2751 N N . ILE B 1 19 ? -15.672 24.734 16.969 1 97.94 19 ILE B N 1
ATOM 2752 C CA . ILE B 1 19 ? -14.914 25.094 18.156 1 97.94 19 ILE B CA 1
ATOM 2753 C C . ILE B 1 19 ? -14.664 26.594 18.188 1 97.94 19 ILE B C 1
ATOM 2755 O O . ILE B 1 19 ? -14.828 27.234 19.219 1 97.94 19 ILE B O 1
ATOM 2759 N N . LEU B 1 20 ? -14.328 27.125 17.047 1 97.12 20 LEU B N 1
ATOM 2760 C CA . LEU B 1 20 ? -14.062 28.562 16.938 1 97.12 20 LEU B CA 1
ATOM 2761 C C . LEU B 1 20 ? -15.344 29.359 17.156 1 97.12 20 LEU B C 1
ATOM 2763 O O . LEU B 1 20 ? -15.328 30.375 17.859 1 97.12 20 LEU B O 1
ATOM 2767 N N . ASP B 1 21 ? -16.391 28.875 16.609 1 97.06 21 ASP B N 1
ATOM 2768 C CA . ASP B 1 21 ? -17.672 29.578 16.688 1 97.06 21 ASP B CA 1
ATOM 2769 C C . ASP B 1 21 ? -18.203 29.609 18.125 1 97.06 21 ASP B C 1
ATOM 2771 O O . ASP B 1 21 ? -18.922 30.531 18.5 1 97.06 21 ASP B O 1
ATOM 2775 N N . ALA B 1 22 ? -17.859 28.641 18.828 1 97.12 22 ALA B N 1
ATOM 2776 C CA . ALA B 1 22 ? -18.297 28.562 20.219 1 97.12 22 ALA B CA 1
ATOM 2777 C C . ALA B 1 22 ? -17.703 29.703 21.047 1 97.12 22 ALA B C 1
ATOM 2779 O O . ALA B 1 22 ? -18.188 30 22.141 1 97.12 22 ALA B O 1
ATOM 2780 N N . LYS B 1 23 ? -16.719 30.359 20.531 1 96.38 23 LYS B N 1
ATOM 2781 C CA . LYS B 1 23 ? -16.062 31.453 21.234 1 96.38 23 LYS B CA 1
ATOM 2782 C C . LYS B 1 23 ? -16.406 32.812 20.625 1 96.38 23 LYS B C 1
ATOM 2784 O O . LYS B 1 23 ? -15.68 33.781 20.812 1 96.38 23 LYS B O 1
ATOM 2789 N N . LYS B 1 24 ? -17.5 32.906 19.922 1 92.56 24 LYS B N 1
ATOM 2790 C CA . LYS B 1 24 ? -17.875 34.094 19.141 1 92.56 24 LYS B CA 1
ATOM 2791 C C . LYS B 1 24 ? -18.156 35.281 20.031 1 92.56 24 LYS B C 1
ATOM 2793 O O . LYS B 1 24 ? -18.047 36.438 19.609 1 92.56 24 LYS B O 1
ATOM 2798 N N . GLU B 1 25 ? -18.484 35.062 21.203 1 94.12 25 GLU B N 1
ATOM 2799 C CA . GLU B 1 25 ? -18.781 36.156 22.141 1 94.12 25 GLU B CA 1
ATOM 2800 C C . GLU B 1 25 ? -17.5 36.844 22.625 1 94.12 25 GLU B C 1
ATOM 2802 O O . GLU B 1 25 ? -17.516 38 22.984 1 94.12 25 GLU B O 1
ATOM 2807 N N . ASP B 1 26 ? -16.469 36.094 22.562 1 95.06 26 ASP B N 1
ATOM 2808 C CA . ASP B 1 26 ? -15.211 36.594 23.109 1 95.06 26 ASP B CA 1
ATOM 2809 C C . ASP B 1 26 ? -14.25 37 22 1 95.06 26 ASP B C 1
ATOM 2811 O O . ASP B 1 26 ? -13.312 37.781 22.234 1 95.06 26 ASP B O 1
ATOM 2815 N N . LEU B 1 27 ? -14.609 36.531 20.766 1 97.25 27 LEU B N 1
ATOM 2816 C CA . LEU B 1 27 ? -13.633 36.688 19.703 1 97.25 27 LEU B CA 1
ATOM 2817 C C . LEU B 1 27 ? -14.242 37.469 18.531 1 97.25 27 LEU B C 1
ATOM 2819 O O . LEU B 1 27 ? -15.422 37.344 18.234 1 97.25 27 LEU B O 1
ATOM 2823 N N . GLU B 1 28 ? -13.445 38.312 17.953 1 97.94 28 GLU B N 1
ATOM 2824 C CA . GLU B 1 28 ? -13.664 38.844 16.609 1 97.94 28 GLU B CA 1
ATOM 2825 C C . GLU B 1 28 ? -12.883 38 15.586 1 97.94 28 GLU B C 1
ATOM 2827 O O . GLU B 1 28 ? -11.688 38.219 15.398 1 97.94 28 GLU B O 1
ATOM 2832 N N . VAL B 1 29 ? -13.602 37.188 14.945 1 98.06 29 VAL B N 1
ATOM 2833 C CA . VAL B 1 29 ? -12.945 36.25 14.023 1 98.06 29 VAL B CA 1
ATOM 2834 C C . VAL B 1 29 ? -12.984 36.812 12.602 1 98.06 29 VAL B C 1
ATOM 2836 O O . VAL B 1 29 ? -14.062 37.062 12.047 1 98.06 29 VAL B O 1
ATOM 2839 N N . VAL B 1 30 ? -11.859 37.125 12.094 1 98.44 30 VAL B N 1
ATOM 2840 C CA . VAL B 1 30 ? -11.703 37.469 10.68 1 98.44 30 VAL B CA 1
ATOM 2841 C C . VAL B 1 30 ? -11.18 36.25 9.922 1 98.44 30 VAL B C 1
ATOM 2843 O O . VAL B 1 30 ? -10.039 35.812 10.117 1 98.44 30 VAL B O 1
ATOM 2846 N N . GLN B 1 31 ? -11.945 35.688 9.078 1 98.38 31 GLN B N 1
ATOM 2847 C CA . GLN B 1 31 ? -11.609 34.406 8.461 1 98.38 31 GLN B CA 1
ATOM 2848 C C . GLN B 1 31 ? -11.695 34.5 6.941 1 98.38 31 GLN B C 1
ATOM 2850 O O . GLN B 1 31 ? -12.641 35.062 6.398 1 98.38 31 GLN B O 1
ATOM 2855 N N . TRP B 1 32 ? -10.688 33.969 6.289 1 97.94 32 TRP B N 1
ATOM 2856 C CA . TRP B 1 32 ? -10.742 33.781 4.844 1 97.94 32 TRP B CA 1
ATOM 2857 C C . TRP B 1 32 ? -11.703 32.656 4.469 1 97.94 32 TRP B C 1
ATOM 2859 O O . TRP B 1 32 ? -11.531 31.516 4.902 1 97.94 32 TRP B O 1
ATOM 2869 N N . GLN B 1 33 ? -12.711 32.938 3.668 1 95.44 33 GLN B N 1
ATOM 2870 C CA . GLN B 1 33 ? -13.789 32 3.393 1 95.44 33 GLN B CA 1
ATOM 2871 C C . GLN B 1 33 ? -13.555 31.25 2.076 1 95.44 33 GLN B C 1
ATOM 2873 O O . GLN B 1 33 ? -14.383 31.312 1.167 1 95.44 33 GLN B O 1
ATOM 2878 N N . SER B 1 34 ? -12.414 30.609 2 1 95.62 34 SER B N 1
ATOM 2879 C CA . SER B 1 34 ? -12.062 29.844 0.81 1 95.62 34 SER B CA 1
ATOM 2880 C C . SER B 1 34 ? -11.133 28.688 1.151 1 95.62 34 SER B C 1
ATOM 2882 O O . SER B 1 34 ? -10.344 28.781 2.098 1 95.62 34 SER B O 1
ATOM 2884 N N . GLU B 1 35 ? -11.227 27.609 0.387 1 91.25 35 GLU B N 1
ATOM 2885 C CA . GLU B 1 35 ? -10.305 26.5 0.53 1 91.25 35 GLU B CA 1
ATOM 2886 C C . GLU B 1 35 ? -8.93 26.844 -0.053 1 91.25 35 GLU B C 1
ATOM 2888 O O . GLU B 1 35 ? -7.941 26.172 0.254 1 91.25 35 GLU B O 1
ATOM 2893 N N . LYS B 1 36 ? -8.938 27.781 -0.897 1 92.06 36 LYS B N 1
ATOM 2894 C CA . LYS B 1 36 ? -7.688 28.25 -1.494 1 92.06 36 LYS B CA 1
ATOM 2895 C C . LYS B 1 36 ? -6.953 29.203 -0.559 1 92.06 36 LYS B C 1
ATOM 2897 O O . LYS B 1 36 ? -7.57 29.844 0.296 1 92.06 36 LYS B O 1
ATOM 2902 N N . PRO B 1 37 ? -5.699 29.297 -0.724 1 94.12 37 PRO B N 1
ATOM 2903 C CA . PRO B 1 37 ? -4.945 30.203 0.147 1 94.12 37 PRO B CA 1
ATOM 2904 C C . PRO B 1 37 ? -5.371 31.656 -0.001 1 94.12 37 PRO B C 1
ATOM 2906 O O . PRO B 1 37 ? -5.668 32.094 -1.11 1 94.12 37 PRO B O 1
ATOM 2909 N N . CYS B 1 38 ? -5.43 32.375 1.117 1 96.19 38 CYS B N 1
ATOM 2910 C CA . CYS B 1 38 ? -5.676 33.812 1.045 1 96.19 38 CYS B CA 1
ATOM 2911 C C . CYS B 1 38 ? -4.469 34.531 0.477 1 96.19 38 CYS B C 1
ATOM 2913 O O . CYS B 1 38 ? -3.33 34.094 0.663 1 96.19 38 CYS B O 1
ATOM 2915 N N . PRO B 1 39 ? -4.719 35.625 -0.207 1 96.81 39 PRO B N 1
ATOM 2916 C CA . PRO B 1 39 ? -3.586 36.438 -0.662 1 96.81 39 PRO B CA 1
ATOM 2917 C C . PRO B 1 39 ? -2.768 37 0.494 1 96.81 39 PRO B C 1
ATOM 2919 O O . PRO B 1 39 ? -3.326 37.344 1.537 1 96.81 39 PRO B O 1
ATOM 2922 N N . ARG B 1 40 ? -1.487 37.156 0.248 1 98.12 40 ARG B N 1
ATOM 2923 C CA . ARG B 1 40 ? -0.6 37.75 1.249 1 98.12 40 ARG B CA 1
ATOM 2924 C C . ARG B 1 40 ? -1.102 39.125 1.694 1 98.12 40 ARG B C 1
ATOM 2926 O O . ARG B 1 40 ? -1.045 39.438 2.881 1 98.12 40 ARG B O 1
ATOM 2933 N N . SER B 1 41 ? -1.583 39.906 0.71 1 98.44 41 SER B N 1
ATOM 2934 C CA . SER B 1 41 ? -2.088 41.25 1.015 1 98.44 41 SER B CA 1
ATOM 2935 C C . SER B 1 41 ? -3.279 41.188 1.964 1 98.44 41 SER B C 1
ATOM 2937 O O . SER B 1 41 ? -3.398 42.031 2.873 1 98.44 41 SER B O 1
ATOM 2939 N N . TRP B 1 42 ? -4.129 40.25 1.745 1 98.62 42 TRP B N 1
ATOM 2940 C CA . TRP B 1 42 ? -5.27 40.062 2.637 1 98.62 42 TRP B CA 1
ATOM 2941 C C . TRP B 1 42 ? -4.812 39.75 4.055 1 98.62 42 TRP B C 1
ATOM 2943 O O . TRP B 1 42 ? -5.332 40.312 5.023 1 98.62 42 TRP B O 1
ATOM 2953 N N . LEU B 1 43 ? -3.873 38.812 4.176 1 98.75 43 LEU B N 1
ATOM 2954 C CA . LEU B 1 43 ? -3.367 38.406 5.477 1 98.75 43 LEU B CA 1
ATOM 2955 C C . LEU B 1 43 ? -2.729 39.562 6.219 1 98.75 43 LEU B C 1
ATOM 2957 O O . LEU B 1 43 ? -3.012 39.781 7.398 1 98.75 43 LEU B O 1
ATOM 2961 N N . LEU B 1 44 ? -1.915 40.344 5.516 1 98.69 44 LEU B N 1
ATOM 2962 C CA . LEU B 1 44 ? -1.225 41.469 6.121 1 98.69 44 LEU B CA 1
ATOM 2963 C C . LEU B 1 44 ? -2.219 42.531 6.586 1 98.69 44 LEU B C 1
ATOM 2965 O O . LEU B 1 44 ? -2.076 43.094 7.676 1 98.69 44 LEU B O 1
ATOM 2969 N N . GLU B 1 45 ? -3.184 42.781 5.766 1 98.69 45 GLU B N 1
ATOM 2970 C CA . GLU B 1 45 ? -4.188 43.812 6.094 1 98.69 45 GLU B CA 1
ATOM 2971 C C . GLU B 1 45 ? -5.016 43.375 7.305 1 98.69 45 GLU B C 1
ATOM 2973 O O . GLU B 1 45 ? -5.262 44.188 8.203 1 98.69 45 GLU B O 1
ATOM 2978 N N . ASN B 1 46 ? -5.406 42.156 7.402 1 98.69 46 ASN B N 1
ATOM 2979 C CA . ASN B 1 46 ? -6.332 41.719 8.438 1 98.69 46 ASN B CA 1
ATOM 2980 C C . ASN B 1 46 ? -5.594 41.312 9.711 1 98.69 46 ASN B C 1
ATOM 2982 O O . ASN B 1 46 ? -6.203 41.188 10.773 1 98.69 46 ASN B O 1
ATOM 2986 N N . ALA B 1 47 ? -4.312 41.094 9.609 1 98.75 47 ALA B N 1
ATOM 2987 C CA . ALA B 1 47 ? -3.506 40.719 10.766 1 98.75 47 ALA B CA 1
ATOM 2988 C C . ALA B 1 47 ? -3.377 41.906 11.742 1 98.75 47 ALA B C 1
ATOM 2990 O O . ALA B 1 47 ? -3.041 41.688 12.914 1 98.75 47 ALA B O 1
ATOM 2991 N N . LYS B 1 48 ? -3.568 43.125 11.25 1 98.62 48 LYS B N 1
ATOM 2992 C CA . LYS B 1 48 ? -3.396 44.312 12.078 1 98.62 48 LYS B CA 1
ATOM 2993 C C . LYS B 1 48 ? -4.273 44.25 13.328 1 98.62 48 LYS B C 1
ATOM 2995 O O . LYS B 1 48 ? -5.496 44.125 13.227 1 98.62 48 LYS B O 1
ATOM 3000 N N . GLY B 1 49 ? -3.6 44.25 14.453 1 98.25 49 GLY B N 1
ATOM 3001 C CA . GLY B 1 49 ? -4.324 44.312 15.711 1 98.25 49 GLY B CA 1
ATOM 3002 C C . GLY B 1 49 ? -4.73 42.906 16.203 1 98.25 49 GLY B C 1
ATOM 3003 O O . GLY B 1 49 ? -5.395 42.781 17.234 1 98.25 49 GLY B O 1
ATOM 3004 N N . ALA B 1 50 ? -4.352 41.875 15.508 1 98.62 50 ALA B N 1
ATOM 3005 C CA . ALA B 1 50 ? -4.738 40.531 15.883 1 98.62 50 ALA B CA 1
ATOM 3006 C C . ALA B 1 50 ? -3.955 40.062 17.109 1 98.62 50 ALA B C 1
ATOM 3008 O O . ALA B 1 50 ? -2.762 40.344 17.234 1 98.62 50 ALA B O 1
ATOM 3009 N N . SER B 1 51 ? -4.613 39.344 17.938 1 98.56 51 SER B N 1
ATOM 3010 C CA . SER B 1 51 ? -3.965 38.719 19.094 1 98.56 51 SER B CA 1
ATOM 3011 C C . SER B 1 51 ? -3.537 37.281 18.766 1 98.56 51 SER B C 1
ATOM 3013 O O . SER B 1 51 ? -2.686 36.719 19.453 1 98.56 51 SER B O 1
ATOM 3015 N N . GLY B 1 52 ? -4.16 36.656 17.797 1 98.75 52 GLY B N 1
ATOM 3016 C CA . GLY B 1 52 ? -3.836 35.312 17.328 1 98.75 52 GLY B CA 1
ATOM 3017 C C . GLY B 1 52 ? -4.102 35.094 15.852 1 98.75 52 GLY B C 1
ATOM 3018 O O . GLY B 1 52 ? -5.012 35.719 15.289 1 98.75 52 GLY B O 1
ATOM 3019 N N . ILE B 1 53 ? -3.385 34.281 15.227 1 98.88 53 ILE B N 1
ATOM 3020 C CA . ILE B 1 53 ? -3.557 33.938 13.82 1 98.88 53 ILE B CA 1
ATOM 3021 C C . ILE B 1 53 ? -3.432 32.438 13.617 1 98.88 53 ILE B C 1
ATOM 3023 O O . ILE B 1 53 ? -2.498 31.812 14.125 1 98.88 53 ILE B O 1
ATOM 3027 N N . LEU B 1 54 ? -4.375 31.859 12.992 1 98.75 54 LEU B N 1
ATOM 3028 C CA . LEU B 1 54 ? -4.309 30.469 12.547 1 98.75 54 LEU B CA 1
ATOM 3029 C C . LEU B 1 54 ? -3.906 30.391 11.078 1 98.75 54 LEU B C 1
ATOM 3031 O O . LEU B 1 54 ? -4.617 30.891 10.203 1 98.75 54 LEU B O 1
ATOM 3035 N N . VAL B 1 55 ? -2.791 29.734 10.805 1 98.31 55 VAL B N 1
ATOM 3036 C CA . VAL B 1 55 ? -2.229 29.734 9.461 1 98.31 55 VAL B CA 1
ATOM 3037 C C . VAL B 1 55 ? -2.15 28.297 8.938 1 98.31 55 VAL B C 1
ATOM 3039 O O . VAL B 1 55 ? -2.256 27.344 9.703 1 98.31 55 VAL B O 1
ATOM 3042 N N . MET B 1 56 ? -2.027 28.172 7.625 1 96.19 56 MET B N 1
ATOM 3043 C CA . MET B 1 56 ? -1.712 26.922 6.93 1 96.19 56 MET B CA 1
ATOM 3044 C C . MET B 1 56 ? -0.246 26.891 6.512 1 96.19 56 MET B C 1
ATOM 3046 O O . MET B 1 56 ? 0.468 27.875 6.652 1 96.19 56 MET B O 1
ATOM 3050 N N . LEU B 1 57 ? 0.139 25.719 5.996 1 91.62 57 LEU B N 1
ATOM 3051 C CA . LEU B 1 57 ? 1.528 25.516 5.598 1 91.62 57 LEU B CA 1
ATOM 3052 C C . LEU B 1 57 ? 1.917 26.5 4.488 1 91.62 57 LEU B C 1
ATOM 3054 O O . LEU B 1 57 ? 3.088 26.859 4.363 1 91.62 57 LEU B O 1
ATOM 3058 N N . THR B 1 58 ? 0.961 27 3.795 1 91.12 58 THR B N 1
ATOM 3059 C CA . THR B 1 58 ? 1.222 27.875 2.656 1 91.12 58 THR B CA 1
ATOM 3060 C C . THR B 1 58 ? 1.378 29.328 3.113 1 91.12 58 THR B C 1
ATOM 3062 O O . THR B 1 58 ? 1.828 30.188 2.348 1 91.12 58 THR B O 1
ATOM 3065 N N . ASP B 1 59 ? 1.001 29.656 4.316 1 95.94 59 ASP B N 1
ATOM 3066 C CA . ASP B 1 59 ? 1.086 31 4.867 1 95.94 59 ASP B CA 1
ATOM 3067 C C . ASP B 1 59 ? 2.455 31.25 5.496 1 95.94 59 ASP B C 1
ATOM 3069 O O . ASP B 1 59 ? 2.832 30.594 6.461 1 95.94 59 ASP B O 1
ATOM 3073 N N . LYS B 1 60 ? 3.104 32.281 4.992 1 97.31 60 LYS B N 1
ATOM 3074 C CA . LYS B 1 60 ? 4.43 32.594 5.512 1 97.31 60 LYS B CA 1
ATOM 3075 C C . LYS B 1 60 ? 4.328 33.469 6.77 1 97.31 60 LYS B C 1
ATOM 3077 O O . LYS B 1 60 ? 3.689 34.5 6.762 1 97.31 60 LYS B O 1
ATOM 3082 N N . VAL B 1 61 ? 4.883 33 7.82 1 98.5 61 VAL B N 1
ATOM 3083 C CA . VAL B 1 61 ? 4.98 33.75 9.062 1 98.5 61 VAL B CA 1
ATOM 3084 C C . VAL B 1 61 ? 6.387 34.344 9.219 1 98.5 61 VAL B C 1
ATOM 3086 O O . VAL B 1 61 ? 7.277 33.688 9.758 1 98.5 61 VAL B O 1
ATOM 3089 N N . ASP B 1 62 ? 6.504 35.531 8.758 1 98.38 62 ASP B N 1
ATOM 3090 C CA . ASP B 1 62 ? 7.797 36.188 8.758 1 98.38 62 ASP B CA 1
ATOM 3091 C C . ASP B 1 62 ? 7.719 37.531 9.461 1 98.38 62 ASP B C 1
ATOM 3093 O O . ASP B 1 62 ? 6.695 37.875 10.062 1 98.38 62 ASP B O 1
ATOM 3097 N N . GLU B 1 63 ? 8.805 38.281 9.414 1 98.19 63 GLU B N 1
ATOM 3098 C CA . GLU B 1 63 ? 8.891 39.594 10.062 1 98.19 63 GLU B CA 1
ATOM 3099 C C . GLU B 1 63 ? 7.801 40.531 9.555 1 98.19 63 GLU B C 1
ATOM 3101 O O . GLU B 1 63 ? 7.215 41.281 10.328 1 98.19 63 GLU B O 1
ATOM 3106 N N . GLU B 1 64 ? 7.574 40.469 8.297 1 98.56 64 GLU B N 1
ATOM 3107 C CA . GLU B 1 64 ? 6.582 41.344 7.684 1 98.56 64 GLU B CA 1
ATOM 3108 C C . GLU B 1 64 ? 5.199 41.125 8.297 1 98.56 64 GLU B C 1
ATOM 3110 O O . GLU B 1 64 ? 4.516 42.094 8.648 1 98.56 64 GLU B O 1
ATOM 3115 N N . LEU B 1 65 ? 4.785 39.875 8.445 1 98.75 65 LEU B N 1
ATOM 3116 C CA . LEU B 1 65 ? 3.482 39.562 9.023 1 98.75 65 LEU B CA 1
ATOM 3117 C C . LEU B 1 65 ? 3.432 39.938 10.5 1 98.75 65 LEU B C 1
ATOM 3119 O O . LEU B 1 65 ? 2.428 40.5 10.969 1 98.75 65 LEU B O 1
ATOM 3123 N N . LEU B 1 66 ? 4.473 39.656 11.203 1 98.69 66 LEU B N 1
ATOM 3124 C CA . LEU B 1 66 ? 4.508 39.906 12.641 1 98.69 66 LEU B CA 1
ATOM 3125 C C . LEU B 1 66 ? 4.48 41.406 12.922 1 98.69 66 LEU B C 1
ATOM 3127 O O . LEU B 1 66 ? 3.85 41.844 13.883 1 98.69 66 LEU B O 1
ATOM 3131 N N . GLU B 1 67 ? 5.18 42.156 12.078 1 98.31 67 GLU B N 1
ATOM 3132 C CA . GLU B 1 67 ? 5.133 43.594 12.195 1 98.31 67 GLU B CA 1
ATOM 3133 C C . GLU B 1 67 ? 3.736 44.156 11.906 1 98.31 67 GLU B C 1
ATOM 3135 O O . GLU B 1 67 ? 3.248 45.031 12.602 1 98.31 67 GLU B O 1
ATOM 3140 N N . ALA B 1 68 ? 3.18 43.594 10.898 1 98.44 68 ALA B N 1
ATOM 3141 C CA . ALA B 1 68 ? 1.831 44.031 10.531 1 98.44 68 ALA B CA 1
ATOM 3142 C C . ALA B 1 68 ? 0.843 43.75 11.664 1 98.44 68 ALA B C 1
ATOM 3144 O O . ALA B 1 68 ? -0.061 44.562 11.914 1 98.44 68 ALA B O 1
ATOM 3145 N N . ALA B 1 69 ? 0.937 42.625 12.305 1 98.31 69 ALA B N 1
ATOM 3146 C CA . ALA B 1 69 ? 0.023 42.25 13.375 1 98.31 69 ALA B CA 1
ATOM 3147 C C . ALA B 1 69 ? 0.143 43.188 14.57 1 98.31 69 ALA B C 1
ATOM 3149 O O . ALA B 1 69 ? -0.866 43.625 15.125 1 98.31 69 ALA B O 1
ATOM 3150 N N . GLY B 1 70 ? 1.402 43.5 14.945 1 97.88 70 GLY B N 1
ATOM 3151 C CA . GLY B 1 70 ? 1.618 44.375 16.062 1 97.88 70 GLY B CA 1
ATOM 3152 C C . GLY B 1 70 ? 2.037 43.656 17.328 1 97.88 70 GLY B C 1
ATOM 3153 O O . GLY B 1 70 ? 2.096 42.438 17.359 1 97.88 70 GLY B O 1
ATOM 3154 N N . SER B 1 71 ? 2.252 44.375 18.375 1 97.56 71 SER B N 1
ATOM 3155 C CA . SER B 1 71 ? 2.887 43.875 19.594 1 97.56 71 SER B CA 1
ATOM 3156 C C . SER B 1 71 ? 1.891 43.125 20.453 1 97.56 71 SER B C 1
ATOM 3158 O O . SER B 1 71 ? 2.283 42.406 21.391 1 97.56 71 SER B O 1
ATOM 3160 N N . GLN B 1 72 ? 0.667 43.281 20.125 1 97.12 72 GLN B N 1
ATOM 3161 C CA . GLN B 1 72 ? -0.341 42.594 20.953 1 97.12 72 GLN B CA 1
ATOM 3162 C C . GLN B 1 72 ? -0.496 41.125 20.547 1 97.12 72 GLN B C 1
ATOM 3164 O O . GLN B 1 72 ? -1.174 40.375 21.234 1 97.12 72 GLN B O 1
ATOM 3169 N N . LEU B 1 73 ? 0.099 40.719 19.406 1 98.56 73 LEU B N 1
ATOM 3170 C CA . LEU B 1 73 ? 0.015 39.344 18.953 1 98.56 73 LEU B CA 1
ATOM 3171 C C . LEU B 1 73 ? 0.576 38.406 20.016 1 98.56 73 LEU B C 1
ATOM 3173 O O . LEU B 1 73 ? 1.706 38.562 20.469 1 98.56 73 LEU B O 1
ATOM 3177 N N . LYS B 1 74 ? -0.198 37.344 20.297 1 98.44 74 LYS B N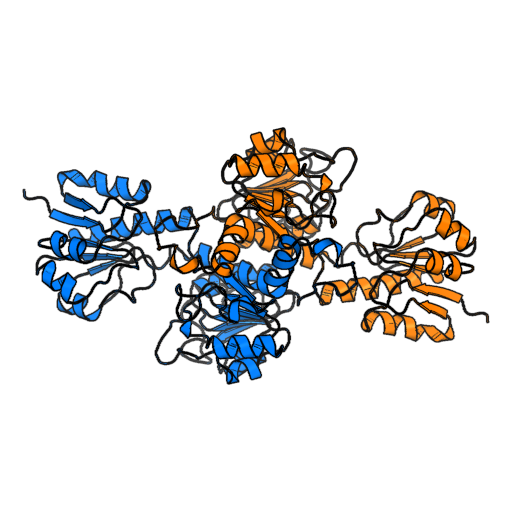 1
ATOM 3178 C CA . LYS B 1 74 ? 0.193 36.438 21.375 1 98.44 74 LYS B CA 1
ATOM 3179 C C . LYS B 1 74 ? 0.539 35.062 20.828 1 98.44 74 LYS B C 1
ATOM 3181 O O . LYS B 1 74 ? 1.381 34.375 21.406 1 98.44 74 LYS B O 1
ATOM 3186 N N . ALA B 1 75 ? -0.171 34.656 19.75 1 98.62 75 ALA B N 1
ATOM 3187 C CA . ALA B 1 75 ? -0.04 33.25 19.375 1 98.62 75 ALA B CA 1
ATOM 3188 C C . ALA B 1 75 ? -0.216 33.062 17.875 1 98.62 75 ALA B C 1
ATOM 3190 O O . ALA B 1 75 ? -1.04 33.75 17.25 1 98.62 75 ALA B O 1
ATOM 3191 N N . ILE B 1 76 ? 0.541 32.219 17.328 1 98.81 76 ILE B N 1
ATOM 3192 C CA . ILE B 1 76 ? 0.365 31.609 16.016 1 98.81 76 ILE B CA 1
ATOM 3193 C C . ILE B 1 76 ? 0.04 30.125 16.141 1 98.81 76 ILE B C 1
ATOM 3195 O O . ILE B 1 76 ? 0.716 29.406 16.875 1 98.81 76 ILE B O 1
ATOM 3199 N N . ALA B 1 77 ? -1.015 29.688 15.586 1 98.75 77 ALA B N 1
ATOM 3200 C CA . ALA B 1 77 ? -1.309 28.266 15.445 1 98.75 77 ALA B CA 1
ATOM 3201 C C . ALA B 1 77 ? -1.191 27.812 13.992 1 98.75 77 ALA B C 1
ATOM 3203 O O . ALA B 1 77 ? -1.773 28.438 13.102 1 98.75 77 ALA B O 1
ATOM 3204 N N . SER B 1 78 ? -0.447 26.797 13.773 1 98.06 78 SER B N 1
ATOM 3205 C CA . SER B 1 78 ? -0.233 26.312 12.414 1 98.06 78 SER B CA 1
ATOM 3206 C C . SER B 1 78 ? -0.871 24.938 12.211 1 98.06 78 SER B C 1
ATOM 3208 O O . SER B 1 78 ? -0.638 24.016 12.992 1 98.06 78 SER B O 1
ATOM 3210 N N . PHE B 1 79 ? -1.697 24.828 11.164 1 97 79 PHE B N 1
ATOM 3211 C CA . PHE B 1 79 ? -2.215 23.562 10.672 1 97 79 PHE B CA 1
ATOM 3212 C C . PHE B 1 79 ? -1.148 22.812 9.883 1 97 79 PHE B C 1
ATOM 3214 O O . PHE B 1 79 ? -1.251 22.672 8.664 1 97 79 PHE B O 1
ATOM 3221 N N . SER B 1 80 ? -0.062 22.344 10.578 1 93.88 80 SER B N 1
ATOM 3222 C CA . SER B 1 80 ? 1.057 21.672 9.938 1 93.88 80 SER B CA 1
ATOM 3223 C C . SER B 1 80 ? 1.977 21.016 10.969 1 93.88 80 SER B C 1
ATOM 3225 O O . SER B 1 80 ? 1.983 21.422 12.133 1 93.88 80 SER B O 1
ATOM 3227 N N . VAL B 1 81 ? 2.654 20 10.531 1 91.31 81 VAL B N 1
ATOM 3228 C CA . VAL B 1 81 ? 3.719 19.406 11.336 1 91.31 81 VAL B CA 1
ATOM 3229 C C . VAL B 1 81 ? 5.016 20.188 11.133 1 91.31 81 VAL B C 1
ATOM 3231 O O . VAL B 1 81 ? 5.688 20.547 12.102 1 91.31 81 VAL B O 1
ATOM 3234 N N . GLY B 1 82 ? 5.34 20.344 9.852 1 88.38 82 GLY B N 1
ATOM 3235 C CA . GLY B 1 82 ? 6.488 21.188 9.539 1 88.38 82 GLY B CA 1
ATOM 3236 C C . GLY B 1 82 ? 6.277 22.641 9.883 1 88.38 82 GLY B C 1
ATOM 3237 O O . GLY B 1 82 ? 5.148 23.141 9.828 1 88.38 82 GLY B O 1
ATOM 3238 N N . THR B 1 83 ? 7.352 23.328 10.25 1 92.25 83 THR B N 1
ATOM 3239 C CA . THR B 1 83 ? 7.266 24.734 10.594 1 92.25 83 THR B CA 1
ATOM 3240 C C . THR B 1 83 ? 8.242 25.562 9.758 1 92.25 83 THR B C 1
ATOM 3242 O O . THR B 1 83 ? 8.734 26.594 10.203 1 92.25 83 THR B O 1
ATOM 3245 N N . ASP B 1 84 ? 8.523 24.984 8.586 1 88.5 84 ASP B N 1
ATOM 3246 C CA . ASP B 1 84 ? 9.477 25.625 7.68 1 88.5 84 ASP B CA 1
ATOM 3247 C C . ASP B 1 84 ? 8.984 27 7.242 1 88.5 84 ASP B C 1
ATOM 3249 O O . ASP B 1 84 ? 9.789 27.891 6.949 1 88.5 84 ASP B O 1
ATOM 3253 N N . HIS B 1 85 ? 7.727 27.281 7.285 1 93.5 85 HIS B N 1
ATOM 3254 C CA . HIS B 1 85 ? 7.125 28.531 6.812 1 93.5 85 HIS B CA 1
ATOM 3255 C C . HIS B 1 85 ? 7.043 29.562 7.93 1 93.5 85 HIS B C 1
ATOM 3257 O O . HIS B 1 85 ? 6.551 30.672 7.723 1 93.5 85 HIS B O 1
ATOM 3263 N N . VAL B 1 86 ? 7.566 29.25 9.102 1 97.56 86 VAL B N 1
ATOM 3264 C CA . VAL B 1 86 ? 7.477 30.109 10.266 1 97.56 86 VAL B CA 1
ATOM 3265 C C . VAL B 1 86 ? 8.875 30.562 10.688 1 97.56 86 VAL B C 1
ATOM 3267 O O . VAL B 1 86 ? 9.773 29.734 10.875 1 97.56 86 VAL B O 1
ATOM 3270 N N . ASP B 1 87 ? 9.078 31.844 10.766 1 97.88 87 ASP B N 1
ATOM 3271 C CA . ASP B 1 87 ? 10.297 32.375 11.344 1 97.88 87 ASP B CA 1
ATOM 3272 C C . ASP B 1 87 ? 10.289 32.25 12.867 1 97.88 87 ASP B C 1
ATOM 3274 O O . ASP B 1 87 ? 9.891 33.156 13.578 1 97.88 87 ASP B O 1
ATOM 3278 N N . ARG B 1 88 ? 10.812 31.172 13.328 1 97.44 88 ARG B N 1
ATOM 3279 C CA . ARG B 1 88 ? 10.75 30.828 14.742 1 97.44 88 ARG B CA 1
ATOM 3280 C C . ARG B 1 88 ? 11.531 31.828 15.586 1 97.44 88 ARG B C 1
ATOM 3282 O O . ARG B 1 88 ? 11.133 32.156 16.703 1 97.44 88 ARG B O 1
ATOM 3289 N N . ASN B 1 89 ? 12.602 32.281 15.102 1 97.38 89 ASN B N 1
ATOM 3290 C CA . ASN B 1 89 ? 13.383 33.281 15.82 1 97.38 89 ASN B CA 1
ATOM 3291 C C . ASN B 1 89 ? 12.602 34.594 16 1 97.38 89 ASN B C 1
ATOM 3293 O O . ASN B 1 89 ? 12.633 35.219 17.062 1 97.38 89 ASN B O 1
ATOM 3297 N N . ALA B 1 90 ? 11.969 35 14.992 1 98.06 90 ALA B N 1
ATOM 3298 C CA . ALA B 1 90 ? 11.164 36.219 15.07 1 98.06 90 ALA B CA 1
ATOM 3299 C C . ALA B 1 90 ? 10.047 36.062 16.109 1 98.06 90 ALA B C 1
ATOM 3301 O O . ALA B 1 90 ? 9.719 37.031 16.797 1 98.06 90 ALA B O 1
ATOM 3302 N N . LEU B 1 91 ? 9.422 34.906 16.172 1 98.56 91 LEU B N 1
ATOM 3303 C CA . LEU B 1 91 ? 8.391 34.656 17.188 1 98.56 91 LEU B CA 1
ATOM 3304 C C . LEU B 1 91 ? 8.977 34.75 18.578 1 98.56 91 LEU B C 1
ATOM 3306 O O . LEU B 1 91 ? 8.383 35.375 19.469 1 98.56 91 LEU B O 1
ATOM 3310 N N . LYS B 1 92 ? 10.094 34.125 18.734 1 98 92 LYS B N 1
ATOM 3311 C CA . LYS B 1 92 ? 10.758 34.094 20.047 1 98 92 LYS B CA 1
ATOM 3312 C C . LYS B 1 92 ? 11.062 35.5 20.516 1 98 92 LYS B C 1
ATOM 3314 O O . LYS B 1 92 ? 10.805 35.844 21.688 1 98 92 LYS B O 1
ATOM 3319 N N . GLU B 1 93 ? 11.57 36.281 19.641 1 97.62 93 GLU B N 1
ATOM 3320 C CA . GLU B 1 93 ? 11.953 37.656 19.969 1 97.62 93 GLU B CA 1
ATOM 3321 C C . GLU B 1 93 ? 10.742 38.5 20.391 1 97.62 93 GLU B C 1
ATOM 3323 O O . GLU B 1 93 ? 10.875 39.438 21.188 1 97.62 93 GLU B O 1
ATOM 3328 N N . ARG B 1 94 ? 9.633 38.156 19.938 1 97.81 94 ARG B N 1
ATOM 3329 C CA . ARG B 1 94 ? 8.414 38.906 20.188 1 97.81 94 ARG B CA 1
ATOM 3330 C C . ARG B 1 94 ? 7.578 38.25 21.281 1 97.81 94 ARG B C 1
ATOM 3332 O O . ARG B 1 94 ? 6.508 38.75 21.641 1 97.81 94 ARG B O 1
ATOM 3339 N N . ASN B 1 95 ? 8.047 37.094 21.734 1 97.62 95 ASN B N 1
ATOM 3340 C CA . ASN B 1 95 ? 7.336 36.312 22.75 1 97.62 95 ASN B CA 1
ATOM 3341 C C . ASN B 1 95 ? 5.969 35.875 22.25 1 97.62 95 ASN B C 1
ATOM 3343 O O . ASN B 1 95 ? 4.969 36 22.953 1 97.62 95 ASN B O 1
ATOM 3347 N N . VAL B 1 96 ? 5.898 35.531 21.031 1 98.5 96 VAL B N 1
ATOM 3348 C CA . VAL B 1 96 ? 4.699 34.938 20.422 1 98.5 96 VAL B CA 1
ATOM 3349 C C . VAL B 1 96 ? 4.762 33.438 20.484 1 98.5 96 VAL B C 1
ATOM 3351 O O . VAL B 1 96 ? 5.754 32.812 20.078 1 98.5 96 VAL B O 1
ATOM 3354 N N . ARG B 1 97 ? 3.719 32.781 20.969 1 98.5 97 ARG B N 1
ATOM 3355 C CA . ARG B 1 97 ? 3.668 31.328 21.109 1 98.5 97 ARG B CA 1
ATOM 3356 C C . ARG B 1 97 ? 3.301 30.656 19.797 1 98.5 97 ARG B C 1
ATOM 3358 O O . ARG B 1 97 ? 2.551 31.219 19 1 98.5 97 ARG B O 1
ATOM 3365 N N . LEU B 1 98 ? 3.855 29.5 19.547 1 98.69 98 LEU B N 1
ATOM 3366 C CA . LEU B 1 98 ? 3.58 28.75 18.312 1 98.69 98 LEU B CA 1
ATOM 3367 C C . LEU B 1 98 ? 3.002 27.375 18.641 1 98.69 98 LEU B C 1
ATOM 3369 O O . LEU B 1 98 ? 3.65 26.562 19.297 1 98.69 98 LEU B O 1
ATOM 3373 N N . GLY B 1 99 ? 1.769 27.188 18.312 1 98.38 99 GLY B N 1
ATOM 3374 C CA . GLY B 1 99 ? 1.177 25.859 18.312 1 98.38 99 GLY B CA 1
ATOM 3375 C C . GLY B 1 99 ? 1.22 25.188 16.953 1 98.38 99 GLY B C 1
ATOM 3376 O O . GLY B 1 99 ? 1.075 25.844 15.922 1 98.38 99 GLY B O 1
ATOM 3377 N N . TYR B 1 100 ? 1.436 23.859 16.875 1 97.62 100 TYR B N 1
ATOM 3378 C CA . TYR B 1 100 ? 1.451 23.078 15.648 1 97.62 100 TYR B CA 1
ATOM 3379 C C . TYR B 1 100 ? 0.909 21.672 15.883 1 97.62 100 TYR B C 1
ATOM 3381 O O . TYR B 1 100 ? 0.339 21.391 16.938 1 97.62 100 TYR B O 1
ATOM 3389 N N . THR B 1 101 ? 0.896 20.781 14.867 1 96.31 101 THR B N 1
ATOM 3390 C CA . THR B 1 101 ? 0.167 19.531 14.953 1 96.31 101 THR B CA 1
ATOM 3391 C C . THR B 1 101 ? 1.091 18.344 14.672 1 96.31 101 THR B C 1
ATOM 3393 O O . THR B 1 101 ? 0.871 17.594 13.727 1 96.31 101 THR B O 1
ATOM 3396 N N . PRO B 1 102 ? 2.039 18.016 15.531 1 93.19 102 PRO B N 1
ATOM 3397 C CA . PRO B 1 102 ? 3.127 17.078 15.234 1 93.19 102 PRO B CA 1
ATOM 3398 C C . PRO B 1 102 ? 2.719 15.617 15.43 1 93.19 102 PRO B C 1
ATOM 3400 O O . PRO B 1 102 ? 3.352 14.719 14.875 1 93.19 102 PRO B O 1
ATOM 3403 N N . THR B 1 103 ? 1.654 15.211 16.109 1 92.94 103 THR B N 1
ATOM 3404 C CA . THR B 1 103 ? 1.479 13.828 16.547 1 92.94 103 THR B CA 1
ATOM 3405 C C . THR B 1 103 ? 0.269 13.195 15.875 1 92.94 103 THR B C 1
ATOM 3407 O O . THR B 1 103 ? 0.216 11.977 15.695 1 92.94 103 THR B O 1
ATOM 3410 N N . CYS B 1 104 ? -0.63 13.984 15.461 1 94.62 104 CYS B N 1
ATOM 3411 C CA . CYS B 1 104 ? -1.927 13.461 15.047 1 94.62 104 CYS B CA 1
ATOM 3412 C C . CYS B 1 104 ? -1.825 12.758 13.703 1 94.62 104 CYS B C 1
ATOM 3414 O O . CYS B 1 104 ? -2.725 12 13.32 1 94.62 104 CYS B O 1
ATOM 3416 N N . LEU B 1 105 ? -0.703 12.953 12.961 1 96.81 105 LEU B N 1
ATOM 3417 C CA . LEU B 1 105 ? -0.621 12.398 11.617 1 96.81 105 LEU B CA 1
ATOM 3418 C C . LEU B 1 105 ? 0.204 11.117 11.609 1 96.81 105 LEU B C 1
ATOM 3420 O O . LEU B 1 105 ? 0.45 10.539 10.547 1 96.81 105 LEU B O 1
ATOM 3424 N N . THR B 1 106 ? 0.625 10.648 12.758 1 97.25 106 THR B N 1
ATOM 3425 C CA . THR B 1 106 ? 1.555 9.523 12.859 1 97.25 106 THR B CA 1
ATOM 3426 C C . THR B 1 106 ? 1 8.297 12.148 1 97.25 106 THR B C 1
ATOM 3428 O O . THR B 1 106 ? 1.673 7.703 11.305 1 97.25 106 THR B O 1
ATOM 3431 N N . ASP B 1 107 ? -0.234 7.934 12.43 1 98.12 107 ASP B N 1
ATOM 3432 C CA . ASP B 1 107 ? -0.826 6.73 11.859 1 98.12 107 ASP B CA 1
ATOM 3433 C C . ASP B 1 107 ? -0.97 6.855 10.344 1 98.12 107 ASP B C 1
ATOM 3435 O O . ASP B 1 107 ? -0.659 5.922 9.602 1 98.12 107 ASP B O 1
ATOM 3439 N N . ALA B 1 108 ? -1.428 8.008 9.922 1 98.56 108 ALA B N 1
ATOM 3440 C CA . ALA B 1 108 ? -1.642 8.227 8.492 1 98.56 108 ALA B CA 1
ATOM 3441 C C . ALA B 1 108 ? -0.341 8.055 7.707 1 98.56 108 ALA B C 1
ATOM 3443 O O . ALA B 1 108 ? -0.313 7.383 6.676 1 98.56 108 ALA B O 1
ATOM 3444 N N . VAL B 1 109 ? 0.723 8.625 8.188 1 98.62 109 VAL B N 1
ATOM 3445 C CA . VAL B 1 109 ? 1.992 8.586 7.473 1 98.62 109 VAL B CA 1
ATOM 3446 C C . VAL B 1 109 ? 2.594 7.188 7.559 1 98.62 109 VAL B C 1
ATOM 3448 O O . VAL B 1 109 ? 3.213 6.711 6.602 1 98.62 109 VAL B O 1
ATOM 3451 N N . ALA B 1 110 ? 2.424 6.504 8.703 1 98.81 110 ALA B N 1
ATOM 3452 C CA . ALA B 1 110 ? 2.912 5.137 8.852 1 98.81 110 ALA B CA 1
ATOM 3453 C C . ALA B 1 110 ? 2.227 4.195 7.871 1 98.81 110 ALA B C 1
ATOM 3455 O O . ALA B 1 110 ? 2.883 3.369 7.23 1 98.81 110 ALA B O 1
ATOM 3456 N N . ASP B 1 111 ? 0.886 4.34 7.781 1 98.88 111 ASP B N 1
ATOM 3457 C CA . ASP B 1 111 ? 0.136 3.551 6.809 1 98.88 111 ASP B CA 1
ATOM 3458 C C . ASP B 1 111 ? 0.654 3.787 5.395 1 98.88 111 ASP B C 1
ATOM 3460 O O . ASP B 1 111 ? 0.858 2.838 4.633 1 98.88 111 ASP B O 1
ATOM 3464 N N . LEU B 1 112 ? 0.895 5.02 5.059 1 98.88 112 LEU B N 1
ATOM 3465 C CA . LEU B 1 112 ? 1.372 5.391 3.73 1 98.88 112 LEU B CA 1
ATOM 3466 C C . LEU B 1 112 ? 2.764 4.824 3.473 1 98.88 112 LEU B C 1
ATOM 3468 O O . LEU B 1 112 ? 3.08 4.43 2.348 1 98.88 112 LEU B O 1
ATOM 3472 N N . THR B 1 113 ? 3.568 4.773 4.504 1 98.94 113 THR B N 1
ATOM 3473 C CA . THR B 1 113 ? 4.914 4.223 4.379 1 98.94 113 THR B CA 1
ATOM 3474 C C . THR B 1 113 ? 4.859 2.766 3.922 1 98.94 113 THR B C 1
ATOM 3476 O O . THR B 1 113 ? 5.547 2.379 2.977 1 98.94 113 THR B O 1
ATOM 3479 N N . VAL B 1 114 ? 3.992 1.985 4.57 1 98.94 114 VAL B N 1
ATOM 3480 C CA . VAL B 1 114 ? 3.822 0.586 4.195 1 98.94 114 VAL B CA 1
ATOM 3481 C C . VAL B 1 114 ? 3.309 0.496 2.76 1 98.94 114 VAL B C 1
ATOM 3483 O O . VAL B 1 114 ? 3.805 -0.307 1.965 1 98.94 114 VAL B O 1
ATOM 3486 N N . MET B 1 115 ? 2.371 1.344 2.43 1 98.94 115 MET B N 1
ATOM 3487 C CA . MET B 1 115 ? 1.787 1.386 1.093 1 98.94 115 MET B CA 1
ATOM 3488 C C . MET B 1 115 ? 2.859 1.637 0.038 1 98.94 115 MET B C 1
ATOM 3490 O O . MET B 1 115 ? 2.949 0.905 -0.949 1 98.94 115 MET B O 1
ATOM 3494 N N . LEU B 1 116 ? 3.719 2.619 0.276 1 98.94 116 LEU B N 1
ATOM 3495 C CA . LEU B 1 116 ? 4.738 3.012 -0.693 1 98.94 116 LEU B CA 1
ATOM 3496 C C . LEU B 1 116 ? 5.777 1.909 -0.865 1 98.94 116 LEU B C 1
ATOM 3498 O O . LEU B 1 116 ? 6.254 1.667 -1.977 1 98.94 116 LEU B O 1
ATOM 3502 N N . ILE B 1 117 ? 6.148 1.249 0.224 1 98.94 117 ILE B N 1
ATOM 3503 C CA . ILE B 1 117 ? 7.09 0.138 0.155 1 98.94 117 ILE B CA 1
ATOM 3504 C C . ILE B 1 117 ? 6.539 -0.95 -0.764 1 98.94 117 ILE B C 1
ATOM 3506 O O . ILE B 1 117 ? 7.211 -1.38 -1.702 1 98.94 117 ILE B O 1
ATOM 3510 N N . LEU B 1 118 ? 5.312 -1.322 -0.531 1 98.94 118 LEU B N 1
ATOM 3511 C CA . LEU B 1 118 ? 4.699 -2.408 -1.291 1 98.94 118 LEU B CA 1
ATOM 3512 C C . LEU B 1 118 ? 4.496 -2.004 -2.746 1 98.94 118 LEU B C 1
ATOM 3514 O O . LEU B 1 118 ? 4.719 -2.807 -3.656 1 98.94 118 LEU B O 1
ATOM 3518 N N . MET B 1 119 ? 4.09 -0.771 -2.963 1 98.88 119 MET B N 1
ATOM 3519 C CA . MET B 1 119 ? 3.893 -0.286 -4.328 1 98.88 119 MET B CA 1
ATOM 3520 C C . MET B 1 119 ? 5.191 -0.344 -5.121 1 98.88 119 MET B C 1
ATOM 3522 O O . MET B 1 119 ? 5.195 -0.728 -6.289 1 98.88 119 MET B O 1
ATOM 3526 N N . ALA B 1 120 ? 6.273 0.068 -4.496 1 98.88 120 ALA B N 1
ATOM 3527 C CA . ALA B 1 120 ? 7.574 0.041 -5.16 1 98.88 120 ALA B CA 1
ATOM 3528 C C . ALA B 1 120 ? 8.008 -1.391 -5.457 1 98.88 120 ALA B C 1
ATOM 3530 O O . ALA B 1 120 ? 8.461 -1.689 -6.562 1 98.88 120 ALA B O 1
ATOM 3531 N N . GLN B 1 121 ? 7.828 -2.266 -4.531 1 98.81 121 GLN B N 1
ATOM 3532 C CA . GLN B 1 121 ? 8.25 -3.654 -4.668 1 98.81 121 GLN B CA 1
ATOM 3533 C C . GLN B 1 121 ? 7.402 -4.391 -5.703 1 98.81 121 GLN B C 1
ATOM 3535 O O . GLN B 1 121 ? 7.895 -5.273 -6.402 1 98.81 121 GLN B O 1
ATOM 3540 N N . ARG B 1 122 ? 6.125 -3.965 -5.832 1 98.69 122 ARG B N 1
ATOM 3541 C CA . ARG B 1 122 ? 5.188 -4.707 -6.668 1 98.69 122 ARG B CA 1
ATOM 3542 C C . ARG B 1 122 ? 5.023 -4.035 -8.031 1 98.69 122 ARG B C 1
ATOM 3544 O O . ARG B 1 122 ? 4.074 -4.324 -8.758 1 98.69 122 ARG B O 1
ATOM 3551 N N . ARG B 1 123 ? 5.906 -3.076 -8.336 1 98.25 123 ARG B N 1
ATOM 3552 C CA . ARG B 1 123 ? 5.949 -2.436 -9.648 1 98.25 123 ARG B CA 1
ATOM 3553 C C . ARG B 1 123 ? 4.609 -1.788 -9.992 1 98.25 123 ARG B C 1
ATOM 3555 O O . ARG B 1 123 ? 4.152 -1.86 -11.133 1 98.25 123 ARG B O 1
ATOM 3562 N N . VAL B 1 124 ? 3.982 -1.181 -9 1 98.19 124 VAL B N 1
ATOM 3563 C CA . VAL B 1 124 ? 2.639 -0.64 -9.156 1 98.19 124 VAL B CA 1
ATOM 3564 C C . VAL B 1 124 ? 2.639 0.432 -10.25 1 98.19 124 VAL B C 1
ATOM 3566 O O . VAL B 1 124 ? 1.713 0.503 -11.062 1 98.19 124 VAL B O 1
ATOM 3569 N N . GLY B 1 125 ? 3.684 1.29 -10.289 1 96.75 125 GLY B N 1
ATOM 3570 C CA . GLY B 1 125 ? 3.754 2.311 -11.32 1 96.75 125 GLY B CA 1
ATOM 3571 C C . GLY B 1 125 ? 3.643 1.747 -12.727 1 96.75 125 GLY B C 1
ATOM 3572 O O . GLY B 1 125 ? 2.799 2.182 -13.508 1 96.75 125 GLY B O 1
ATOM 3573 N N . GLU B 1 126 ? 4.438 0.755 -13.016 1 97.12 126 GLU B N 1
ATOM 3574 C CA . GLU B 1 126 ? 4.457 0.114 -14.32 1 97.12 126 GLU B CA 1
ATOM 3575 C C . GLU B 1 126 ? 3.158 -0.637 -14.594 1 97.12 126 GLU B C 1
ATOM 3577 O O . GLU B 1 126 ? 2.576 -0.517 -15.672 1 97.12 126 GLU B O 1
ATOM 3582 N N . SER B 1 127 ? 2.715 -1.384 -13.641 1 96.94 127 SER B N 1
ATOM 3583 C CA . SER B 1 127 ? 1.553 -2.25 -13.812 1 96.94 127 SER B CA 1
ATOM 3584 C C . SER B 1 127 ? 0.289 -1.438 -14.07 1 96.94 127 SER B C 1
ATOM 3586 O O . SER B 1 127 ? -0.442 -1.705 -15.023 1 96.94 127 SER B O 1
ATOM 3588 N N . MET B 1 128 ? 0.054 -0.441 -13.242 1 96.56 128 MET B N 1
ATOM 3589 C CA . MET B 1 128 ? -1.144 0.38 -13.398 1 96.56 128 MET B CA 1
ATOM 3590 C C . MET B 1 128 ? -1.102 1.158 -14.711 1 96.56 128 MET B C 1
ATOM 3592 O O . MET B 1 128 ? -2.133 1.356 -15.352 1 96.56 128 MET B O 1
ATOM 3596 N N . THR B 1 129 ? 0.089 1.63 -15.109 1 95.75 129 THR B N 1
ATOM 3597 C CA . THR B 1 129 ? 0.24 2.369 -16.359 1 95.75 129 THR B CA 1
ATOM 3598 C C . THR B 1 129 ? -0.111 1.486 -17.547 1 95.75 129 THR B C 1
ATOM 3600 O O . THR B 1 129 ? -0.832 1.915 -18.453 1 95.75 129 THR B O 1
ATOM 3603 N N . LYS B 1 130 ? 0.376 0.244 -17.562 1 96.62 130 LYS B N 1
ATOM 3604 C CA . LYS B 1 130 ? 0.094 -0.679 -18.656 1 96.62 130 LYS B CA 1
ATOM 3605 C C . LYS B 1 130 ? -1.399 -0.978 -18.75 1 96.62 130 LYS B C 1
ATOM 3607 O O . LYS B 1 130 ? -1.957 -1.035 -19.844 1 96.62 130 LYS B O 1
ATOM 3612 N N . VAL B 1 131 ? -2.043 -1.146 -17.625 1 97.12 131 VAL B N 1
ATOM 3613 C CA . VAL B 1 131 ? -3.479 -1.4 -17.594 1 97.12 131 VAL B CA 1
ATOM 3614 C C . VAL B 1 131 ? -4.227 -0.177 -18.125 1 97.12 131 VAL B C 1
ATOM 3616 O O . VAL B 1 131 ? -5.129 -0.302 -18.953 1 97.12 131 VAL B O 1
ATOM 3619 N N . ALA B 1 132 ? -3.842 1.016 -17.625 1 95.12 132 ALA B N 1
ATOM 3620 C CA . ALA B 1 132 ? -4.5 2.262 -18.016 1 95.12 132 ALA B CA 1
ATOM 3621 C C . ALA B 1 132 ? -4.387 2.498 -19.516 1 95.12 132 ALA B C 1
ATOM 3623 O O . ALA B 1 132 ? -5.301 3.047 -20.141 1 95.12 132 ALA B O 1
ATOM 3624 N N . LYS B 1 133 ? -3.307 2.035 -20.109 1 95.38 133 LYS B N 1
ATOM 3625 C CA . LYS B 1 133 ? -3.057 2.232 -21.547 1 95.38 133 LYS B CA 1
ATOM 3626 C C . LYS B 1 133 ? -3.727 1.143 -22.375 1 95.38 133 LYS B C 1
ATOM 3628 O O . LYS B 1 133 ? -3.639 1.15 -23.609 1 95.38 133 LYS B O 1
ATOM 3633 N N . GLY B 1 134 ? -4.387 0.14 -21.703 1 96.69 134 GLY B N 1
ATOM 3634 C CA . GLY B 1 134 ? -5.039 -0.951 -22.406 1 96.69 134 GLY B CA 1
ATOM 3635 C C . GLY B 1 134 ? -4.074 -2.014 -22.891 1 96.69 134 GLY B C 1
ATOM 3636 O O . GLY B 1 134 ? -4.363 -2.736 -23.844 1 96.69 134 GLY B O 1
ATOM 3637 N N . GLU B 1 135 ? -2.916 -2.143 -22.281 1 97.19 135 GLU B N 1
ATOM 3638 C CA . GLU B 1 135 ? -1.869 -3.041 -22.75 1 97.19 135 GLU B CA 1
ATOM 3639 C C . GLU B 1 135 ? -1.921 -4.383 -22.031 1 97.19 135 GLU B C 1
ATOM 3641 O O . GLU B 1 135 ? -1.113 -5.273 -22.297 1 97.19 135 GLU B O 1
ATOM 3646 N N . TRP B 1 136 ? -2.844 -4.57 -21.156 1 96.81 136 TRP B N 1
ATOM 3647 C CA . TRP B 1 136 ? -2.939 -5.785 -20.344 1 96.81 136 TRP B CA 1
ATOM 3648 C C . TRP B 1 136 ? -3.002 -7.02 -21.234 1 96.81 136 TRP B C 1
ATOM 3650 O O . TRP B 1 136 ? -2.314 -8.016 -20.984 1 96.81 136 TRP B O 1
ATOM 3660 N N . PRO B 1 137 ? -3.732 -7.004 -22.359 1 94.69 137 PRO B N 1
ATOM 3661 C CA . PRO B 1 137 ? -3.775 -8.18 -23.219 1 94.69 137 PRO B CA 1
ATOM 3662 C C . PRO B 1 137 ? -2.428 -8.484 -23.875 1 94.69 137 PRO B C 1
ATOM 3664 O O . PRO B 1 137 ? -2.207 -9.602 -24.344 1 94.69 137 PRO B O 1
ATOM 3667 N N . GLN B 1 138 ? -1.573 -7.539 -23.906 1 94.25 138 GLN B N 1
ATOM 3668 C CA . GLN B 1 138 ? -0.282 -7.691 -24.578 1 94.25 138 GLN B CA 1
ATOM 3669 C C . GLN B 1 138 ? 0.776 -8.211 -23.594 1 94.25 138 GLN B C 1
ATOM 3671 O O . GLN B 1 138 ? 1.954 -8.305 -23.953 1 94.25 138 GLN B O 1
ATOM 3676 N N . MET B 1 139 ? 0.361 -8.539 -22.422 1 93.12 139 MET B N 1
ATOM 3677 C CA . MET B 1 139 ? 1.258 -9.078 -21.406 1 93.12 139 MET B CA 1
ATOM 3678 C C . MET B 1 139 ? 0.932 -10.531 -21.094 1 93.12 139 MET B C 1
ATOM 3680 O O . MET B 1 139 ? 0.455 -10.852 -20.016 1 93.12 139 MET B O 1
ATOM 3684 N N . PRO B 1 140 ? 1.288 -11.336 -22.016 1 88.06 140 PRO B N 1
ATOM 3685 C CA . PRO B 1 140 ? 1.018 -12.75 -21.734 1 88.06 140 PRO B CA 1
ATOM 3686 C C . PRO B 1 140 ? 1.702 -13.234 -20.469 1 88.06 140 PRO B C 1
ATOM 3688 O O . PRO B 1 140 ? 2.854 -12.875 -20.203 1 88.06 140 PRO B O 1
ATOM 3691 N N . TRP B 1 141 ? 0.967 -14.008 -19.781 1 88.69 141 TRP B N 1
ATOM 3692 C CA . TRP B 1 141 ? 1.464 -14.523 -18.5 1 88.69 141 TRP B CA 1
ATOM 3693 C C . TRP B 1 141 ? 2.723 -15.352 -18.703 1 88.69 141 TRP B C 1
ATOM 3695 O O . TRP B 1 141 ? 2.805 -16.156 -19.641 1 88.69 141 TRP B O 1
ATOM 3705 N N . HIS B 1 142 ? 3.697 -15.18 -17.891 1 91.75 142 HIS B N 1
ATOM 3706 C CA . HIS B 1 142 ? 4.879 -16.016 -17.766 1 91.75 142 HIS B CA 1
ATOM 3707 C C . HIS B 1 142 ? 5.414 -16 -16.344 1 91.75 142 HIS B C 1
ATOM 3709 O O . HIS B 1 142 ? 5.074 -15.117 -15.555 1 91.75 142 HIS B O 1
ATOM 3715 N N . PRO B 1 143 ? 6.215 -16.906 -15.93 1 93.06 143 PRO B N 1
ATOM 3716 C CA . PRO B 1 143 ? 6.594 -17.109 -14.531 1 93.06 143 PRO B CA 1
ATOM 3717 C C . PRO B 1 143 ? 7.203 -15.867 -13.898 1 93.06 143 PRO B C 1
ATOM 3719 O O . PRO B 1 143 ? 7 -15.617 -12.703 1 93.06 143 PRO B O 1
ATOM 3722 N N . LEU B 1 144 ? 7.844 -15.047 -14.695 1 94.81 144 LEU B N 1
ATOM 3723 C CA . LEU B 1 144 ? 8.523 -13.906 -14.094 1 94.81 144 LEU B CA 1
ATOM 3724 C C . LEU B 1 144 ? 7.836 -12.602 -14.484 1 94.81 144 LEU B C 1
ATOM 3726 O O . LEU B 1 144 ? 8.375 -11.516 -14.25 1 94.81 144 LEU B O 1
ATOM 3730 N N . LEU B 1 145 ? 6.684 -12.703 -15.039 1 94.75 145 LEU B N 1
ATOM 3731 C CA . LEU B 1 145 ? 5.957 -11.508 -15.469 1 94.75 145 LEU B CA 1
ATOM 3732 C C . LEU B 1 145 ? 5.688 -10.586 -14.289 1 94.75 145 LEU B C 1
ATOM 3734 O O . LEU B 1 145 ? 5.09 -11 -13.289 1 94.75 145 LEU B O 1
ATOM 3738 N N . MET B 1 146 ? 6.207 -9.328 -14.305 1 96.81 146 MET B N 1
ATOM 3739 C CA . MET B 1 146 ? 5.93 -8.211 -13.414 1 96.81 146 MET B CA 1
ATOM 3740 C C . MET B 1 146 ? 6.34 -8.539 -11.984 1 96.81 146 MET B C 1
ATOM 3742 O O . MET B 1 146 ? 5.75 -8.031 -11.031 1 96.81 146 MET B O 1
ATOM 3746 N N . THR B 1 147 ? 7.293 -9.414 -11.781 1 97.75 147 THR B N 1
ATOM 3747 C CA . THR B 1 147 ? 7.719 -9.797 -10.438 1 97.75 147 THR B CA 1
ATOM 3748 C C . THR B 1 147 ? 8.586 -8.711 -9.812 1 97.75 147 THR B C 1
ATOM 3750 O O . THR B 1 147 ? 9.289 -7.988 -10.523 1 97.75 147 THR B O 1
ATOM 3753 N N . GLY B 1 148 ? 8.492 -8.531 -8.539 1 98.44 148 GLY B N 1
ATOM 3754 C CA . GLY B 1 148 ? 9.375 -7.734 -7.703 1 98.44 148 GLY B CA 1
ATOM 3755 C C . GLY B 1 148 ? 9.797 -8.438 -6.426 1 98.44 148 GLY B C 1
ATOM 3756 O O . GLY B 1 148 ? 9.352 -9.555 -6.152 1 98.44 148 GLY B O 1
ATOM 3757 N N . PRO B 1 149 ? 10.688 -7.852 -5.684 1 98.56 149 PRO B N 1
ATOM 3758 C CA . PRO B 1 149 ? 11.156 -8.492 -4.453 1 98.56 149 PRO B CA 1
ATOM 3759 C C . PRO B 1 149 ? 10.07 -8.586 -3.385 1 98.56 149 PRO B C 1
ATOM 3761 O O . PRO B 1 149 ? 9.219 -7.695 -3.281 1 98.56 149 PRO B O 1
ATOM 3764 N N . GLN B 1 150 ? 10.094 -9.617 -2.643 1 97.88 150 GLN B N 1
ATOM 3765 C CA . GLN B 1 150 ? 9.164 -9.812 -1.536 1 97.88 150 GLN B CA 1
ATOM 3766 C C . GLN B 1 150 ? 9.68 -9.172 -0.256 1 97.88 150 GLN B C 1
ATOM 3768 O O . GLN B 1 150 ? 10.891 -9.18 0.004 1 97.88 150 GLN B O 1
ATOM 3773 N N . ILE B 1 151 ? 8.812 -8.672 0.59 1 98.56 151 ILE B N 1
ATOM 3774 C CA . ILE B 1 151 ? 9.188 -7.992 1.826 1 98.56 151 ILE B CA 1
ATOM 3775 C C . ILE B 1 151 ? 9.586 -9.023 2.879 1 98.56 151 ILE B C 1
ATOM 3777 O O . ILE B 1 151 ? 10.43 -8.75 3.732 1 98.56 151 ILE B O 1
ATOM 3781 N N . ARG B 1 152 ? 8.969 -10.242 2.869 1 98.06 152 ARG B N 1
ATOM 3782 C CA . ARG B 1 152 ? 9.328 -11.289 3.814 1 98.06 152 ARG B CA 1
ATOM 3783 C C . ARG B 1 152 ? 10.828 -11.547 3.803 1 98.06 152 ARG B C 1
ATOM 3785 O O . ARG B 1 152 ? 11.445 -11.633 2.734 1 98.06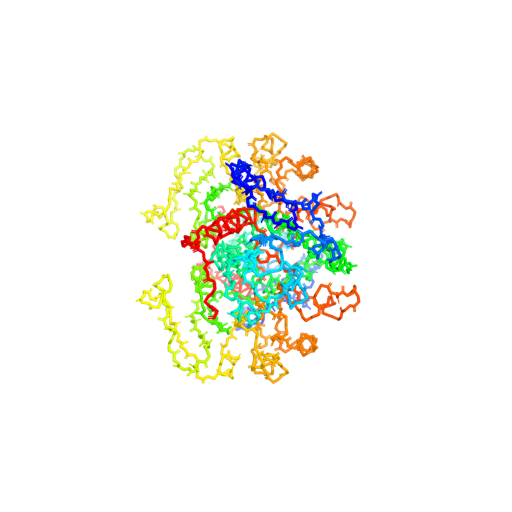 152 ARG B O 1
ATOM 3792 N N . GLY B 1 153 ? 11.406 -11.586 4.969 1 98.19 153 GLY B N 1
ATOM 3793 C CA . GLY B 1 153 ? 12.828 -11.883 5.098 1 98.19 153 GLY B CA 1
ATOM 3794 C C . GLY B 1 153 ? 13.711 -10.68 4.824 1 98.19 153 GLY B C 1
ATOM 3795 O O . GLY B 1 153 ? 14.938 -10.797 4.82 1 98.19 153 GLY B O 1
ATOM 3796 N N . SER B 1 154 ? 13.156 -9.516 4.637 1 98.69 154 SER B N 1
ATOM 3797 C CA . SER B 1 154 ? 13.914 -8.328 4.258 1 98.69 154 SER B CA 1
ATOM 3798 C C . SER B 1 154 ? 14.5 -7.629 5.484 1 98.69 154 SER B C 1
ATOM 3800 O O . SER B 1 154 ? 14.008 -7.797 6.598 1 98.69 154 SER B O 1
ATOM 3802 N N . THR B 1 155 ? 15.562 -6.945 5.273 1 98.88 155 THR B N 1
ATOM 3803 C CA . THR B 1 155 ? 16.109 -5.965 6.211 1 98.88 155 THR B CA 1
ATOM 3804 C C . THR B 1 155 ? 15.57 -4.57 5.906 1 98.88 155 THR B C 1
ATOM 3806 O O . THR B 1 155 ? 15.734 -4.062 4.793 1 98.88 155 THR B O 1
ATOM 3809 N N . ILE B 1 156 ? 14.969 -3.994 6.902 1 98.94 156 ILE B N 1
ATOM 3810 C CA . ILE B 1 156 ? 14.43 -2.646 6.734 1 98.94 156 ILE B CA 1
ATOM 3811 C C . ILE B 1 156 ? 15.375 -1.634 7.379 1 98.94 156 ILE B C 1
ATOM 3813 O O . ILE B 1 156 ? 15.703 -1.748 8.562 1 98.94 156 ILE B O 1
ATOM 3817 N N . GLY B 1 157 ? 15.844 -0.691 6.594 1 98.94 157 GLY B N 1
ATOM 3818 C CA . GLY B 1 157 ? 16.656 0.408 7.082 1 98.94 157 GLY B CA 1
ATOM 3819 C C . GLY B 1 157 ? 15.898 1.712 7.203 1 98.94 157 GLY B C 1
ATOM 3820 O O . GLY B 1 157 ? 15.219 2.127 6.266 1 98.94 157 GLY B O 1
ATOM 3821 N N . PHE B 1 158 ? 16 2.346 8.375 1 98.88 158 PHE B N 1
ATOM 3822 C CA . PHE B 1 158 ? 15.359 3.635 8.602 1 98.88 158 PHE B CA 1
ATOM 3823 C C . PHE B 1 158 ? 16.406 4.742 8.734 1 98.88 158 PHE B C 1
ATOM 3825 O O . PHE B 1 158 ? 17.266 4.691 9.609 1 98.88 158 PHE B O 1
ATOM 3832 N N . LEU B 1 159 ? 16.375 5.719 7.805 1 98.56 159 LEU B N 1
ATOM 3833 C CA . LEU B 1 159 ? 17.062 6.988 8.016 1 98.56 159 LEU B CA 1
ATOM 3834 C C . LEU B 1 159 ? 16.219 7.934 8.859 1 98.56 159 LEU B C 1
ATOM 3836 O O . LEU B 1 159 ? 15.438 8.719 8.328 1 98.56 159 LEU B O 1
ATOM 3840 N N . GLY B 1 160 ? 16.453 7.984 10.086 1 97.44 160 GLY B N 1
ATOM 3841 C CA . GLY B 1 160 ? 15.539 8.547 11.062 1 97.44 160 GLY B CA 1
ATOM 3842 C C . GLY B 1 160 ? 14.625 7.512 11.695 1 97.44 160 GLY B C 1
ATOM 3843 O O . GLY B 1 160 ? 13.938 6.773 10.984 1 97.44 160 GLY B O 1
ATOM 3844 N N . PHE B 1 161 ? 14.617 7.418 12.992 1 97.81 161 PHE B N 1
ATOM 3845 C CA . PHE B 1 161 ? 13.844 6.391 13.672 1 97.81 161 PHE B CA 1
ATOM 3846 C C . PHE B 1 161 ? 13 6.996 14.781 1 97.81 161 PHE B C 1
ATOM 3848 O O . PHE B 1 161 ? 13.047 6.539 15.93 1 97.81 161 PHE B O 1
ATOM 3855 N N . GLY B 1 162 ? 12.305 8.055 14.422 1 95.88 162 GLY B N 1
ATOM 3856 C CA . GLY B 1 162 ? 11.375 8.711 15.328 1 95.88 162 GLY B CA 1
ATOM 3857 C C . GLY B 1 162 ? 10.023 8.031 15.391 1 95.88 162 GLY B C 1
ATOM 3858 O O . GLY B 1 162 ? 9.906 6.836 15.102 1 95.88 162 GLY B O 1
ATOM 3859 N N . ARG B 1 163 ? 9.008 8.711 15.852 1 95.56 163 ARG B N 1
ATOM 3860 C CA . ARG B 1 163 ? 7.676 8.195 16.125 1 95.56 163 ARG B CA 1
ATOM 3861 C C . ARG B 1 163 ? 7.066 7.559 14.875 1 95.56 163 ARG B C 1
ATOM 3863 O O . ARG B 1 163 ? 6.535 6.449 14.93 1 95.56 163 ARG B O 1
ATOM 3870 N N . ILE B 1 164 ? 7.113 8.234 13.703 1 97.44 164 ILE B N 1
ATOM 3871 C CA . ILE B 1 164 ? 6.508 7.746 12.469 1 97.44 164 ILE B CA 1
ATOM 3872 C C . ILE B 1 164 ? 7.227 6.484 12.008 1 97.44 164 ILE B C 1
ATOM 3874 O O . ILE B 1 164 ? 6.586 5.512 11.594 1 97.44 164 ILE B O 1
ATOM 3878 N N . ALA B 1 165 ? 8.555 6.469 12.039 1 98.31 165 ALA B N 1
ATOM 3879 C CA . ALA B 1 165 ? 9.328 5.289 11.656 1 98.31 165 ALA B CA 1
ATOM 3880 C C . ALA B 1 165 ? 8.961 4.09 12.523 1 98.31 165 ALA B C 1
ATOM 3882 O O . ALA B 1 165 ? 8.773 2.98 12.016 1 98.31 165 ALA B O 1
ATOM 3883 N N . GLN B 1 166 ? 8.883 4.328 13.805 1 98.31 166 GLN B N 1
ATOM 3884 C CA . GLN B 1 166 ? 8.555 3.246 14.727 1 98.31 166 GLN B CA 1
ATOM 3885 C C . GLN B 1 166 ? 7.125 2.754 14.516 1 98.31 166 GLN B C 1
ATOM 3887 O O . GLN B 1 166 ? 6.859 1.554 14.586 1 98.31 166 GLN B O 1
ATOM 3892 N N . ALA B 1 167 ? 6.191 3.688 14.273 1 98.5 167 ALA B N 1
ATOM 3893 C CA . ALA B 1 167 ? 4.828 3.289 13.945 1 98.5 167 ALA B CA 1
ATOM 3894 C C . ALA B 1 167 ? 4.789 2.469 12.656 1 98.5 167 ALA B C 1
ATOM 3896 O O . ALA B 1 167 ? 4.012 1.516 12.547 1 98.5 167 ALA B O 1
ATOM 3897 N N . SER B 1 168 ? 5.59 2.842 11.672 1 98.81 168 SER B N 1
ATOM 3898 C CA . SER B 1 168 ? 5.695 2.08 10.438 1 98.81 168 SER B CA 1
ATOM 3899 C C . SER B 1 168 ? 6.23 0.676 10.688 1 98.81 168 SER B C 1
ATOM 3901 O O . SER B 1 168 ? 5.73 -0.298 10.125 1 98.81 168 SER B O 1
ATOM 3903 N N . LEU B 1 169 ? 7.254 0.614 11.555 1 98.81 169 LEU B N 1
ATOM 3904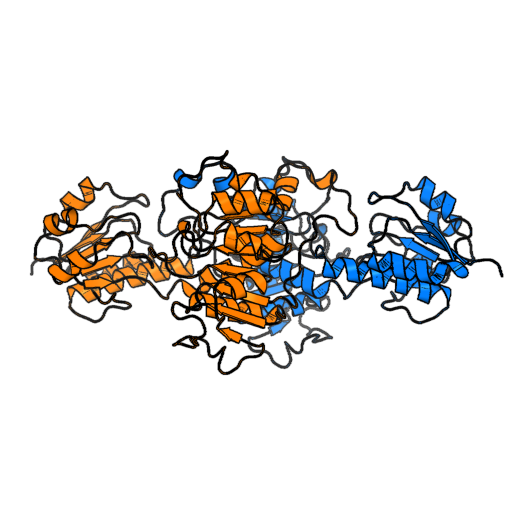 C CA . LEU B 1 169 ? 7.836 -0.68 11.898 1 98.81 169 LEU B CA 1
ATOM 3905 C C . LEU B 1 169 ? 6.797 -1.583 12.555 1 98.81 169 LEU B C 1
ATOM 3907 O O . LEU B 1 169 ? 6.719 -2.775 12.242 1 98.81 169 LEU B O 1
ATOM 3911 N N . GLN B 1 170 ? 5.992 -1.021 13.461 1 98.5 170 GLN B N 1
ATOM 3912 C CA . GLN B 1 170 ? 4.922 -1.789 14.086 1 98.5 170 GLN B CA 1
ATOM 3913 C C . GLN B 1 170 ? 4.047 -2.469 13.031 1 98.5 170 GLN B C 1
ATOM 3915 O O . GLN B 1 170 ? 3.664 -3.629 13.195 1 98.5 170 GLN B O 1
ATOM 3920 N N . ARG B 1 171 ? 3.746 -1.813 12 1 98.69 171 ARG B N 1
ATOM 3921 C CA . ARG B 1 171 ? 2.887 -2.307 10.93 1 98.69 171 ARG B CA 1
ATOM 3922 C C . ARG B 1 171 ? 3.625 -3.314 10.055 1 98.69 171 ARG B C 1
ATOM 3924 O O . ARG B 1 171 ? 3.004 -4.199 9.461 1 98.69 171 ARG B O 1
ATOM 3931 N N . LEU B 1 172 ? 4.949 -3.211 9.977 1 98.81 172 LEU B N 1
ATOM 3932 C CA . LEU B 1 172 ? 5.738 -4.027 9.062 1 98.81 172 LEU B CA 1
ATOM 3933 C C . LEU B 1 172 ? 6.086 -5.371 9.695 1 98.81 172 LEU B C 1
ATOM 3935 O O . LEU B 1 172 ? 6.426 -6.324 8.992 1 98.81 172 LEU B O 1
ATOM 3939 N N . LEU B 1 173 ? 6.031 -5.484 11.008 1 98.44 173 LEU B N 1
ATOM 3940 C CA . LEU B 1 173 ? 6.492 -6.672 11.719 1 98.44 173 LEU B CA 1
ATOM 3941 C C . LEU B 1 173 ? 5.734 -7.91 11.258 1 98.44 173 LEU B C 1
ATOM 3943 O O . LEU B 1 173 ? 6.34 -8.945 10.977 1 98.44 173 LEU B O 1
ATOM 3947 N N . PRO B 1 174 ? 4.391 -7.848 10.992 1 98.12 174 PRO B N 1
ATOM 3948 C CA . PRO B 1 174 ? 3.67 -9.062 10.594 1 98.12 174 PRO B CA 1
ATOM 3949 C C . PRO B 1 174 ? 3.957 -9.469 9.148 1 98.12 174 PRO B C 1
ATOM 3951 O O . PRO B 1 174 ? 3.457 -10.5 8.688 1 98.12 174 PRO B O 1
ATOM 3954 N N . PHE B 1 175 ? 4.727 -8.719 8.438 1 98.62 175 PHE B N 1
ATOM 3955 C CA . PHE B 1 175 ? 5.109 -9.078 7.078 1 98.62 175 PHE B CA 1
ATOM 3956 C C . PHE B 1 175 ? 6.316 -10.016 7.09 1 98.62 175 PHE B C 1
ATOM 3958 O O . PHE B 1 175 ? 6.859 -10.344 6.035 1 98.62 175 PHE B O 1
ATOM 3965 N N . SER B 1 176 ? 6.805 -10.398 8.258 1 98.06 176 SER B N 1
ATOM 3966 C CA . SER B 1 176 ? 7.887 -11.352 8.469 1 98.06 176 SER B CA 1
ATOM 3967 C C . SER B 1 176 ? 9.219 -10.797 7.98 1 98.06 176 SER B C 1
ATOM 3969 O O . SER B 1 176 ? 9.953 -11.484 7.266 1 98.06 176 SER B O 1
ATOM 3971 N N . ILE B 1 177 ? 9.5 -9.578 8.289 1 98.62 177 ILE B N 1
ATOM 3972 C CA . ILE B 1 177 ? 10.797 -8.992 7.992 1 98.62 177 ILE B CA 1
ATOM 3973 C C . ILE B 1 177 ? 11.875 -9.656 8.852 1 98.62 177 ILE B C 1
ATOM 3975 O O . ILE B 1 177 ? 11.562 -10.297 9.859 1 98.62 177 ILE B O 1
ATOM 3979 N N . LYS B 1 178 ? 13.109 -9.516 8.445 1 98.5 178 LYS B N 1
ATOM 3980 C CA . LYS B 1 178 ? 14.203 -10.242 9.086 1 98.5 178 LYS B CA 1
ATOM 3981 C C . LYS B 1 178 ? 14.859 -9.398 10.18 1 98.5 178 LYS B C 1
ATOM 3983 O O . LYS B 1 178 ? 15.188 -9.914 11.25 1 98.5 178 LYS B O 1
ATOM 3988 N N . LYS B 1 179 ? 15.117 -8.188 9.836 1 98.38 179 LYS B N 1
ATOM 3989 C CA . LYS B 1 179 ? 15.914 -7.328 10.711 1 98.38 179 LYS B CA 1
ATOM 3990 C C . LYS B 1 179 ? 15.656 -5.855 10.414 1 98.38 179 LYS B C 1
ATOM 3992 O O . LYS B 1 179 ? 15.18 -5.512 9.328 1 98.38 179 LYS B O 1
ATOM 3997 N N . VAL B 1 180 ? 15.883 -5.02 11.445 1 98.81 180 VAL B N 1
ATOM 3998 C CA . VAL B 1 180 ? 15.789 -3.57 11.297 1 98.81 180 VAL B CA 1
ATOM 3999 C C . VAL B 1 180 ? 17.125 -2.92 11.664 1 98.81 180 VAL B C 1
ATOM 4001 O O . VAL B 1 180 ? 17.75 -3.301 12.648 1 98.81 180 VAL B O 1
ATOM 4004 N N . ILE B 1 181 ? 17.594 -2.051 10.867 1 98.75 181 ILE B N 1
ATOM 4005 C CA . ILE B 1 181 ? 18.703 -1.17 11.195 1 98.75 181 ILE B CA 1
ATOM 4006 C C . ILE B 1 181 ? 18.281 0.287 11.016 1 98.75 181 ILE B C 1
ATOM 4008 O O . ILE B 1 181 ? 17.469 0.601 10.148 1 98.75 181 ILE B O 1
ATOM 4012 N N . TYR B 1 182 ? 18.734 1.126 11.875 1 98.69 182 TYR B N 1
ATOM 4013 C CA . TYR B 1 182 ? 18.312 2.52 11.781 1 98.69 182 TYR B CA 1
ATOM 4014 C C . TYR B 1 182 ? 19.469 3.461 12.094 1 98.69 182 TYR B C 1
ATOM 4016 O O . TYR B 1 182 ? 20.438 3.074 12.766 1 98.69 182 TYR B O 1
ATOM 4024 N N . LEU B 1 183 ? 19.375 4.613 11.531 1 97.69 183 LEU B N 1
ATOM 4025 C CA . LEU B 1 183 ? 20.344 5.68 11.766 1 97.69 183 LEU B CA 1
ATOM 4026 C C . LEU B 1 183 ? 19.656 6.906 12.367 1 97.69 183 LEU B C 1
ATOM 4028 O O . LEU B 1 183 ? 18.594 7.316 11.906 1 97.69 183 LEU B O 1
ATOM 4032 N N . THR B 1 184 ? 20.203 7.426 13.422 1 95.19 184 THR B N 1
ATOM 4033 C CA . THR B 1 184 ? 19.781 8.695 14 1 95.19 184 THR B CA 1
ATOM 4034 C C . THR B 1 184 ? 20.844 9.766 13.789 1 95.19 184 THR B C 1
ATOM 4036 O O . THR B 1 184 ? 21.797 9.555 13.047 1 95.19 184 THR B O 1
ATOM 4039 N N . SER B 1 185 ? 20.656 10.969 14.359 1 92.5 185 SER B N 1
ATOM 4040 C CA . SER B 1 185 ? 21.641 12.031 14.242 1 92.5 185 SER B CA 1
ATOM 4041 C C . SER B 1 185 ? 22.938 11.656 14.953 1 92.5 185 SER B C 1
ATOM 4043 O O . SER B 1 185 ? 23.969 12.312 14.773 1 92.5 185 SER B O 1
ATOM 4045 N N . LYS B 1 186 ? 22.922 10.586 15.781 1 93.75 186 LYS B N 1
ATOM 4046 C CA . LYS B 1 186 ? 24.094 10.023 16.438 1 93.75 186 LYS B CA 1
ATOM 4047 C C . LYS B 1 186 ? 24.328 8.578 16.016 1 93.75 186 LYS B C 1
ATOM 4049 O O . LYS B 1 186 ? 23.906 7.648 16.703 1 93.75 186 LYS B O 1
ATOM 4054 N N . PRO B 1 187 ? 25.062 8.367 14.961 1 94.31 187 PRO B N 1
ATOM 4055 C CA . PRO B 1 187 ? 25.281 7.016 14.438 1 94.31 187 PRO B CA 1
ATOM 4056 C C . PRO B 1 187 ? 25.734 6.031 15.516 1 94.31 187 PRO B C 1
ATOM 4058 O O . PRO B 1 187 ? 26.547 6.383 16.375 1 94.31 187 PRO B O 1
ATOM 4061 N N . GLY B 1 188 ? 25.156 4.887 15.445 1 95.69 188 GLY B N 1
ATOM 4062 C CA . GLY B 1 188 ? 25.562 3.809 16.328 1 95.69 188 GLY B CA 1
ATOM 4063 C C . GLY B 1 188 ? 24.875 3.852 17.688 1 95.69 188 GLY B C 1
ATOM 4064 O O . GLY B 1 188 ? 24.938 2.889 18.453 1 95.69 188 GLY B O 1
ATOM 4065 N N . LYS B 1 189 ? 24.203 4.914 17.984 1 95.5 189 LYS B N 1
ATOM 4066 C CA . LYS B 1 189 ? 23.531 5.055 19.281 1 95.5 189 LYS B CA 1
ATOM 4067 C C . LYS B 1 189 ? 22.062 4.715 19.188 1 95.5 189 LYS B C 1
ATOM 4069 O O . LYS B 1 189 ? 21.406 5.02 18.188 1 95.5 189 LYS B O 1
ATOM 4074 N N . PRO B 1 190 ? 21.547 4.117 20.203 1 94.44 190 PRO B N 1
ATOM 4075 C CA . PRO B 1 190 ? 20.109 3.812 20.203 1 94.44 190 PRO B CA 1
ATOM 4076 C C . PRO B 1 190 ? 19.234 5.062 20.266 1 94.44 190 PRO B C 1
ATOM 4078 O O . PRO B 1 190 ? 19.703 6.121 20.703 1 94.44 190 PRO B O 1
ATOM 4081 N N . VAL B 1 191 ? 18.062 4.957 19.781 1 94.75 191 VAL B N 1
ATOM 4082 C CA . VAL B 1 191 ? 17.109 6.055 19.875 1 94.75 191 VAL B CA 1
ATOM 4083 C C . VAL B 1 191 ? 16.828 6.371 21.344 1 94.75 191 VAL B C 1
ATOM 4085 O O . VAL B 1 191 ? 16.906 5.484 22.188 1 94.75 191 VAL B O 1
ATOM 4088 N N . LYS B 1 192 ? 16.469 7.578 21.562 1 91.88 192 LYS B N 1
ATOM 4089 C CA . LYS B 1 192 ? 16.172 8.016 22.922 1 91.88 192 LYS B CA 1
ATOM 4090 C C . LYS B 1 192 ? 14.812 7.5 23.375 1 91.88 192 LYS B C 1
ATOM 4092 O O . LYS B 1 192 ? 14.648 7.109 24.547 1 91.88 192 LYS B O 1
ATOM 4097 N N . GLU B 1 193 ? 13.891 7.512 22.453 1 94.19 193 GLU B N 1
ATOM 4098 C CA . GLU B 1 193 ? 12.523 7.16 22.797 1 94.19 193 GLU B CA 1
ATOM 4099 C C . GLU B 1 193 ? 12.062 5.914 22.047 1 94.19 193 GLU B C 1
ATOM 4101 O O . GLU B 1 193 ? 12.172 5.848 20.828 1 94.19 193 GLU B O 1
ATOM 4106 N N . ASP B 1 194 ? 11.547 4.926 22.734 1 95.88 194 ASP B N 1
ATOM 4107 C CA . ASP B 1 194 ? 10.859 3.746 22.219 1 95.88 194 ASP B CA 1
ATOM 4108 C C . ASP B 1 194 ? 9.344 3.918 22.297 1 95.88 194 ASP B C 1
ATOM 4110 O O . ASP B 1 194 ? 8.688 3.328 23.156 1 95.88 194 ASP B O 1
ATOM 4114 N N . HIS B 1 195 ? 8.766 4.617 21.375 1 93.94 195 HIS B N 1
ATOM 4115 C CA . HIS B 1 195 ? 7.41 5.16 21.422 1 93.94 195 HIS B CA 1
ATOM 4116 C C . HIS B 1 195 ? 6.371 4.043 21.516 1 93.94 195 HIS B C 1
ATOM 4118 O O . HIS B 1 195 ? 5.285 4.246 22.062 1 93.94 195 HIS B O 1
ATOM 4124 N N . PHE B 1 196 ? 6.66 2.857 21.016 1 95.31 196 PHE B N 1
ATOM 4125 C CA . PHE B 1 196 ? 5.664 1.796 20.922 1 95.31 196 PHE B CA 1
ATOM 4126 C C . PHE B 1 196 ? 6.184 0.513 21.562 1 95.31 196 PHE B C 1
ATOM 4128 O O . PHE B 1 196 ? 5.688 -0.577 21.266 1 95.31 196 PHE B O 1
ATOM 4135 N N . ASP B 1 197 ? 7.309 0.576 22.312 1 96.06 197 ASP B N 1
ATOM 4136 C CA . ASP B 1 197 ? 7.918 -0.546 23.031 1 96.06 197 ASP B CA 1
ATOM 4137 C C . ASP B 1 197 ? 8.383 -1.625 22.047 1 96.06 197 ASP B C 1
ATOM 4139 O O . ASP B 1 197 ? 8.219 -2.818 22.312 1 96.06 197 ASP B O 1
ATOM 4143 N N . LEU B 1 198 ? 8.852 -1.203 20.938 1 96.25 198 LEU B N 1
ATOM 4144 C CA . LEU B 1 198 ? 9.266 -2.135 19.891 1 96.25 198 LEU B CA 1
ATOM 4145 C C . LEU B 1 198 ? 10.664 -2.684 20.172 1 96.25 198 LEU B C 1
ATOM 4147 O O . LEU B 1 198 ? 10.953 -3.84 19.859 1 96.25 198 LEU B O 1
ATOM 4151 N N . ILE B 1 199 ? 11.461 -1.791 20.688 1 93.44 199 ILE B N 1
ATOM 4152 C CA . ILE B 1 199 ? 12.844 -2.178 20.953 1 93.44 199 ILE B CA 1
ATOM 4153 C C . ILE B 1 199 ? 12.898 -3.064 22.203 1 93.44 199 ILE B C 1
ATOM 4155 O O . ILE B 1 199 ? 13.523 -4.125 22.188 1 93.44 199 ILE B O 1
ATOM 4159 N N . ARG B 1 200 ? 12.148 -2.654 23.203 1 92.62 200 ARG B N 1
ATOM 4160 C CA . ARG B 1 200 ? 12.109 -3.408 24.453 1 92.62 200 ARG B CA 1
ATOM 4161 C C . ARG B 1 200 ? 11.531 -4.801 24.234 1 92.62 200 ARG B C 1
ATOM 4163 O O . ARG B 1 200 ? 11.984 -5.773 24.844 1 92.62 200 ARG B O 1
ATOM 4170 N N . ASN B 1 201 ? 10.508 -4.969 23.344 1 92.88 201 ASN B N 1
ATOM 4171 C CA . ASN B 1 201 ? 9.828 -6.23 23.062 1 92.88 201 ASN B CA 1
ATOM 4172 C C . ASN B 1 201 ? 10.102 -6.719 21.641 1 92.88 201 ASN B C 1
ATOM 4174 O O . ASN B 1 201 ? 9.203 -7.258 20.984 1 92.88 201 ASN B O 1
ATOM 4178 N N . ALA B 1 202 ? 11.273 -6.562 21.297 1 91.25 202 ALA B N 1
ATOM 4179 C CA . ALA B 1 202 ? 11.648 -6.801 19.906 1 91.25 202 ALA B CA 1
ATOM 4180 C C . ALA B 1 202 ? 11.375 -8.25 19.5 1 91.25 202 ALA B C 1
ATOM 4182 O O . ALA B 1 202 ? 11.758 -9.18 20.219 1 91.25 202 ALA B O 1
ATOM 4183 N N . THR B 1 203 ? 10.664 -8.453 18.375 1 94.31 203 THR B N 1
ATOM 4184 C CA . THR B 1 203 ? 10.391 -9.773 17.828 1 94.31 203 THR B CA 1
ATOM 4185 C C . THR B 1 203 ? 11.359 -10.102 16.703 1 94.31 203 THR B C 1
ATOM 4187 O O . THR B 1 203 ? 11.391 -11.234 16.203 1 94.31 203 THR B O 1
ATOM 4190 N N . VAL B 1 204 ? 12.109 -9.078 16.203 1 97.94 204 VAL B N 1
ATOM 4191 C CA . VAL B 1 204 ? 13.234 -9.172 15.266 1 97.94 204 VAL B CA 1
ATOM 4192 C C . VAL B 1 204 ? 14.375 -8.281 15.734 1 97.94 204 VAL B C 1
ATOM 4194 O O . VAL B 1 204 ? 14.164 -7.359 16.531 1 97.94 204 VAL B O 1
ATOM 4197 N N . PRO B 1 205 ? 15.625 -8.555 15.25 1 98.31 205 PRO B N 1
ATOM 4198 C CA . PRO B 1 205 ? 16.719 -7.656 15.633 1 98.31 205 PRO B CA 1
ATOM 4199 C C . PRO B 1 205 ? 16.484 -6.219 15.172 1 98.31 205 PRO B C 1
ATOM 4201 O O . PRO B 1 205 ? 16.156 -5.988 14.008 1 98.31 205 PRO B O 1
ATOM 4204 N N . ILE B 1 206 ? 16.547 -5.27 16.047 1 98.44 206 ILE B N 1
ATOM 4205 C CA . ILE B 1 206 ? 16.484 -3.834 15.797 1 98.44 206 ILE B CA 1
ATOM 4206 C C . ILE B 1 206 ? 17.75 -3.152 16.312 1 98.44 206 ILE B C 1
ATOM 4208 O O . ILE B 1 206 ? 17.969 -3.08 17.516 1 98.44 206 ILE B O 1
ATOM 4212 N N . GLU B 1 207 ? 18.578 -2.631 15.406 1 97.69 207 GLU B N 1
ATOM 4213 C CA . GLU B 1 207 ? 19.906 -2.182 15.828 1 97.69 207 GLU B CA 1
ATOM 4214 C C . GLU B 1 207 ? 20.266 -0.841 15.188 1 97.69 207 GLU B C 1
ATOM 4216 O O . GLU B 1 207 ? 19.938 -0.595 14.023 1 97.69 207 GLU B O 1
ATOM 4221 N N . PRO B 1 208 ? 20.906 0.032 15.945 1 98.19 208 PRO B N 1
ATOM 4222 C CA . PRO B 1 208 ? 21.438 1.241 15.305 1 98.19 208 PRO B CA 1
ATOM 4223 C C . PRO B 1 208 ? 22.578 0.948 14.336 1 98.19 208 PRO B C 1
ATOM 4225 O O . PRO B 1 208 ? 23.438 0.103 14.617 1 98.19 208 PRO B O 1
ATOM 4228 N N . ALA B 1 209 ? 22.531 1.581 13.195 1 98.19 209 ALA B N 1
ATOM 4229 C CA . ALA B 1 209 ? 23.641 1.479 12.242 1 98.19 209 ALA B CA 1
ATOM 4230 C C . ALA B 1 209 ? 24.797 2.379 12.648 1 98.19 209 ALA B C 1
ATOM 4232 O O . ALA B 1 209 ? 24.594 3.482 13.156 1 98.19 209 ALA B O 1
ATOM 4233 N N . GLY B 1 210 ? 25.969 1.918 12.297 1 97.62 210 GLY B N 1
ATOM 4234 C CA . GLY B 1 210 ? 27.156 2.693 12.633 1 97.62 210 GLY B CA 1
ATOM 4235 C C . GLY B 1 210 ? 27.438 3.799 11.633 1 97.62 210 GLY B C 1
ATOM 4236 O O . GLY B 1 210 ? 28.203 4.727 11.93 1 97.62 210 GLY B O 1
ATOM 4237 N N . SER B 1 211 ? 26.891 3.682 10.477 1 97.81 211 SER B N 1
ATOM 4238 C CA . SER B 1 211 ? 27.109 4.66 9.422 1 97.81 211 SER B CA 1
ATOM 4239 C C . SER B 1 211 ? 26 4.621 8.375 1 97.81 211 SER B C 1
ATOM 4241 O O . SER B 1 211 ? 25.234 3.656 8.32 1 97.81 211 SER B O 1
ATOM 4243 N N . ILE B 1 212 ? 26.031 5.656 7.629 1 97.81 212 ILE B N 1
ATOM 4244 C CA . ILE B 1 212 ? 25.062 5.727 6.539 1 97.81 212 ILE B CA 1
ATOM 4245 C C . ILE B 1 212 ? 25.375 4.66 5.496 1 97.81 212 ILE B C 1
ATOM 4247 O O . ILE B 1 212 ? 24.469 4.094 4.875 1 97.81 212 ILE B O 1
ATOM 4251 N N . ASP B 1 213 ? 26.609 4.316 5.316 1 98.31 213 ASP B N 1
ATOM 4252 C CA . ASP B 1 213 ? 27.047 3.277 4.383 1 98.31 213 ASP B CA 1
ATOM 4253 C C . ASP B 1 213 ? 26.5 1.909 4.801 1 98.31 213 ASP B C 1
ATOM 4255 O O . ASP B 1 213 ? 26.062 1.128 3.957 1 98.31 213 ASP B O 1
ATOM 4259 N N . GLN B 1 214 ? 26.641 1.671 6.047 1 98.56 214 GLN B N 1
ATOM 4260 C CA . GLN B 1 214 ? 26.125 0.403 6.551 1 98.56 214 GLN B CA 1
ATOM 4261 C C . GLN B 1 214 ? 24.625 0.266 6.266 1 98.56 214 GLN B C 1
ATOM 4263 O O . GLN B 1 214 ? 24.156 -0.8 5.855 1 98.56 214 GLN B O 1
ATOM 4268 N N . LEU B 1 215 ? 23.922 1.314 6.504 1 98.69 215 LEU B N 1
ATOM 4269 C CA . LEU B 1 215 ? 22.484 1.305 6.254 1 98.69 215 LEU B CA 1
ATOM 4270 C C . LEU B 1 215 ? 22.188 1.025 4.781 1 98.69 215 LEU B C 1
ATOM 4272 O O . LEU B 1 215 ? 21.344 0.187 4.461 1 98.69 215 LEU B O 1
ATOM 4276 N N . ALA B 1 216 ? 22.875 1.712 3.877 1 98.81 216 ALA B N 1
ATOM 4277 C CA . ALA B 1 216 ? 22.688 1.531 2.441 1 98.81 216 ALA B CA 1
ATOM 4278 C C . ALA B 1 216 ? 22.984 0.095 2.023 1 98.81 216 ALA B C 1
ATOM 4280 O O . ALA B 1 216 ? 22.188 -0.533 1.32 1 98.81 216 ALA B O 1
ATOM 4281 N N . LYS B 1 217 ? 24.062 -0.492 2.5 1 98.75 217 LYS B N 1
ATOM 4282 C CA . LYS B 1 217 ? 24.578 -1.785 2.064 1 98.75 217 LYS B CA 1
ATOM 4283 C C . LYS B 1 217 ? 23.688 -2.926 2.555 1 98.75 217 LYS B C 1
ATOM 4285 O O . LYS B 1 217 ? 23.516 -3.93 1.859 1 98.7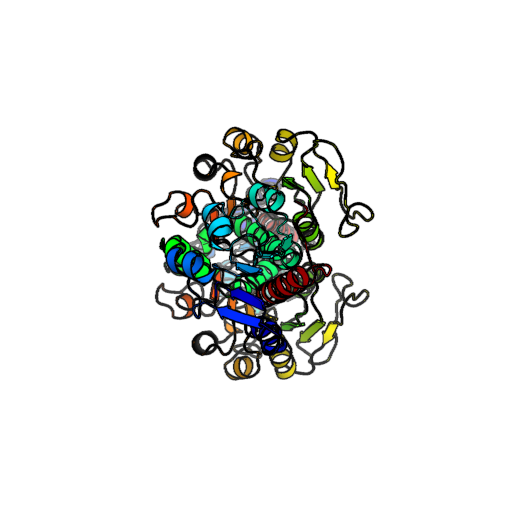5 217 LYS B O 1
ATOM 4290 N N . GLU B 1 218 ? 23.156 -2.758 3.686 1 98.69 218 GLU B N 1
ATOM 4291 C CA . GLU B 1 218 ? 22.516 -3.906 4.328 1 98.69 218 GLU B CA 1
ATOM 4292 C C . GLU B 1 218 ? 21.016 -3.922 4.078 1 98.69 218 GLU B C 1
ATOM 4294 O O . GLU B 1 218 ? 20.359 -4.957 4.223 1 98.69 218 GLU B O 1
ATOM 4299 N N . SER B 1 219 ? 20.438 -2.816 3.723 1 98.88 219 SER B N 1
ATOM 4300 C CA . SER B 1 219 ? 18.984 -2.689 3.668 1 98.88 219 SER B CA 1
ATOM 4301 C C . SER B 1 219 ? 18.422 -3.227 2.354 1 98.88 219 SER B C 1
ATOM 4303 O O . SER B 1 219 ? 19.031 -3.027 1.294 1 98.88 219 SER B O 1
ATOM 4305 N N . ASP B 1 220 ? 17.312 -3.943 2.412 1 98.94 220 ASP B N 1
ATOM 4306 C CA . ASP B 1 220 ? 16.5 -4.293 1.248 1 98.94 220 ASP B CA 1
ATOM 4307 C C . ASP B 1 220 ? 15.445 -3.225 0.971 1 98.94 220 ASP B C 1
ATOM 4309 O O . ASP B 1 220 ? 14.953 -3.105 -0.154 1 98.94 220 ASP B O 1
ATOM 4313 N N . VAL B 1 221 ? 15.055 -2.518 2.02 1 98.94 221 VAL B N 1
ATOM 4314 C CA . VAL B 1 221 ? 14.164 -1.361 1.984 1 98.94 221 VAL B CA 1
ATOM 4315 C C . VAL B 1 221 ? 14.773 -0.218 2.795 1 98.94 221 VAL B C 1
ATOM 4317 O O . VAL B 1 221 ? 15.188 -0.413 3.938 1 98.94 221 VAL B O 1
ATOM 4320 N N . VAL B 1 222 ? 14.844 0.919 2.219 1 98.94 222 VAL B N 1
ATOM 4321 C CA . VAL B 1 222 ? 15.281 2.107 2.945 1 98.94 222 VAL B CA 1
ATOM 4322 C C . VAL B 1 222 ? 14.125 3.096 3.062 1 98.94 222 VAL B C 1
ATOM 4324 O O . VAL B 1 222 ? 13.516 3.475 2.059 1 98.94 222 VAL B O 1
ATOM 4327 N N . VAL B 1 223 ? 13.812 3.496 4.254 1 98.94 223 VAL B N 1
ATOM 4328 C CA . VAL B 1 223 ? 12.781 4.496 4.508 1 98.94 223 VAL B CA 1
ATOM 4329 C C . VAL B 1 223 ? 13.43 5.789 5.004 1 98.94 223 VAL B C 1
ATOM 4331 O O . VAL B 1 223 ? 14.078 5.805 6.055 1 98.94 223 VAL B O 1
ATOM 4334 N N . VAL B 1 224 ? 13.266 6.824 4.238 1 98.88 224 VAL B N 1
ATOM 4335 C CA . VAL B 1 224 ? 13.773 8.141 4.602 1 98.88 224 VAL B CA 1
ATOM 4336 C C . VAL B 1 224 ? 12.727 8.883 5.438 1 98.88 224 VAL B C 1
ATOM 4338 O O . VAL B 1 224 ? 11.656 9.227 4.938 1 98.88 224 VAL B O 1
ATOM 4341 N N . GLY B 1 225 ? 13.062 9.141 6.699 1 97.56 225 GLY B N 1
ATOM 4342 C CA . GLY B 1 225 ? 12.148 9.789 7.625 1 97.56 225 GLY B CA 1
ATOM 4343 C C . GLY B 1 225 ? 12.82 10.82 8.516 1 97.56 225 GLY B C 1
ATOM 4344 O O . GLY B 1 225 ? 12.266 11.227 9.531 1 97.56 225 GLY B O 1
ATOM 4345 N N . CYS B 1 226 ? 14.039 11.219 8.172 1 96.25 226 CYS B N 1
ATOM 4346 C CA . CYS B 1 226 ? 14.773 12.172 8.992 1 96.25 226 CYS B CA 1
ATOM 4347 C C . CYS B 1 226 ? 14.422 13.609 8.602 1 96.25 226 CYS B C 1
ATOM 4349 O O . CYS B 1 226 ? 13.859 13.844 7.531 1 96.25 226 CYS B O 1
ATOM 4351 N N . ALA B 1 227 ? 14.805 14.531 9.438 1 92.56 227 ALA B N 1
ATOM 4352 C CA . ALA B 1 227 ? 14.562 15.945 9.18 1 92.56 227 ALA B CA 1
ATOM 4353 C C . ALA B 1 227 ? 15.469 16.469 8.07 1 92.56 227 ALA B C 1
ATOM 4355 O O . ALA B 1 227 ? 16.594 15.984 7.906 1 92.56 227 ALA B O 1
ATOM 4356 N N . LEU B 1 228 ? 15.008 17.375 7.32 1 94.19 228 LEU B N 1
ATOM 4357 C CA . LEU B 1 228 ? 15.852 18.094 6.363 1 94.19 228 LEU B CA 1
ATOM 4358 C C . LEU B 1 228 ? 16.688 19.172 7.055 1 94.19 228 LEU B C 1
ATOM 4360 O O . LEU B 1 228 ? 16.125 20.062 7.699 1 94.19 228 LEU B O 1
ATOM 4364 N N . THR B 1 229 ? 17.875 19.094 7.09 1 93 229 THR B N 1
ATOM 4365 C CA . THR B 1 229 ? 18.891 20.031 7.559 1 93 229 THR B CA 1
ATOM 4366 C C . THR B 1 229 ? 19.984 20.219 6.52 1 93 229 THR B C 1
ATOM 4368 O O . THR B 1 229 ? 20.031 19.5 5.52 1 93 229 THR B O 1
ATOM 4371 N N . PRO B 1 230 ? 20.812 21.172 6.715 1 94.25 230 PRO B N 1
ATOM 4372 C CA . PRO B 1 230 ? 21.938 21.266 5.789 1 94.25 230 PRO B CA 1
ATOM 4373 C C . PRO B 1 230 ? 22.75 19.969 5.711 1 94.25 230 PRO B C 1
ATOM 4375 O O . PRO B 1 230 ? 23.25 19.609 4.641 1 94.25 230 PRO B O 1
ATOM 4378 N N . ASP B 1 231 ? 22.766 19.234 6.77 1 94.75 231 ASP B N 1
ATOM 4379 C CA . ASP B 1 231 ? 23.562 18 6.844 1 94.75 231 ASP B CA 1
ATOM 4380 C C . ASP B 1 231 ? 22.844 16.844 6.168 1 94.75 231 ASP B C 1
ATOM 4382 O O . ASP B 1 231 ? 23.469 15.867 5.754 1 94.75 231 ASP B O 1
ATOM 4386 N N . THR B 1 232 ? 21.531 16.906 6.027 1 96.88 232 THR B N 1
ATOM 4387 C CA . THR B 1 232 ? 20.781 15.773 5.488 1 96.88 232 THR B CA 1
ATOM 4388 C C . THR B 1 232 ? 20.328 16.047 4.059 1 96.88 232 THR B C 1
ATOM 4390 O O . THR B 1 232 ? 19.781 15.172 3.396 1 96.88 232 THR B O 1
ATOM 4393 N N . LYS B 1 233 ? 20.547 17.297 3.625 1 97.94 233 LYS B N 1
ATOM 4394 C CA . LYS B 1 233 ? 20.266 17.594 2.223 1 97.94 233 LYS B CA 1
ATOM 4395 C C . LYS B 1 233 ? 21.125 16.734 1.302 1 97.94 233 LYS B C 1
ATOM 4397 O O . LYS B 1 233 ? 22.359 16.719 1.423 1 97.94 233 LYS B O 1
ATOM 4402 N N . HIS B 1 234 ? 20.547 15.969 0.4 1 98.56 234 HIS B N 1
ATOM 4403 C CA . HIS B 1 234 ? 21.188 15.094 -0.569 1 98.56 234 HIS B CA 1
ATOM 4404 C C . HIS B 1 234 ? 22.031 14.031 0.126 1 98.56 234 HIS B C 1
ATOM 4406 O O . HIS B 1 234 ? 23.094 13.633 -0.385 1 98.56 234 HIS B O 1
ATOM 4412 N N . LEU B 1 235 ? 21.562 13.766 1.362 1 98.12 235 LEU B N 1
ATOM 4413 C CA . LEU B 1 235 ? 22.188 12.648 2.061 1 98.12 235 LEU B CA 1
ATOM 4414 C C . LEU B 1 235 ? 22.109 11.375 1.227 1 98.12 235 LEU B C 1
ATOM 4416 O O . LEU B 1 235 ? 23.031 10.57 1.224 1 98.12 235 LEU B O 1
ATOM 4420 N N . VAL B 1 236 ? 21 11.117 0.585 1 98.75 236 VAL B N 1
ATOM 4421 C CA . VAL B 1 236 ? 20.812 10.023 -0.359 1 98.75 236 VAL B CA 1
ATOM 4422 C C . VAL B 1 236 ? 21.188 10.484 -1.768 1 98.75 236 VAL B C 1
ATOM 4424 O O . VAL B 1 236 ? 20.375 11.117 -2.449 1 98.75 236 VAL B O 1
ATOM 4427 N N . SER B 1 237 ? 22.297 10.195 -2.127 1 98.44 237 SER B N 1
ATOM 4428 C CA . SER B 1 237 ? 22.875 10.648 -3.389 1 98.44 237 SER B CA 1
ATOM 4429 C C . SER B 1 237 ? 23.453 9.484 -4.184 1 98.44 237 SER B C 1
ATOM 4431 O O . SER B 1 237 ? 23.156 8.32 -3.893 1 98.44 237 SER B O 1
ATOM 4433 N N . THR B 1 238 ? 24.219 9.781 -5.234 1 98.62 238 THR B N 1
ATOM 4434 C CA . THR B 1 238 ? 24.812 8.789 -6.121 1 98.62 238 THR B CA 1
ATOM 4435 C C . THR B 1 238 ? 25.609 7.762 -5.324 1 98.62 238 THR B C 1
ATOM 4437 O O . THR B 1 238 ? 25.5 6.555 -5.566 1 98.62 238 THR B O 1
ATOM 4440 N N . ASP B 1 239 ? 26.375 8.273 -4.371 1 98.5 239 ASP B N 1
ATOM 4441 C CA . ASP B 1 239 ? 27.203 7.387 -3.564 1 98.5 239 ASP B CA 1
ATOM 4442 C C . ASP B 1 239 ? 26.344 6.43 -2.738 1 98.5 239 ASP B C 1
ATOM 4444 O O . ASP B 1 239 ? 26.672 5.246 -2.619 1 98.5 239 ASP B O 1
ATOM 4448 N N . PHE B 1 240 ? 25.359 6.91 -2.178 1 98.81 240 PHE B N 1
ATOM 4449 C CA . PHE B 1 240 ? 24.438 6.09 -1.394 1 98.81 240 PHE B CA 1
ATOM 4450 C C . PHE B 1 240 ? 23.828 4.992 -2.254 1 98.81 240 PHE B C 1
ATOM 4452 O O . PHE B 1 240 ? 23.859 3.816 -1.885 1 98.81 240 PHE B O 1
ATOM 4459 N N . PHE B 1 241 ? 23.281 5.344 -3.434 1 98.88 241 PHE B N 1
ATOM 4460 C CA . PHE B 1 241 ? 22.625 4.406 -4.336 1 98.88 241 PHE B CA 1
ATOM 4461 C C . PHE B 1 241 ? 23.609 3.336 -4.812 1 98.88 241 PHE B C 1
ATOM 4463 O O . PHE B 1 241 ? 23.219 2.18 -4.996 1 98.88 241 PHE B O 1
ATOM 4470 N N . ALA B 1 242 ? 24.844 3.711 -4.977 1 98.62 242 ALA B N 1
ATOM 4471 C CA . ALA B 1 242 ? 25.859 2.775 -5.453 1 98.62 242 ALA B CA 1
ATOM 4472 C C . ALA B 1 242 ? 26.109 1.662 -4.438 1 98.62 242 ALA B C 1
ATOM 4474 O O . ALA B 1 242 ? 26.578 0.578 -4.793 1 98.62 242 ALA B O 1
ATOM 4475 N N . LYS B 1 243 ? 25.766 1.916 -3.219 1 98.75 243 LYS B N 1
ATOM 4476 C CA . LYS B 1 243 ? 26.031 0.965 -2.143 1 98.75 243 LYS B CA 1
ATOM 4477 C C . LYS B 1 243 ? 24.797 0.109 -1.852 1 98.75 243 LYS B C 1
ATOM 4479 O O . LYS B 1 243 ? 24.906 -0.921 -1.183 1 98.75 243 LYS B O 1
ATOM 4484 N N . MET B 1 244 ? 23.625 0.479 -2.338 1 98.88 244 MET B N 1
ATOM 4485 C CA . MET B 1 244 ? 22.391 -0.267 -2.084 1 98.88 244 MET B CA 1
ATOM 4486 C C . MET B 1 244 ? 22.375 -1.573 -2.871 1 98.88 244 MET B C 1
ATOM 4488 O O . MET B 1 244 ? 23.094 -1.714 -3.863 1 98.88 244 MET B O 1
ATOM 4492 N N . LYS B 1 245 ? 21.609 -2.49 -2.43 1 98.69 245 LYS B N 1
ATOM 4493 C CA . LYS B 1 245 ? 21.391 -3.752 -3.133 1 98.69 245 LYS B CA 1
ATOM 4494 C C . LYS B 1 245 ? 20.609 -3.535 -4.422 1 98.69 245 LYS B C 1
ATOM 4496 O O . LYS B 1 245 ? 19.719 -2.684 -4.48 1 98.69 245 LYS B O 1
ATOM 4501 N N . LYS B 1 246 ? 20.812 -4.281 -5.395 1 98.44 246 LYS B N 1
ATOM 4502 C CA . LYS B 1 246 ? 20.203 -4.176 -6.715 1 98.44 246 LYS B CA 1
ATOM 4503 C C . LYS B 1 246 ? 18.672 -4.285 -6.617 1 98.44 246 LYS B C 1
ATOM 4505 O O . LYS B 1 246 ? 17.953 -3.607 -7.348 1 98.44 246 LYS B O 1
ATOM 4510 N N . LEU B 1 247 ? 18.156 -5.113 -5.703 1 98.62 247 LEU B N 1
ATOM 4511 C CA . LEU B 1 247 ? 16.734 -5.355 -5.602 1 98.62 247 LEU B CA 1
ATOM 4512 C C . LEU B 1 247 ? 16.109 -4.508 -4.496 1 98.62 247 LEU B C 1
ATOM 4514 O O . LEU B 1 247 ? 14.938 -4.688 -4.148 1 98.62 247 LEU B O 1
ATOM 4518 N N . ALA B 1 248 ? 16.875 -3.547 -3.922 1 98.88 248 ALA B N 1
ATOM 4519 C CA . ALA B 1 248 ? 16.375 -2.711 -2.834 1 98.88 248 ALA B CA 1
ATOM 4520 C C . ALA B 1 248 ? 15.438 -1.63 -3.361 1 98.88 248 ALA B C 1
ATOM 4522 O O . ALA B 1 248 ? 15.531 -1.234 -4.527 1 98.88 248 ALA B O 1
ATOM 4523 N N . VAL B 1 249 ? 14.547 -1.222 -2.506 1 98.94 249 VAL B N 1
ATOM 4524 C CA . VAL B 1 249 ? 13.695 -0.076 -2.812 1 98.94 249 VAL B CA 1
ATOM 4525 C C . VAL B 1 249 ? 13.93 1.031 -1.788 1 98.94 249 VAL B C 1
ATOM 4527 O O . VAL B 1 249 ? 14.398 0.769 -0.679 1 98.94 249 VAL B O 1
ATOM 4530 N N . ILE B 1 250 ? 13.633 2.27 -2.18 1 98.94 250 ILE B N 1
ATOM 4531 C CA . ILE B 1 250 ? 13.758 3.408 -1.278 1 98.94 250 ILE B CA 1
ATOM 4532 C C . ILE B 1 250 ? 12.43 4.168 -1.225 1 98.94 250 ILE B C 1
ATOM 4534 O O . ILE B 1 250 ? 11.742 4.293 -2.238 1 98.94 250 ILE B O 1
ATOM 4538 N N . VAL B 1 251 ? 12.062 4.574 -0.048 1 98.94 251 VAL B N 1
ATOM 4539 C CA . VAL B 1 251 ? 10.828 5.305 0.215 1 98.94 251 VAL B CA 1
ATOM 4540 C C . VAL B 1 251 ? 11.141 6.625 0.916 1 98.94 251 VAL B C 1
ATOM 4542 O O . VAL B 1 251 ? 11.945 6.656 1.855 1 98.94 251 VAL B O 1
ATOM 4545 N N . ASN B 1 252 ? 10.531 7.734 0.439 1 98.88 252 ASN B N 1
ATOM 4546 C CA . ASN B 1 252 ? 10.719 9.031 1.082 1 98.88 252 ASN B CA 1
ATOM 4547 C C . ASN B 1 252 ? 9.406 9.586 1.619 1 98.88 252 ASN B C 1
ATOM 4549 O O . ASN B 1 252 ? 8.508 9.93 0.845 1 98.88 252 ASN B O 1
ATOM 4553 N N . ILE B 1 253 ? 9.281 9.695 2.906 1 98.31 253 ILE B N 1
ATOM 4554 C CA . ILE B 1 253 ? 8.078 10.227 3.541 1 98.31 253 ILE B CA 1
ATOM 4555 C C . ILE B 1 253 ? 8.438 11.477 4.344 1 98.31 253 ILE B C 1
ATOM 4557 O O . ILE B 1 253 ? 7.648 11.922 5.184 1 98.31 253 ILE B O 1
ATOM 4561 N N . ALA B 1 254 ? 9.617 11.977 4.172 1 96.94 254 ALA B N 1
ATOM 4562 C CA . ALA B 1 254 ? 10.109 13.141 4.895 1 96.94 254 ALA B CA 1
ATOM 4563 C C . ALA B 1 254 ? 10.031 14.398 4.031 1 96.94 254 ALA B C 1
ATOM 4565 O O . ALA B 1 254 ? 8.93 14.867 3.717 1 96.94 254 ALA B O 1
ATOM 4566 N N . ARG B 1 255 ? 11.25 14.906 3.602 1 96.94 255 ARG B N 1
ATOM 4567 C CA . ARG B 1 255 ? 11.336 16.047 2.701 1 96.94 255 ARG B CA 1
ATOM 4568 C C . ARG B 1 255 ? 12.055 15.68 1.409 1 96.94 255 ARG B C 1
ATOM 4570 O O . ARG B 1 255 ? 12.992 14.883 1.424 1 96.94 255 ARG B O 1
ATOM 4577 N N . GLY B 1 256 ? 11.648 16.25 0.315 1 98 256 GLY B N 1
ATOM 4578 C CA . GLY B 1 256 ? 12.141 15.914 -1.014 1 98 256 GLY B CA 1
ATOM 4579 C C . GLY B 1 256 ? 13.648 15.984 -1.131 1 98 256 GLY B C 1
ATOM 4580 O O . GLY B 1 256 ? 14.289 15.016 -1.534 1 98 256 GLY B O 1
ATOM 4581 N N . PRO B 1 257 ? 14.258 17.062 -0.612 1 98.19 257 PRO B N 1
ATOM 4582 C CA . PRO B 1 257 ? 15.672 17.297 -0.898 1 98.19 257 PRO B CA 1
ATOM 4583 C C . PRO B 1 257 ? 16.609 16.375 -0.118 1 98.19 257 PRO B C 1
ATOM 4585 O O . PRO B 1 257 ? 17.828 16.438 -0.29 1 98.19 257 PRO B O 1
ATOM 4588 N N . ILE B 1 258 ? 16.109 15.555 0.69 1 98.62 258 ILE B N 1
ATOM 4589 C CA . ILE B 1 258 ? 16.969 14.586 1.346 1 98.62 258 ILE B CA 1
ATOM 4590 C C . ILE B 1 258 ? 17.5 13.586 0.315 1 98.62 258 ILE B C 1
ATOM 4592 O O . ILE B 1 258 ? 18.656 13.133 0.413 1 98.62 258 ILE B O 1
ATOM 4596 N N . ILE B 1 259 ? 16.688 13.289 -0.668 1 98.88 259 ILE B N 1
ATOM 4597 C CA . ILE B 1 259 ? 17.109 12.484 -1.811 1 98.88 259 ILE B CA 1
ATOM 4598 C C . ILE B 1 259 ? 17.453 13.398 -2.986 1 98.88 259 ILE B C 1
ATOM 4600 O O . ILE B 1 259 ? 16.656 14.258 -3.371 1 98.88 259 ILE B O 1
ATOM 4604 N N . ASN B 1 260 ? 18.641 13.273 -3.494 1 98.81 260 ASN B N 1
ATOM 4605 C CA . ASN B 1 260 ? 18.938 13.891 -4.781 1 98.81 260 ASN B CA 1
ATOM 4606 C C . ASN B 1 260 ? 18.141 13.25 -5.914 1 98.81 260 ASN B C 1
ATOM 4608 O O . ASN B 1 260 ? 18.438 12.133 -6.332 1 98.81 260 ASN B O 1
ATOM 4612 N N . THR B 1 261 ? 17.219 13.977 -6.43 1 98.56 261 THR B N 1
ATOM 4613 C CA . THR B 1 261 ? 16.266 13.414 -7.375 1 98.56 261 THR B CA 1
ATOM 4614 C C . THR B 1 261 ? 16.969 12.961 -8.648 1 98.56 261 THR B C 1
ATOM 4616 O O . THR B 1 261 ? 16.641 11.906 -9.203 1 98.56 261 THR B O 1
ATOM 4619 N N . ASP B 1 262 ? 17.859 13.797 -9.117 1 98.44 262 ASP B N 1
ATOM 4620 C CA . ASP B 1 262 ? 18.594 13.422 -10.328 1 98.44 262 ASP B CA 1
ATOM 4621 C C . ASP B 1 262 ? 19.375 12.133 -10.109 1 98.44 262 ASP B C 1
ATOM 4623 O O . ASP B 1 262 ? 19.438 11.273 -11 1 98.44 262 ASP B O 1
ATOM 4627 N N . ALA B 1 263 ? 20 11.992 -8.984 1 98.81 263 ALA B N 1
ATOM 4628 C CA . ALA B 1 263 ? 20.734 10.773 -8.648 1 98.81 263 ALA B CA 1
ATOM 4629 C C . ALA B 1 263 ? 19.781 9.57 -8.594 1 98.81 263 ALA B C 1
ATOM 4631 O O . ALA B 1 263 ? 20.141 8.477 -9.016 1 98.81 263 ALA B O 1
ATOM 4632 N N . LEU B 1 264 ? 18.656 9.781 -8.031 1 98.88 264 LEU B N 1
ATOM 4633 C CA . LEU B 1 264 ? 17.672 8.719 -7.957 1 98.88 264 LEU B CA 1
ATOM 4634 C C . LEU B 1 264 ? 17.25 8.266 -9.352 1 98.88 264 LEU B C 1
ATOM 4636 O O . LEU B 1 264 ? 17.172 7.066 -9.625 1 98.88 264 LEU B O 1
ATOM 4640 N N . VAL B 1 265 ? 16.922 9.211 -10.227 1 98.69 265 VAL B N 1
ATOM 4641 C CA . VAL B 1 265 ? 16.531 8.898 -11.594 1 98.69 265 VAL B CA 1
ATOM 4642 C C . VAL B 1 265 ? 17.625 8.062 -12.266 1 98.69 265 VAL B C 1
ATOM 4644 O O . VAL B 1 265 ? 17.328 7.039 -12.898 1 98.69 265 VAL B O 1
ATOM 4647 N N . LYS B 1 266 ? 18.844 8.5 -12.102 1 98.69 266 LYS B N 1
ATOM 4648 C CA . LYS B 1 266 ? 19.969 7.773 -12.688 1 98.69 266 LYS B CA 1
ATOM 4649 C C . LYS B 1 266 ? 20.047 6.355 -12.133 1 98.69 266 LYS B C 1
ATOM 4651 O O . LYS B 1 266 ? 20.266 5.398 -12.883 1 98.69 266 LYS B O 1
ATOM 4656 N N . ALA B 1 267 ? 19.938 6.18 -10.836 1 98.81 267 ALA B N 1
ATOM 4657 C CA . ALA B 1 267 ? 20.016 4.879 -10.18 1 98.81 267 ALA B CA 1
ATOM 4658 C C . ALA B 1 267 ? 18.922 3.941 -10.703 1 98.81 267 ALA B C 1
ATOM 4660 O O . ALA B 1 267 ? 19.172 2.752 -10.922 1 98.81 267 ALA B O 1
ATOM 4661 N N . LEU B 1 268 ? 17.734 4.461 -10.938 1 98.56 268 LEU B N 1
ATOM 4662 C CA . LEU B 1 268 ? 16.625 3.668 -11.453 1 98.56 268 LEU B CA 1
ATOM 4663 C C . LEU B 1 268 ? 16.844 3.303 -12.914 1 98.56 268 LEU B C 1
ATOM 4665 O O . LEU B 1 268 ? 16.594 2.164 -13.32 1 98.56 268 LEU B O 1
ATOM 4669 N N . ASP B 1 269 ? 17.297 4.246 -13.656 1 97.62 269 ASP B N 1
ATOM 4670 C CA . ASP B 1 269 ? 17.562 4.023 -15.078 1 97.62 269 ASP B CA 1
ATOM 4671 C C . ASP B 1 269 ? 18.594 2.914 -15.281 1 97.62 269 ASP B C 1
ATOM 4673 O O . ASP B 1 269 ? 18.469 2.104 -16.203 1 97.62 269 ASP B O 1
ATOM 4677 N N . GLN B 1 270 ? 19.547 2.926 -14.414 1 97.75 270 GLN B N 1
ATOM 4678 C CA . GLN B 1 270 ? 20.641 1.96 -14.523 1 97.75 270 GLN B CA 1
ATOM 4679 C C . GLN B 1 270 ? 20.328 0.687 -13.742 1 97.75 270 GLN B C 1
ATOM 4681 O O . GLN B 1 270 ? 21.172 -0.204 -13.633 1 97.75 270 GLN B O 1
ATOM 4686 N N . GLU B 1 271 ? 19.203 0.646 -13.133 1 97.25 271 GLU B N 1
ATOM 4687 C CA . GLU B 1 271 ? 18.75 -0.502 -12.352 1 97.25 271 GLU B CA 1
ATOM 4688 C C . GLU B 1 271 ? 19.734 -0.82 -11.219 1 97.25 271 GLU B C 1
ATOM 4690 O O . GLU B 1 271 ? 20.016 -1.987 -10.961 1 97.25 271 GLU B O 1
ATOM 4695 N N . GLN B 1 272 ? 20.297 0.247 -10.734 1 98.19 272 GLN B N 1
ATOM 4696 C CA . GLN B 1 272 ? 21.156 0.101 -9.562 1 98.19 272 GLN B CA 1
ATOM 4697 C C . GLN B 1 272 ? 20.344 -0.292 -8.336 1 98.19 272 GLN B C 1
ATOM 4699 O O . GLN B 1 272 ? 20.844 -0.958 -7.43 1 98.19 272 GLN B O 1
ATOM 4704 N N . ILE B 1 273 ? 19.172 0.14 -8.281 1 98.81 273 ILE B N 1
ATOM 4705 C CA . ILE B 1 273 ? 18.172 -0.285 -7.301 1 98.81 273 ILE B CA 1
ATOM 4706 C C . ILE B 1 273 ? 16.906 -0.73 -8.023 1 98.81 273 ILE B C 1
ATOM 4708 O O . ILE B 1 273 ? 16.75 -0.516 -9.227 1 98.81 273 ILE B O 1
ATOM 4712 N N . PHE B 1 274 ? 16.031 -1.332 -7.336 1 98.81 274 PHE B N 1
ATOM 4713 C CA . PHE B 1 274 ? 14.867 -1.938 -7.961 1 98.81 274 PHE B CA 1
ATOM 4714 C C . PHE B 1 274 ? 13.797 -0.886 -8.25 1 98.81 274 PHE B C 1
ATOM 4716 O O . PHE B 1 274 ? 13.234 -0.851 -9.344 1 98.81 274 PHE B O 1
ATOM 4723 N N . GLY B 1 275 ? 13.516 -0.074 -7.141 1 98.81 275 GLY B N 1
ATOM 4724 C CA . GLY B 1 275 ? 12.414 0.863 -7.297 1 98.81 275 GLY B CA 1
ATOM 4725 C C . GLY B 1 275 ? 12.375 1.92 -6.207 1 98.81 275 GLY B C 1
ATOM 4726 O O . GLY B 1 275 ? 13.219 1.926 -5.309 1 98.81 275 GLY B O 1
ATOM 4727 N N . ALA B 1 276 ? 11.336 2.832 -6.266 1 98.94 276 ALA B N 1
ATOM 4728 C CA . ALA B 1 276 ? 11.203 3.918 -5.297 1 98.94 276 ALA B CA 1
ATOM 4729 C C . ALA B 1 276 ? 9.727 4.246 -5.047 1 98.94 276 ALA B C 1
ATOM 4731 O O . ALA B 1 276 ? 8.906 4.184 -5.965 1 98.94 276 ALA B O 1
ATOM 4732 N N . GLY B 1 277 ? 9.359 4.477 -3.826 1 98.88 277 GLY B N 1
ATOM 4733 C CA . GLY B 1 277 ? 8.094 5.043 -3.402 1 98.88 277 GLY B CA 1
ATOM 4734 C C . GLY B 1 277 ? 8.227 6.402 -2.746 1 98.88 277 GLY B C 1
ATOM 4735 O O . GLY B 1 277 ? 8.859 6.527 -1.694 1 98.88 277 GLY B O 1
ATOM 4736 N N . LEU B 1 278 ? 7.562 7.434 -3.35 1 98.94 278 LEU B N 1
ATOM 4737 C CA . LEU B 1 278 ? 7.828 8.805 -2.941 1 98.94 278 LEU B CA 1
ATOM 4738 C C . LEU B 1 278 ? 6.531 9.531 -2.607 1 98.94 278 LEU B C 1
ATOM 4740 O O . LEU B 1 278 ? 5.605 9.57 -3.422 1 98.94 278 LEU B O 1
ATOM 4744 N N . ASP B 1 279 ? 6.504 10.117 -1.456 1 98.75 279 ASP B N 1
ATOM 4745 C CA . ASP B 1 279 ? 5.449 11.062 -1.099 1 98.75 279 ASP B CA 1
ATOM 4746 C C . ASP B 1 279 ? 5.891 12.5 -1.349 1 98.75 279 ASP B C 1
ATOM 4748 O O . ASP B 1 279 ? 5.059 13.406 -1.433 1 98.75 279 ASP B O 1
ATOM 4752 N N . VAL B 1 280 ? 7.207 12.672 -1.385 1 98.31 280 VAL B N 1
ATOM 4753 C CA . VAL B 1 280 ? 7.836 13.977 -1.548 1 98.31 280 VAL B CA 1
ATOM 4754 C C . VAL B 1 280 ? 8.992 13.875 -2.535 1 98.31 280 VAL B C 1
ATOM 4756 O O . VAL B 1 280 ? 9.578 12.805 -2.705 1 98.31 280 VAL B O 1
ATOM 4759 N N . ILE B 1 281 ? 9.305 14.938 -3.121 1 98.38 281 ILE B N 1
ATOM 4760 C CA . ILE B 1 281 ? 10.438 15.016 -4.039 1 98.38 281 ILE B CA 1
ATOM 4761 C C . ILE B 1 281 ? 10.969 16.453 -4.094 1 98.38 281 ILE B C 1
ATOM 4763 O O . ILE B 1 281 ? 10.297 17.375 -3.643 1 98.38 281 ILE B O 1
ATOM 4767 N N . GLU B 1 282 ? 12.062 16.609 -4.645 1 97.88 282 GLU B N 1
ATOM 4768 C CA . GLU B 1 282 ? 12.617 17.938 -4.797 1 97.88 282 GLU B CA 1
ATOM 4769 C C . GLU B 1 282 ? 11.766 18.797 -5.73 1 97.88 282 GLU B C 1
ATOM 4771 O O . GLU B 1 282 ? 11.258 18.297 -6.742 1 97.88 282 GLU B O 1
ATOM 4776 N N . ASN B 1 283 ? 11.586 20.062 -5.285 1 96.38 283 ASN B N 1
ATOM 4777 C CA . ASN B 1 283 ? 10.938 21.094 -6.09 1 96.38 283 ASN B CA 1
ATOM 4778 C C . ASN B 1 283 ? 9.43 20.859 -6.188 1 96.38 283 ASN B C 1
ATOM 4780 O O . ASN B 1 283 ? 8.766 21.453 -7.039 1 96.38 283 ASN B O 1
ATOM 4784 N N . GLU B 1 284 ? 8.844 20 -5.383 1 95.94 284 GLU B N 1
ATOM 4785 C CA . GLU B 1 284 ? 7.391 19.859 -5.336 1 95.94 284 GLU B CA 1
ATOM 4786 C C . GLU B 1 284 ? 6.719 21.172 -4.938 1 95.94 284 GLU B C 1
ATOM 4788 O O . GLU B 1 284 ? 7.32 22 -4.246 1 95.94 284 GLU B O 1
ATOM 4793 N N . PRO B 1 285 ? 5.641 21.406 -5.41 1 95.19 285 PRO B N 1
ATOM 4794 C CA . PRO B 1 285 ? 4.777 20.609 -6.297 1 95.19 285 PRO B CA 1
ATOM 4795 C C . PRO B 1 285 ? 5.035 20.891 -7.773 1 95.19 285 PRO B C 1
ATOM 4797 O O . PRO B 1 285 ? 4.25 20.484 -8.633 1 95.19 285 PRO B O 1
ATOM 4800 N N . ASN B 1 286 ? 6.125 21.672 -8.055 1 96.31 286 ASN B N 1
ATOM 4801 C CA . ASN B 1 286 ? 6.398 22.094 -9.422 1 96.31 286 ASN B CA 1
ATOM 4802 C C . ASN B 1 286 ? 7.078 21 -10.227 1 96.31 286 ASN B C 1
ATOM 4804 O O . ASN B 1 286 ? 8.25 21.125 -10.594 1 96.31 286 ASN B O 1
ATOM 4808 N N . ILE B 1 287 ? 6.309 19.984 -10.562 1 97.12 287 ILE B N 1
ATOM 4809 C CA . ILE B 1 287 ? 6.777 18.844 -11.336 1 97.12 287 ILE B CA 1
ATOM 4810 C C . ILE B 1 287 ? 6.004 18.766 -12.648 1 97.12 287 ILE B C 1
ATOM 4812 O O . ILE B 1 287 ? 4.793 18.516 -12.656 1 97.12 287 ILE B O 1
ATOM 4816 N N . LYS B 1 288 ? 6.723 18.938 -13.703 1 96 288 LYS B N 1
ATOM 4817 C CA . LYS B 1 288 ? 6.098 18.906 -15.016 1 96 288 LYS B CA 1
ATOM 4818 C C . LYS B 1 288 ? 5.914 17.469 -15.508 1 96 288 LYS B C 1
ATOM 4820 O O . LYS B 1 288 ? 6.594 16.562 -15.031 1 96 288 LYS B O 1
ATOM 4825 N N . ALA B 1 289 ? 5.059 17.25 -16.453 1 96.19 289 ALA B N 1
ATOM 4826 C CA . ALA B 1 289 ? 4.695 15.93 -16.953 1 96.19 289 ALA B CA 1
ATOM 4827 C C . ALA B 1 289 ? 5.902 15.227 -17.562 1 96.19 289 ALA B C 1
ATOM 4829 O O . ALA B 1 289 ? 5.949 13.992 -17.625 1 96.19 289 ALA B O 1
ATOM 4830 N N . ASP B 1 290 ? 6.859 16 -18.016 1 97.44 290 ASP B N 1
ATOM 4831 C CA . ASP B 1 290 ? 8 15.391 -18.688 1 97.44 290 ASP B CA 1
ATOM 4832 C C . ASP B 1 290 ? 9.172 15.195 -17.734 1 97.44 290 ASP B C 1
ATOM 4834 O O . ASP B 1 290 ? 10.273 14.844 -18.156 1 97.44 290 ASP B O 1
ATOM 4838 N N . HIS B 1 291 ? 8.969 15.531 -16.5 1 97.19 291 HIS B N 1
ATOM 4839 C CA . HIS B 1 291 ? 10.031 15.297 -15.523 1 97.19 291 HIS B CA 1
ATOM 4840 C C . HIS B 1 291 ? 10.523 13.859 -15.578 1 97.19 291 HIS B C 1
ATOM 4842 O O . HIS B 1 291 ? 9.727 12.922 -15.586 1 97.19 291 HIS B O 1
ATOM 4848 N N . PRO B 1 292 ? 11.789 13.57 -15.586 1 97.81 292 PRO B N 1
ATOM 4849 C CA . PRO B 1 292 ? 12.352 12.234 -15.789 1 97.81 292 PRO B CA 1
ATOM 4850 C C . PRO B 1 292 ? 11.891 11.234 -14.727 1 97.81 292 PRO B C 1
ATOM 4852 O O . PRO B 1 292 ? 11.75 10.039 -15.008 1 97.81 292 PRO B O 1
ATOM 4855 N N . ILE B 1 293 ? 11.633 11.695 -13.562 1 98 293 ILE B N 1
ATOM 4856 C CA . ILE B 1 293 ? 11.234 10.805 -12.477 1 98 293 ILE B CA 1
ATOM 4857 C C . ILE B 1 293 ? 9.906 10.133 -12.812 1 98 293 ILE B C 1
ATOM 4859 O O . ILE B 1 293 ? 9.672 8.984 -12.43 1 98 293 ILE B O 1
ATOM 4863 N N . LEU B 1 294 ? 9.023 10.844 -13.57 1 96.56 294 LEU B N 1
ATOM 4864 C CA . LEU B 1 294 ? 7.695 10.344 -13.906 1 96.56 294 LEU B CA 1
ATOM 4865 C C . LEU B 1 294 ? 7.762 9.312 -15.023 1 96.56 294 LEU B C 1
ATOM 4867 O O . LEU B 1 294 ? 6.789 8.602 -15.281 1 96.56 294 LEU B O 1
ATOM 4871 N N . LYS B 1 295 ? 8.906 9.172 -15.625 1 95.12 295 LYS B N 1
ATOM 4872 C CA . LYS B 1 295 ? 9.102 8.211 -16.703 1 95.12 295 LYS B CA 1
ATOM 4873 C C . LYS B 1 295 ? 9.695 6.906 -16.188 1 95.12 295 LYS B C 1
ATOM 4875 O O . LYS B 1 295 ? 9.773 5.918 -16.922 1 95.12 295 LYS B O 1
ATOM 4880 N N . GLN B 1 296 ? 10.117 6.895 -14.953 1 96.38 296 GLN B N 1
ATOM 4881 C CA . GLN B 1 296 ? 10.68 5.691 -14.352 1 96.38 296 GLN B CA 1
ATOM 4882 C C . GLN B 1 296 ? 9.586 4.68 -14.016 1 96.38 296 GLN B C 1
ATOM 4884 O O . GLN B 1 296 ? 8.766 4.914 -13.125 1 96.38 296 GLN B O 1
ATOM 4889 N N . PRO B 1 297 ? 9.586 3.58 -14.594 1 94.25 297 PRO B N 1
ATOM 4890 C CA . PRO B 1 297 ? 8.469 2.641 -14.438 1 94.25 297 PRO B CA 1
ATOM 4891 C C . PRO B 1 297 ? 8.391 2.057 -13.023 1 94.25 297 PRO B C 1
ATOM 4893 O O . PRO B 1 297 ? 7.312 1.647 -12.586 1 94.25 297 PRO B O 1
ATOM 4896 N N . ARG B 1 298 ? 9.516 1.96 -12.352 1 96.06 298 ARG B N 1
ATOM 4897 C CA . ARG B 1 298 ? 9.516 1.331 -11.031 1 96.06 298 ARG B CA 1
ATOM 4898 C C . ARG B 1 298 ? 9.578 2.379 -9.922 1 96.06 298 ARG B C 1
ATOM 4900 O O . ARG B 1 298 ? 10.039 2.092 -8.82 1 96.06 298 ARG B O 1
ATOM 4907 N N . ALA B 1 299 ? 9.188 3.605 -10.227 1 97.69 299 ALA B N 1
ATOM 4908 C CA . ALA B 1 299 ? 8.984 4.664 -9.242 1 97.69 299 ALA B CA 1
ATOM 4909 C C . ALA B 1 299 ? 7.512 5.047 -9.133 1 97.69 299 ALA B C 1
ATOM 4911 O O . ALA B 1 299 ? 6.809 5.121 -10.148 1 97.69 299 ALA B O 1
ATOM 4912 N N . VAL B 1 300 ? 7.051 5.137 -7.965 1 98.5 300 VAL B N 1
ATOM 4913 C CA . VAL B 1 300 ? 5.719 5.684 -7.723 1 98.5 300 VAL B CA 1
ATOM 4914 C C . VAL B 1 300 ? 5.832 6.984 -6.938 1 98.5 300 VAL B C 1
ATOM 4916 O O . VAL B 1 300 ? 6.688 7.117 -6.062 1 98.5 300 VAL B O 1
ATOM 4919 N N . LEU B 1 301 ? 5.059 7.973 -7.285 1 98.56 301 LEU B N 1
ATOM 4920 C CA . LEU B 1 301 ? 5.059 9.281 -6.648 1 98.56 301 LEU B CA 1
ATOM 4921 C C . LEU B 1 301 ? 3.633 9.758 -6.379 1 98.56 301 LEU B C 1
ATOM 4923 O O . LEU B 1 301 ? 2.82 9.859 -7.301 1 98.56 301 LEU B O 1
ATOM 4927 N N . VAL B 1 302 ? 3.301 9.945 -5.117 1 98.5 302 VAL B N 1
ATOM 4928 C CA . VAL B 1 302 ? 2.053 10.586 -4.719 1 98.5 302 VAL B CA 1
ATOM 4929 C C . VAL B 1 302 ? 2.338 12.008 -4.223 1 98.5 302 VAL B C 1
ATOM 4931 O O . VAL B 1 302 ? 3.465 12.312 -3.826 1 98.5 302 VAL B O 1
ATOM 4934 N N . PRO B 1 303 ? 1.394 12.914 -4.305 1 98.06 303 PRO B N 1
ATOM 4935 C CA . PRO B 1 303 ? 1.642 14.352 -4.152 1 98.06 303 PRO B CA 1
ATOM 4936 C C . PRO B 1 303 ? 1.513 14.82 -2.703 1 98.06 303 PRO B C 1
ATOM 4938 O O . PRO B 1 303 ? 0.639 15.633 -2.389 1 98.06 303 PRO B O 1
ATOM 4941 N N . HIS B 1 304 ? 2.438 14.352 -1.867 1 97.12 304 HIS B N 1
ATOM 4942 C CA . HIS B 1 304 ? 2.555 14.82 -0.49 1 97.12 304 HIS B CA 1
ATOM 4943 C C . HIS B 1 304 ? 1.239 14.648 0.263 1 97.12 304 HIS B C 1
ATOM 4945 O O . HIS B 1 304 ? 0.712 15.609 0.828 1 97.12 304 HIS B O 1
ATOM 4951 N N . ILE B 1 305 ? 0.819 13.375 0.371 1 98 305 ILE B N 1
ATOM 4952 C CA . ILE B 1 305 ? -0.482 13.078 0.962 1 98 305 ILE B CA 1
ATOM 4953 C C . ILE B 1 305 ? -0.298 12.242 2.227 1 98 305 ILE B C 1
ATOM 4955 O O . ILE B 1 305 ? -1.182 11.469 2.602 1 98 305 ILE B O 1
ATOM 4959 N N . GLY B 1 306 ? 0.843 12.312 2.828 1 97.5 306 GLY B N 1
ATOM 4960 C CA . GLY B 1 306 ? 1.145 11.523 4.016 1 97.5 306 GLY B CA 1
ATOM 4961 C C . GLY B 1 306 ? 0.085 11.648 5.094 1 97.5 306 GLY B C 1
ATOM 4962 O O . GLY B 1 306 ? -0.283 10.656 5.723 1 97.5 306 GLY B O 1
ATOM 4963 N N . SER B 1 307 ? -0.449 12.805 5.254 1 97.12 307 SER B N 1
ATOM 4964 C CA . SER B 1 307 ? -1.42 13.047 6.316 1 97.12 307 SER B CA 1
ATOM 4965 C C . SER B 1 307 ? -2.844 13.07 5.77 1 97.12 307 SER B C 1
ATOM 4967 O O . SER B 1 307 ? -3.789 13.375 6.5 1 97.12 307 SER B O 1
ATOM 4969 N N . ALA B 1 308 ? -3.092 12.781 4.531 1 97.81 308 ALA B N 1
ATOM 4970 C CA . ALA B 1 308 ? -4.355 13.055 3.852 1 97.81 308 ALA B CA 1
ATOM 4971 C C . ALA B 1 308 ? -5.375 11.953 4.129 1 97.81 308 ALA B C 1
ATOM 4973 O O . ALA B 1 308 ? -5.879 11.312 3.199 1 97.81 308 ALA B O 1
ATOM 4974 N N . THR B 1 309 ? -5.68 11.75 5.355 1 98.25 309 THR B N 1
ATOM 4975 C CA . THR B 1 309 ? -6.891 11.039 5.75 1 98.25 309 THR B CA 1
ATOM 4976 C C . THR B 1 309 ? -7.898 11.992 6.383 1 98.25 309 THR B C 1
ATOM 4978 O O . THR B 1 309 ? -7.52 12.992 6.992 1 98.25 309 THR B O 1
ATOM 4981 N N . ILE B 1 310 ? -9.109 11.672 6.238 1 98 310 ILE B N 1
ATOM 4982 C CA . ILE B 1 310 ? -10.188 12.508 6.754 1 98 310 ILE B CA 1
ATOM 4983 C C . ILE B 1 310 ? -10.023 12.695 8.258 1 98 310 ILE B C 1
ATOM 4985 O O . ILE B 1 310 ? -10.031 13.828 8.75 1 98 310 ILE B O 1
ATOM 4989 N N . GLU B 1 311 ? -9.773 11.625 8.945 1 97.62 311 GLU B N 1
ATOM 4990 C CA . GLU B 1 311 ? -9.68 11.641 10.406 1 97.62 311 GLU B CA 1
ATOM 4991 C C . GLU B 1 311 ? -8.477 12.461 10.867 1 97.62 311 GLU B C 1
ATOM 4993 O O . GLU B 1 311 ? -8.586 13.25 11.812 1 97.62 311 GLU B O 1
ATOM 4998 N N . THR B 1 312 ? -7.402 12.305 10.211 1 98 312 THR B N 1
ATOM 4999 C CA . THR B 1 312 ? -6.18 13.016 10.57 1 98 312 THR B CA 1
ATOM 5000 C C . THR B 1 312 ? -6.344 14.516 10.359 1 98 312 THR B C 1
ATOM 5002 O O . THR B 1 312 ? -6 15.32 11.227 1 98 312 THR B O 1
ATOM 5005 N N . ARG B 1 313 ? -6.879 14.883 9.188 1 97.75 313 ARG B N 1
ATOM 5006 C CA . ARG B 1 313 ? -7.031 16.297 8.883 1 97.75 313 ARG B CA 1
ATOM 5007 C C . ARG B 1 313 ? -8.047 16.953 9.812 1 97.75 313 ARG B C 1
ATOM 5009 O O . ARG B 1 313 ? -7.895 18.125 10.18 1 97.75 313 ARG B O 1
ATOM 5016 N N . GLU B 1 314 ? -9.047 16.234 10.172 1 97.44 314 GLU B N 1
ATOM 5017 C CA . GLU B 1 314 ? -9.992 16.734 11.156 1 97.44 314 GLU B CA 1
ATOM 5018 C C . GLU B 1 314 ? -9.32 16.984 12.5 1 97.44 314 GLU B C 1
ATOM 5020 O O . GLU B 1 314 ? -9.547 18.031 13.133 1 97.44 314 GLU B O 1
ATOM 5025 N N . GLN B 1 315 ? -8.523 16.062 12.883 1 97.75 315 GLN B N 1
ATOM 5026 C CA . GLN B 1 315 ? -7.82 16.203 14.156 1 97.75 315 GLN B CA 1
ATOM 5027 C C . GLN B 1 315 ? -6.82 17.359 14.102 1 97.75 315 GLN B C 1
ATOM 5029 O O . GLN B 1 315 ? -6.703 18.141 15.055 1 97.75 315 GLN B O 1
ATOM 5034 N N . MET B 1 316 ? -6.109 17.469 13.039 1 97.81 316 MET B N 1
ATOM 5035 C CA . MET B 1 316 ? -5.18 18.578 12.859 1 97.81 316 MET B CA 1
ATOM 5036 C C . MET B 1 316 ? -5.906 19.922 12.969 1 97.81 316 MET B C 1
ATOM 5038 O O . MET B 1 316 ? -5.426 20.844 13.625 1 97.81 316 MET B O 1
ATOM 5042 N N . ALA B 1 317 ? -7.047 19.969 12.328 1 97.62 317 ALA B N 1
ATOM 5043 C CA . ALA B 1 317 ? -7.824 21.203 12.312 1 97.62 317 ALA B CA 1
ATOM 5044 C C . ALA B 1 317 ? -8.305 21.562 13.719 1 97.62 317 ALA B C 1
ATOM 5046 O O . ALA B 1 317 ? -8.148 22.703 14.156 1 97.62 317 ALA B O 1
ATOM 5047 N N . THR B 1 318 ? -8.789 20.609 14.414 1 98.19 318 THR B N 1
ATOM 5048 C CA . THR B 1 318 ? -9.305 20.844 15.758 1 98.19 318 THR B CA 1
ATOM 5049 C C . THR B 1 318 ? -8.18 21.234 16.703 1 98.19 318 THR B C 1
ATOM 5051 O O . THR B 1 318 ? -8.312 22.156 17.5 1 98.19 318 THR B O 1
ATOM 5054 N N . GLU B 1 319 ? -7.066 20.531 16.578 1 98.25 319 GLU B N 1
ATOM 5055 C CA . GLU B 1 319 ? -5.918 20.844 17.422 1 98.25 319 GLU B CA 1
ATOM 5056 C C . GLU B 1 319 ? -5.395 22.25 17.141 1 98.25 319 GLU B C 1
ATOM 5058 O O . GLU B 1 319 ? -4.973 22.969 18.062 1 98.25 319 GLU B O 1
ATOM 5063 N N . SER B 1 320 ? -5.406 22.641 15.898 1 98.12 320 SER B N 1
ATOM 5064 C CA . SER B 1 320 ? -4.902 23.953 15.539 1 98.12 320 SER B CA 1
ATOM 5065 C C . SER B 1 320 ? -5.758 25.062 16.156 1 98.12 320 SER B C 1
ATOM 5067 O O . SER B 1 320 ? -5.227 26.047 16.672 1 98.12 320 SER B O 1
ATOM 5069 N N . VAL B 1 321 ? -7.047 24.891 16.172 1 98.44 321 VAL B N 1
ATOM 5070 C CA . VAL B 1 321 ? -7.945 25.875 16.766 1 98.44 321 VAL B CA 1
ATOM 5071 C C . VAL B 1 321 ? -7.754 25.891 18.281 1 98.44 321 VAL B C 1
ATOM 5073 O O . VAL B 1 321 ? -7.695 26.953 18.891 1 98.44 321 VAL B O 1
ATOM 5076 N N . LYS B 1 322 ? -7.629 24.719 18.844 1 98.62 322 LYS B N 1
ATOM 5077 C CA . LYS B 1 322 ? -7.43 24.625 20.281 1 98.62 322 LYS B CA 1
ATOM 5078 C C . LYS B 1 322 ? -6.109 25.266 20.703 1 98.62 322 LYS B C 1
ATOM 5080 O O . LYS B 1 322 ? -6.027 25.922 21.75 1 98.62 322 LYS B O 1
ATOM 5085 N N . ASN B 1 323 ? -5.082 25.047 19.906 1 98.69 323 ASN B N 1
ATOM 5086 C CA . ASN B 1 323 ? -3.803 25.703 20.156 1 98.69 323 ASN B CA 1
ATOM 5087 C C . ASN B 1 323 ? -3.934 27.219 20.094 1 98.69 323 ASN B C 1
ATOM 5089 O O . ASN B 1 323 ? -3.373 27.922 20.938 1 98.69 323 ASN B O 1
ATOM 5093 N N . LEU B 1 324 ? -4.668 27.734 19.125 1 98.56 324 LEU B N 1
ATOM 5094 C CA . LEU B 1 324 ? -4.895 29.172 18.984 1 98.56 324 LEU B CA 1
ATOM 5095 C C . LEU B 1 324 ? -5.578 29.734 20.234 1 98.56 324 LEU B C 1
ATOM 5097 O O . LEU B 1 324 ? -5.113 30.703 20.812 1 98.56 324 LEU B O 1
ATOM 5101 N N . LEU B 1 325 ? -6.598 29.078 20.672 1 98.38 325 LEU B N 1
ATOM 5102 C CA . LEU B 1 325 ? -7.391 29.547 21.797 1 98.38 325 LEU B CA 1
ATOM 5103 C C . LEU B 1 325 ? -6.574 29.5 23.094 1 98.38 325 LEU B C 1
ATOM 5105 O O . LEU B 1 325 ? -6.617 30.438 23.891 1 98.38 325 LEU B O 1
ATOM 5109 N N . ALA B 1 326 ? -5.855 28.406 23.234 1 98.38 326 ALA B N 1
ATOM 5110 C CA . ALA B 1 326 ? -5 28.281 24.406 1 98.38 326 ALA B CA 1
ATOM 5111 C C . ALA B 1 326 ? -3.934 29.375 24.438 1 98.38 326 ALA B C 1
ATOM 5113 O O . ALA B 1 326 ? -3.617 29.922 25.484 1 98.38 326 ALA B O 1
ATOM 5114 N N . GLY B 1 327 ? -3.408 29.688 23.312 1 97.88 327 GLY B N 1
ATOM 5115 C CA . GLY B 1 327 ? -2.387 30.703 23.203 1 97.88 327 GLY B CA 1
ATOM 5116 C C . GLY B 1 327 ? -2.896 32.094 23.562 1 97.88 327 GLY B C 1
ATOM 5117 O O . GLY B 1 327 ? -2.158 32.906 24.109 1 97.88 327 GLY B O 1
ATOM 5118 N N . LEU B 1 328 ? -4.137 32.375 23.328 1 97.12 328 LEU B N 1
ATOM 5119 C CA . LEU B 1 328 ? -4.762 33.656 23.609 1 97.12 328 LEU B CA 1
ATOM 5120 C C . LEU B 1 328 ? -4.922 33.875 25.109 1 97.12 328 LEU B C 1
ATOM 5122 O O . LEU B 1 328 ? -4.797 35 25.609 1 97.12 328 LEU B O 1
ATOM 5126 N N . THR B 1 329 ? -5.152 32.75 25.781 1 95.81 329 THR B N 1
ATOM 5127 C CA . THR B 1 329 ? -5.5 32.844 27.203 1 95.81 329 THR B CA 1
ATOM 5128 C C . THR B 1 329 ? -4.305 32.5 28.078 1 95.81 329 THR B C 1
ATOM 5130 O O . THR B 1 329 ? -4.391 32.594 29.312 1 95.81 329 THR B O 1
ATOM 5133 N N . GLY B 1 330 ? -3.275 32.031 27.453 1 96.06 330 GLY B N 1
ATOM 5134 C CA . GLY B 1 330 ? -2.096 31.672 28.219 1 96.06 330 GLY B CA 1
ATOM 5135 C C . GLY B 1 330 ? -2.145 30.266 28.75 1 96.06 330 GLY B C 1
ATOM 5136 O O . GLY B 1 330 ? -1.246 29.828 29.484 1 96.06 330 GLY B O 1
ATOM 5137 N N . GLU B 1 331 ? -3.119 29.562 28.344 1 97.31 331 GLU B N 1
ATOM 5138 C CA . GLU B 1 331 ? -3.256 28.156 28.75 1 97.31 331 GLU B CA 1
ATOM 5139 C C . GLU B 1 331 ? -2.309 27.266 27.953 1 97.31 331 GLU B C 1
ATOM 5141 O O . GLU B 1 331 ? -1.693 27.703 26.984 1 97.31 331 GLU B O 1
ATOM 5146 N N . GLN B 1 332 ? -2.189 26.109 28.422 1 97.81 332 GLN B N 1
ATOM 5147 C CA . GLN B 1 332 ? -1.33 25.141 27.75 1 97.81 332 GLN B CA 1
ATOM 5148 C C . GLN B 1 332 ? -1.912 24.734 26.391 1 97.81 332 GLN B C 1
ATOM 5150 O O . GLN B 1 332 ? -3.096 24.406 26.297 1 97.81 332 GLN B O 1
ATOM 5155 N N . MET B 1 333 ? -1.13 24.781 25.359 1 98.12 333 MET B N 1
ATOM 5156 C CA . MET B 1 333 ? -1.537 24.312 24.031 1 98.12 333 MET B CA 1
ATOM 5157 C C . MET B 1 333 ? -1.558 22.781 23.984 1 98.12 333 MET B C 1
ATOM 5159 O O . MET B 1 333 ? -0.92 22.125 24.797 1 98.12 333 MET B O 1
ATOM 5163 N N . ILE B 1 334 ? -2.334 22.219 23.062 1 97.62 334 ILE B N 1
ATOM 5164 C CA . ILE B 1 334 ? -2.258 20.781 22.812 1 97.62 334 ILE B CA 1
ATOM 5165 C C . ILE B 1 334 ? -0.821 20.391 22.469 1 97.62 334 ILE B C 1
ATOM 5167 O O . ILE B 1 334 ? -0.281 19.438 23.031 1 97.62 334 ILE B O 1
ATOM 5171 N N . ASN B 1 335 ? -0.216 21.047 21.5 1 96.94 335 ASN B N 1
ATOM 5172 C CA . ASN B 1 335 ? 1.195 20.938 21.141 1 96.94 335 ASN B CA 1
ATOM 5173 C C . ASN B 1 335 ? 1.816 22.312 20.891 1 96.94 335 ASN B C 1
ATOM 5175 O O . ASN B 1 335 ? 1.401 23.031 19.969 1 96.94 335 ASN B O 1
ATOM 5179 N N . GLU B 1 336 ? 2.758 22.656 21.641 1 97.88 336 GLU B N 1
ATOM 5180 C CA . GLU B 1 336 ? 3.477 23.922 21.516 1 97.88 336 GLU B CA 1
ATOM 5181 C C . GLU B 1 336 ? 4.938 23.688 21.125 1 97.88 336 GLU B C 1
ATOM 5183 O O . GLU B 1 336 ? 5.594 22.797 21.672 1 97.88 336 GLU B O 1
ATOM 5188 N N . LEU B 1 337 ? 5.344 24.391 20.094 1 96.94 337 LEU B N 1
ATOM 5189 C CA . LEU B 1 337 ? 6.754 24.312 19.719 1 96.94 337 LEU B CA 1
ATOM 5190 C C . LEU B 1 337 ? 7.605 25.188 20.641 1 96.94 337 LEU B C 1
ATOM 5192 O O . LEU B 1 337 ? 7.34 26.375 20.781 1 96.94 337 LEU B O 1
ATOM 5196 N N . GLU B 1 338 ? 8.523 24.594 21.312 1 93.25 338 GLU B N 1
ATOM 5197 C CA . GLU B 1 338 ? 9.422 25.359 22.156 1 93.25 338 GLU B CA 1
ATOM 5198 C C . GLU B 1 338 ? 10.352 26.234 21.312 1 93.25 338 GLU B C 1
ATOM 5200 O O . GLU B 1 338 ? 11.117 25.719 20.484 1 93.25 338 GLU B O 1
ATOM 5205 N N . LEU B 1 339 ? 10.234 27.5 21.516 1 93.56 339 LEU B N 1
ATOM 5206 C CA . LEU B 1 339 ? 11 28.453 20.719 1 93.56 339 LEU B CA 1
ATOM 5207 C C . LEU B 1 339 ? 12.266 28.891 21.453 1 93.56 339 LEU B C 1
ATOM 5209 O O . LEU B 1 339 ? 12.297 28.906 22.688 1 93.56 339 LEU B O 1
#

Nearest PDB structures (foldseek):
  2wwr-assembly2_A  TM=9.409E-01  e=8.350E-39  Homo sapiens
  6v8a-assembly1_A-2  TM=8.153E-01  e=6.574E-25  Homo sapiens
  1hku-assembly1_A  TM=8.276E-01  e=1.258E-23  Rattus norvegicus
  7kwm-assembly1_A  TM=8.258E-01  e=3.050E-23  Homo sapiens
  4lcj-assembly4_G  TM=8.324E-01  e=3.863E-23  Homo sapiens

Radius of gyration: 28.11 Å; Cα contacts (8 Å, |Δi|>4): 1564; chains: 2; bounding box: 55×93×60 Å

Sequence (678 aa):
MAKTKVVVTRQLIDEAQRILDAKKEDLEVVQWQSEKPCPRSWLLENAKGASGILVMLTDKVDEELLEAAGSQLKAIASFSVGTDHVDRNALKERNVRLGYTPTCLTDAVADLTVMLILMAQRRVGESMTKVAKGEWPQMPWHPLLMTGPQIRGSTIGFLGFGRIAQASLQRLLPFSIKKVIYLTSKPGKPVKEDHFDLIRNATVPIEPAGSIDQLAKESDVVVVGCALTPDTKHLVSTDFFAKMKKLAVIVNIARGPIINTDALVKALDQEQIFGAGLDVIENEPNIKADHPILKQPRAVLVPHIGSATIETREQMATESVKNLLAGLTGEQMINELELMAKTKVVVTRQLIDEAQRILDAKKEDLEVVQWQSEKPCPRSWLLENAKGASGILVMLTDKVDEELLEAAGSQLKAIASFSVGTDHVDRNALKERNVRLGYTPTCLTDAVADLTVMLILMAQRRVGESMTKVAKGEWPQMPWHPLLMTGPQIRGSTIGFLGFGRIAQASLQRLLPFSIKKVIYLTSKPGKPVKEDHFDLIRNATVPIEPAGSIDQLAKESDVVVVGCALTPDTKHLVSTDFFAKMKKLAVIVNIARGPIINTDALVKALDQEQIFGAGLDVIENEPNIKADHPILKQPRAVLVPHIGSATIETREQMATESVKNLLAGLTGEQMINELEL

Solvent-accessible surface area (backbone atoms only — not comparable to full-atom values): 33808 Å² total; per-residue (Å²): 130,83,53,48,30,32,31,30,49,40,48,64,57,67,74,25,42,51,60,56,55,72,41,50,86,54,35,41,77,47,62,35,90,34,66,54,78,60,54,69,67,56,52,42,64,59,27,47,70,16,30,29,38,39,39,45,70,87,47,70,41,42,69,70,46,51,59,41,16,37,88,68,33,30,17,38,7,29,52,30,62,73,60,85,43,43,44,55,66,62,30,47,76,62,65,31,44,41,20,40,41,75,65,68,36,35,65,46,33,16,53,44,50,55,33,30,50,46,36,20,31,50,30,41,41,38,40,34,49,37,41,54,68,29,43,38,63,76,55,71,73,38,84,68,54,72,43,20,60,58,64,54,63,27,29,40,18,27,42,22,58,53,68,44,48,49,51,28,46,55,37,45,54,62,52,46,46,48,35,36,37,28,32,52,100,50,57,50,42,73,74,90,66,64,87,79,48,51,74,86,61,47,91,47,58,73,43,48,22,73,39,72,64,54,40,30,48,64,18,38,33,37,38,39,52,39,77,77,42,88,82,31,47,41,58,44,26,58,70,42,48,72,43,30,35,48,70,13,34,39,28,33,75,50,54,19,49,28,40,30,57,71,38,48,42,51,32,50,75,67,48,37,27,51,25,26,14,28,30,44,45,61,65,66,50,72,47,55,49,77,41,68,63,70,69,38,47,34,35,39,56,41,82,62,54,47,47,27,21,49,63,32,34,50,49,33,42,36,48,22,50,49,13,32,55,18,33,66,72,69,45,81,40,86,38,62,59,88,110,131,84,53,47,33,30,32,30,45,40,50,65,57,67,74,27,42,51,60,56,55,72,40,50,87,55,35,40,76,47,63,36,88,34,66,54,76,60,54,69,68,56,51,40,63,61,28,47,68,16,28,28,37,40,38,44,70,87,48,69,41,42,68,69,45,52,60,40,16,37,88,69,32,30,18,39,7,28,53,30,63,71,60,85,42,42,44,56,66,62,30,47,76,62,64,32,43,40,21,39,41,75,65,66,35,37,64,45,34,16,54,44,49,54,33,30,52,47,37,22,32,48,30,39,43,39,41,34,49,37,40,52,67,28,41,39,62,76,56,70,76,39,84,68,54,70,44,20,59,59,63,54,62,26,27,41,17,26,42,21,60,52,67,42,47,49,51,28,46,56,36,44,53,62,50,47,47,48,34,35,36,28,31,52,100,50,56,50,43,73,72,91,66,64,87,78,49,51,74,85,62,48,92,49,57,73,42,48,22,71,39,72,64,54,38,30,49,62,19,40,32,38,39,39,54,39,74,75,42,87,82,31,47,42,58,43,26,57,72,43,49,72,45,29,34,50,69,14,34,40,29,33,74,49,53,19,49,29,39,30,56,69,39,50,44,51,32,51,75,67,50,37,27,51,25,26,14,26,31,44,44,60,64,65,51,70,46,55,48,78,40,67,61,70,70,38,48,33,36,39,54,42,83,61,54,46,45,28,22,48,64,33,34,50,49,32,41,36,46,21,49,48,13,32,55,19,34,67,72,70,46,80,40,84,38,62,59,88,111

Organism: Alternaria alternata (NCBI:txid5599)

pLDDT: mean 97.05, std 2.98, range [59.69, 98.94]

Secondary structure (DSSP, 8-state):
-PPEEEEE-SPPPHHHHHHHHTTTTTEEEEE--SSSPPPHHHHHHHHTT-SEEEEETTS-BSHHHHHHH-TT--EEEEE-S--TTB-HHHHHHHT-EEE---STTHHHHHHHHHHHHHHHHTTHHHHHHHHHTT-GGGS---TTTT-B--STTPEEEEES-SHHHHHHHHHHGGG---EEEEE-SSTTSPPS--TTSTTTT-SS-EEE-SSHHHHHHH-SEEEE-S---TTTTT-BSHHHHHHS-TT-EEEE-S-GGGB-HHHHHHHHHTTSSSEEEES--TTTT---TT-GGGG-TTEEE--S-TT-BHHHHHHHHHHHHHHHHHHHHTPPPSSB---/-PPEEEEE-SPPPHHHHHHHHTTTTTEEEEE--SSSPPPHHHHHHHHTT-SEEEEETTS-B-HHHHHHH-TT--EEEEE-S--TTB-HHHHHHHT-EEE---STTHHHHHHHHHHHHHHHHTTHHHHHHHHHTT-GGGS---TTTT-B--STTPEEEEES-SHHHHHHHHHHGGG---EEEEE-SSTTSPPS--TTSTTTT-SS-EEE-SSHHHHHHH-SEEEE-S---TTTTT-BSHHHHHHS-TT-EEEE-S-GGGB-HHHHHHHHHTTSSSEEEES--TTTT---TT-GGGG-TTEEE--S-TT-BHHHHHHHHHHHHHHHHHHHHTPPPSSB---